Protein AF-A0A7S3XDF1-F1 (afdb_monomer)

Mean predicted aligned error: 11.56 Å

Foldseek 3Di:
DDDDDDDDDDPPPPPPDDDDDDDDDPLNVQLVQLLVLLQVLLVLLLLLLVLLLLQLQQLDQDDPVLNVLLNVLSVLLLVLLVVLLQAALVQQQAADDDPSQQTHHDCGNPDQPDDDDVPPLARHCPRSDLLHNHPSVSSSVSSLLSSLLSLLCSQQSVLDDSVLSSLLSSLLRNPQLSRLNNQDPYLSYVQHQNDDPPPDPPPQAQHFQFQLPLQSRQQLSLLLNLLSLVLSDDDDVVCPVDVGNPRNRLPSSVVSLVSVLSSLLSRQLSSLSGCPPPSVVLSVQLNLLSVLLLVLLLVLQVVVLVVCVVPPPDDRDSLLSSLLSLLSSSLQRSQSQFADNVVSSVLSSVSSVQLVVVVVVCVVVVRDGSSSSSSRRNRSSLNSSLVSQAGGDPVSCVVRGPPRRFGHPPDPPGDCSNNVSSVVSSCVSSVSSNVSSNVSSVVVVVVVVVVVVVVVVVVVVVVVPDPDDDDDDPPPPPDDDDDDDDDDDDDDDDDDDDDD

pLDDT: mean 79.28, std 21.81, range [26.2, 98.44]

Radius of gyration: 27.95 Å; Cα contacts (8 Å, |Δi|>4): 876; chains: 1; bounding box: 107×65×91 Å

Organism: NCBI:txid88271

Nearest PDB structures (foldseek):
  6ej6-assembly1_A  TM=8.721E-01  e=7.904E-17  Candida albicans SC5314
  5aex-assembly3_I  TM=8.539E-01  e=2.641E-16  Saccharomyces cerevisiae
  5aex-assembly3_H  TM=8.595E-01  e=7.752E-16  Saccharomyces cerevisiae
  5aex-assembly2_D  TM=8.662E-01  e=1.612E-15  Saccharomyces cerevisiae
  5aex-assembly3_J  TM=8.552E-01  e=8.653E-15  Saccharomyces cerevisiae

Solvent-accessible surface area (backbone atoms only — not comparable to full-atom values): 25840 Å² total; per-residue (Å²): 143,81,88,81,83,82,79,83,75,77,96,75,78,89,77,83,79,88,79,97,69,92,76,78,53,72,68,59,49,39,42,52,51,11,47,50,45,24,42,53,18,31,58,34,30,53,38,32,59,56,10,50,52,31,29,47,51,8,40,46,49,72,56,74,65,59,48,52,57,42,55,52,46,50,54,49,41,45,58,35,24,52,54,17,25,46,44,37,6,50,9,24,20,66,17,81,50,95,83,29,35,64,44,21,78,30,40,50,61,69,41,65,87,59,88,74,60,98,79,60,51,81,70,31,65,76,19,75,47,57,87,27,52,24,66,45,43,53,51,34,54,46,45,52,47,32,47,28,45,43,58,23,41,68,64,40,52,91,76,50,56,70,67,54,49,40,55,48,28,34,47,40,30,28,48,59,47,16,31,46,37,7,22,44,73,17,59,54,8,77,40,7,50,64,34,79,54,91,82,82,62,59,95,60,58,35,29,31,58,49,61,44,22,5,42,58,40,30,21,35,21,11,30,37,26,47,39,47,35,58,74,67,47,71,77,58,68,86,75,54,76,49,100,64,59,60,56,61,27,66,66,41,25,50,53,8,50,54,36,32,54,53,9,49,45,15,47,43,28,32,58,54,36,33,44,51,99,64,29,42,62,48,28,57,46,20,43,51,23,49,52,34,4,28,52,20,0,38,52,28,13,50,52,50,51,58,61,44,58,74,39,96,84,53,77,92,56,77,62,54,31,56,47,4,22,52,6,4,49,33,16,39,24,10,19,31,58,19,44,50,65,72,51,24,24,49,53,2,27,52,15,21,60,48,28,52,55,40,44,55,50,32,55,74,72,69,46,69,59,85,78,46,50,41,22,25,24,23,50,16,2,44,50,12,18,39,47,20,13,36,52,17,35,60,72,34,34,60,74,72,44,54,92,84,56,56,19,5,39,79,42,92,95,36,44,62,37,16,30,52,24,14,46,50,47,46,51,50,48,43,50,51,31,37,55,52,40,43,54,50,54,50,51,54,52,52,55,49,54,54,52,58,52,49,54,55,51,52,53,53,57,54,66,79,66,61,81,89,74,85,84,80,71,84,88,80,83,86,85,87,83,87,90,82,82,89,84,79,89,87,86,90,85,81,88,84,88,79,90,133

Structure (mmCIF, N/CA/C/O backbone):
data_AF-A0A7S3XDF1-F1
#
_entry.id   AF-A0A7S3XDF1-F1
#
loop_
_atom_site.group_PDB
_atom_site.id
_atom_site.type_symbol
_atom_site.label_atom_id
_atom_site.label_alt_id
_atom_site.label_comp_id
_atom_site.label_asym_id
_atom_site.label_entity_id
_atom_site.label_seq_id
_atom_site.pdbx_PDB_ins_code
_atom_site.Cartn_x
_atom_site.Cartn_y
_atom_site.Cartn_z
_atom_site.occupancy
_atom_site.B_iso_or_equiv
_atom_site.auth_seq_id
_atom_site.auth_comp_id
_atom_site.auth_asym_id
_atom_site.auth_atom_id
_atom_site.pdbx_PDB_model_num
ATOM 1 N N . MET A 1 1 ? 48.224 -15.108 -16.027 1.00 41.47 1 MET A N 1
ATOM 2 C CA . MET A 1 1 ? 48.812 -16.209 -16.813 1.00 41.47 1 MET A CA 1
ATOM 3 C C . MET A 1 1 ? 48.997 -17.401 -15.899 1.00 41.47 1 MET A C 1
ATOM 5 O O . MET A 1 1 ? 49.932 -17.400 -15.111 1.00 41.47 1 MET A O 1
ATOM 9 N N . ALA A 1 2 ? 48.048 -18.328 -15.964 1.00 26.20 2 ALA A N 1
ATOM 10 C CA . ALA A 1 2 ? 48.213 -19.768 -15.788 1.00 26.20 2 ALA A CA 1
ATOM 11 C C . ALA A 1 2 ? 46.814 -20.359 -15.997 1.00 26.20 2 ALA A C 1
ATOM 13 O O . ALA A 1 2 ? 45.915 -20.140 -15.186 1.00 26.20 2 ALA A O 1
ATOM 14 N N . ASP A 1 3 ? 46.652 -20.967 -17.166 1.00 29.84 3 ASP A N 1
ATOM 15 C CA . ASP A 1 3 ? 45.469 -21.647 -17.666 1.00 29.84 3 ASP A CA 1
ATOM 16 C C . ASP A 1 3 ? 45.038 -22.790 -16.739 1.00 29.84 3 ASP A C 1
ATOM 18 O O . ASP A 1 3 ? 45.877 -23.511 -16.200 1.00 29.84 3 ASP A O 1
ATOM 22 N N . VAL A 1 4 ? 43.726 -22.976 -16.588 1.00 32.97 4 VAL A N 1
ATOM 23 C CA . VAL A 1 4 ? 43.160 -24.236 -16.099 1.00 32.97 4 VAL A CA 1
ATOM 24 C C . VAL A 1 4 ? 42.397 -24.852 -17.262 1.00 32.97 4 VAL A C 1
ATOM 26 O O . VAL A 1 4 ? 41.426 -24.284 -17.761 1.00 32.97 4 VAL A O 1
ATOM 29 N N . GLU A 1 5 ? 42.939 -25.976 -17.718 1.00 30.58 5 GLU A N 1
ATOM 30 C CA . GLU A 1 5 ? 42.516 -26.783 -18.854 1.00 30.58 5 GLU A CA 1
ATOM 31 C C . GLU A 1 5 ? 41.053 -27.233 -18.756 1.00 30.58 5 GLU A C 1
ATOM 33 O O . GLU A 1 5 ? 40.522 -27.522 -17.681 1.00 30.58 5 GLU A O 1
ATOM 38 N N . GLY A 1 6 ? 40.413 -27.290 -19.925 1.00 30.91 6 GLY A N 1
ATOM 39 C CA . GLY A 1 6 ? 39.036 -27.720 -20.101 1.00 30.91 6 GLY A CA 1
ATOM 40 C C . GLY A 1 6 ? 38.815 -29.177 -19.704 1.00 30.91 6 GLY A C 1
ATOM 41 O O . GLY A 1 6 ? 39.565 -30.076 -20.080 1.00 30.91 6 GLY A O 1
ATOM 42 N N . VAL A 1 7 ? 37.723 -29.403 -18.981 1.00 31.12 7 VAL A N 1
ATOM 43 C CA . VAL A 1 7 ? 37.146 -30.732 -18.787 1.00 31.12 7 VAL A CA 1
ATOM 44 C C . VAL A 1 7 ? 36.452 -31.128 -20.098 1.00 31.12 7 VAL A C 1
ATOM 46 O O . VAL A 1 7 ? 35.589 -30.377 -20.559 1.00 31.12 7 VAL A O 1
ATOM 49 N N . PRO A 1 8 ? 36.799 -32.265 -20.727 1.00 30.64 8 PRO A N 1
ATOM 50 C CA . PRO A 1 8 ? 36.136 -32.702 -21.946 1.00 30.64 8 PRO A CA 1
ATOM 51 C C . PRO A 1 8 ? 34.713 -33.158 -21.607 1.00 30.64 8 PRO A C 1
ATOM 53 O O . PRO A 1 8 ? 34.509 -34.068 -20.802 1.00 30.64 8 PRO A O 1
ATOM 56 N N . LEU A 1 9 ? 33.725 -32.500 -22.213 1.00 33.94 9 LEU A N 1
ATOM 57 C CA . LEU A 1 9 ? 32.342 -32.972 -22.228 1.00 33.94 9 LEU A CA 1
ATOM 58 C C . LEU A 1 9 ? 32.281 -34.314 -22.991 1.00 33.94 9 LEU A C 1
ATOM 60 O O . LEU A 1 9 ? 32.994 -34.465 -23.987 1.00 33.94 9 LEU A O 1
ATOM 64 N N . PRO A 1 10 ? 31.468 -35.294 -22.554 1.00 30.94 10 PRO A N 1
ATOM 65 C CA . PRO A 1 10 ? 31.337 -36.572 -23.248 1.00 30.94 10 PRO A CA 1
ATOM 66 C C . PRO A 1 10 ? 30.829 -36.375 -24.682 1.00 30.94 10 PRO A C 1
ATOM 68 O O . PRO A 1 10 ? 29.878 -35.630 -24.918 1.00 30.94 10 PRO A O 1
ATOM 71 N N . ALA A 1 11 ? 31.462 -37.067 -25.628 1.00 35.94 11 ALA A N 1
ATOM 72 C CA . ALA A 1 11 ? 31.186 -37.029 -27.063 1.00 35.94 11 ALA A CA 1
ATOM 73 C C . ALA A 1 11 ? 29.903 -37.799 -27.456 1.00 35.94 11 ALA A C 1
ATOM 75 O O . ALA A 1 11 ? 29.952 -38.709 -28.275 1.00 35.94 11 ALA A O 1
ATOM 76 N N . GLU A 1 12 ? 28.762 -37.435 -26.866 1.00 33.59 12 GLU A N 1
ATOM 77 C CA . GLU A 1 12 ? 27.430 -37.979 -27.201 1.00 33.59 12 GLU A CA 1
ATOM 78 C C . GLU A 1 12 ? 26.373 -36.879 -27.441 1.00 33.59 12 GLU A C 1
ATOM 80 O O . GLU A 1 12 ? 25.177 -37.150 -27.455 1.00 33.59 12 GLU A O 1
ATOM 85 N N . LEU A 1 13 ? 26.790 -35.627 -27.662 1.00 35.94 13 LEU A N 1
ATOM 86 C CA . LEU A 1 13 ? 25.874 -34.496 -27.893 1.00 35.94 13 LEU A CA 1
ATOM 87 C C . LEU A 1 13 ? 25.767 -34.024 -29.354 1.00 35.94 13 LEU A C 1
ATOM 89 O O . LEU A 1 13 ? 25.007 -33.095 -29.611 1.00 35.94 13 LEU A O 1
ATOM 93 N N . ASP A 1 14 ? 26.446 -34.677 -30.302 1.00 32.34 14 ASP A N 1
ATOM 94 C CA . ASP A 1 14 ? 26.399 -34.304 -31.731 1.00 32.34 14 ASP A CA 1
ATOM 95 C C . ASP A 1 14 ? 25.482 -35.190 -32.600 1.00 32.34 14 ASP A C 1
ATOM 97 O O . ASP A 1 14 ? 25.335 -34.915 -33.786 1.00 32.34 14 ASP A O 1
ATOM 101 N N . ASP A 1 15 ? 24.805 -36.199 -32.033 1.00 33.91 15 ASP A N 1
ATOM 102 C CA . ASP A 1 15 ? 23.992 -37.167 -32.800 1.00 33.91 15 ASP A CA 1
ATOM 103 C C . ASP A 1 15 ? 22.547 -37.319 -32.277 1.00 33.91 15 ASP A C 1
ATOM 105 O O . ASP A 1 15 ? 21.995 -38.413 -32.185 1.00 33.91 15 ASP A O 1
ATOM 109 N N . LEU A 1 16 ? 21.886 -36.203 -31.944 1.00 36.56 16 LEU A N 1
ATOM 110 C CA . LEU A 1 16 ? 20.438 -36.183 -31.673 1.00 36.56 16 LEU A CA 1
ATOM 111 C C . LEU A 1 16 ? 19.684 -35.275 -32.651 1.00 36.56 16 LEU A C 1
ATOM 113 O O . LEU A 1 16 ? 18.946 -34.366 -32.271 1.00 36.56 16 LEU A O 1
ATOM 117 N N . GLY A 1 17 ? 19.845 -35.577 -33.937 1.00 39.94 17 GLY A N 1
ATOM 118 C CA . GLY A 1 17 ? 18.778 -35.398 -34.911 1.00 39.94 17 GLY A CA 1
ATOM 119 C C . GLY A 1 17 ? 17.964 -36.689 -35.010 1.00 39.94 17 GLY A C 1
ATOM 120 O O . GLY A 1 17 ? 18.523 -37.734 -35.307 1.00 39.94 17 GLY A O 1
ATOM 121 N N . GLU A 1 18 ? 16.647 -36.571 -34.813 1.00 45.44 18 GLU A N 1
ATOM 122 C CA . GLU A 1 18 ? 15.598 -37.578 -35.072 1.00 45.44 18 GLU A CA 1
ATOM 123 C C . GLU A 1 18 ? 15.252 -38.558 -33.931 1.00 45.44 18 GLU A C 1
ATOM 125 O O . GLU A 1 18 ? 15.696 -39.701 -33.881 1.00 45.44 18 GLU A O 1
ATOM 130 N N . GLY A 1 19 ? 14.333 -38.138 -33.044 1.00 35.31 19 GLY A N 1
ATOM 131 C CA . GLY A 1 19 ? 13.687 -39.070 -32.110 1.00 35.31 19 GLY A CA 1
ATOM 132 C C . GLY A 1 19 ? 12.824 -38.469 -30.995 1.00 35.31 19 GLY A C 1
ATOM 133 O O . GLY A 1 19 ? 13.086 -38.730 -29.833 1.00 35.31 19 GLY A O 1
ATOM 134 N N . ASN A 1 20 ? 11.793 -37.683 -31.324 1.00 45.56 20 ASN A N 1
ATOM 135 C CA . ASN A 1 20 ? 10.564 -37.488 -30.524 1.00 45.56 20 ASN A CA 1
ATOM 136 C C . ASN A 1 20 ? 10.690 -37.386 -28.972 1.00 45.56 20 ASN A C 1
ATOM 138 O O . ASN A 1 20 ? 10.002 -38.102 -28.242 1.00 45.56 20 ASN A O 1
ATOM 142 N N . GLY A 1 21 ? 11.524 -36.470 -28.464 1.00 40.12 21 GLY A N 1
ATOM 143 C CA . GLY A 1 21 ? 11.601 -36.083 -27.047 1.00 40.12 21 GLY A CA 1
ATOM 144 C C . GLY A 1 21 ? 11.536 -34.559 -26.907 1.00 40.12 21 GLY A C 1
ATOM 145 O O . GLY A 1 21 ? 12.390 -33.855 -27.436 1.00 40.12 21 GLY A O 1
ATOM 146 N N . GLY A 1 22 ? 10.484 -34.040 -26.270 1.00 44.50 22 GLY A N 1
ATOM 147 C CA . GLY A 1 22 ? 10.174 -32.607 -26.212 1.00 44.50 22 GLY A CA 1
ATOM 148 C C . GLY A 1 22 ? 11.167 -31.785 -25.386 1.00 44.50 22 GLY A C 1
ATOM 149 O O . GLY A 1 22 ? 10.987 -31.629 -24.182 1.00 44.50 22 GLY A O 1
ATOM 150 N N . ASN A 1 23 ? 12.181 -31.218 -26.039 1.00 50.25 23 ASN A N 1
ATOM 151 C CA . ASN A 1 23 ? 13.042 -30.198 -25.446 1.00 50.25 23 ASN A CA 1
ATOM 152 C C . ASN A 1 23 ? 12.300 -28.851 -25.425 1.00 50.25 23 ASN A C 1
ATOM 154 O O . ASN A 1 23 ? 12.075 -28.245 -26.472 1.00 50.25 23 ASN A O 1
ATOM 158 N N . VAL A 1 24 ? 11.916 -28.396 -24.230 1.00 62.22 24 VAL A N 1
ATOM 159 C CA . VAL A 1 24 ? 11.359 -27.054 -23.986 1.00 62.22 24 VAL A CA 1
ATOM 160 C C . VAL A 1 24 ? 12.410 -26.009 -24.370 1.00 62.22 24 VAL A C 1
ATOM 162 O O . VAL A 1 24 ? 13.573 -26.122 -23.978 1.00 62.22 24 VAL A O 1
ATOM 165 N N . SER A 1 25 ? 12.025 -24.995 -25.147 1.00 77.31 25 SER A N 1
ATOM 166 C CA . SER A 1 25 ? 12.946 -23.904 -25.499 1.00 77.31 25 SER A CA 1
ATOM 167 C C . SER A 1 25 ? 13.314 -23.081 -24.253 1.00 77.31 25 SER A C 1
ATOM 169 O O . SER A 1 25 ? 12.482 -22.910 -23.366 1.00 77.31 25 SER A O 1
ATOM 171 N N . LEU A 1 26 ? 14.535 -22.534 -24.167 1.00 78.00 26 LEU A N 1
ATOM 172 C CA . LEU A 1 26 ? 14.947 -21.704 -23.014 1.00 78.00 26 LEU A CA 1
ATOM 173 C C . LEU A 1 26 ? 13.987 -20.526 -22.765 1.00 78.00 26 LEU A C 1
ATOM 175 O O . LEU A 1 26 ? 13.686 -20.209 -21.622 1.00 78.00 26 LEU A O 1
ATOM 179 N N . VAL A 1 27 ? 13.440 -19.946 -23.837 1.00 75.81 27 VAL A N 1
ATOM 180 C CA . VAL A 1 27 ? 12.431 -18.876 -23.771 1.00 75.81 27 VAL A CA 1
ATOM 181 C C . VAL A 1 27 ? 11.143 -19.362 -23.105 1.00 75.81 27 VAL A C 1
ATOM 183 O O . VAL A 1 27 ? 10.565 -18.673 -22.272 1.00 75.81 27 VAL A O 1
ATOM 186 N N . GLU A 1 28 ? 10.686 -20.562 -23.453 1.00 76.88 28 GLU A N 1
ATOM 187 C CA . GLU A 1 28 ? 9.497 -21.157 -22.845 1.00 76.88 28 GLU A CA 1
ATOM 188 C C . GLU A 1 28 ? 9.735 -21.505 -21.370 1.00 76.88 28 GLU A C 1
ATOM 190 O O . GLU A 1 28 ? 8.845 -21.310 -20.545 1.00 76.88 28 GLU A O 1
ATOM 195 N N . PHE A 1 29 ? 10.949 -21.934 -21.013 1.00 85.06 29 PHE A N 1
ATOM 196 C CA . PHE A 1 29 ? 11.329 -22.144 -19.618 1.00 85.06 29 PHE A CA 1
ATOM 197 C C . PHE A 1 29 ? 11.299 -20.841 -18.803 1.00 85.06 29 PHE A C 1
ATOM 199 O O . PHE A 1 29 ? 10.713 -20.830 -17.720 1.00 85.06 29 PHE A O 1
ATOM 206 N N . ASP A 1 30 ? 11.854 -19.744 -19.327 1.00 84.88 30 ASP A N 1
ATOM 207 C CA . ASP A 1 30 ? 11.840 -18.434 -18.659 1.00 84.88 30 ASP A CA 1
ATOM 208 C C . ASP A 1 30 ? 10.406 -17.955 -18.383 1.00 84.88 30 ASP A C 1
ATOM 210 O O . ASP A 1 30 ? 10.079 -17.590 -17.252 1.00 84.88 30 ASP A O 1
ATOM 214 N N . VAL A 1 31 ? 9.514 -18.061 -19.376 1.00 82.81 31 VAL A N 1
ATOM 215 C CA . VAL A 1 31 ? 8.091 -17.710 -19.219 1.00 82.81 31 VAL A CA 1
ATOM 216 C C . VAL A 1 31 ? 7.423 -18.565 -18.138 1.00 82.81 31 VAL A C 1
ATOM 218 O O . VAL A 1 31 ? 6.686 -18.044 -17.300 1.00 82.81 31 VAL A O 1
ATOM 221 N N . VAL A 1 32 ? 7.677 -19.877 -18.119 1.00 85.69 32 VAL A N 1
ATOM 222 C CA . VAL A 1 32 ? 7.105 -20.781 -17.108 1.00 85.69 32 VAL A CA 1
ATOM 223 C C . VAL A 1 32 ? 7.582 -20.414 -15.702 1.00 85.69 32 VAL A C 1
ATOM 225 O O . VAL A 1 32 ? 6.769 -20.380 -14.775 1.00 85.69 32 VAL A O 1
ATOM 228 N N . VAL A 1 33 ? 8.873 -20.116 -15.532 1.00 90.12 33 VAL A N 1
ATOM 229 C CA . VAL A 1 33 ? 9.447 -19.720 -14.239 1.00 90.12 33 VAL A CA 1
ATOM 230 C C . VAL A 1 33 ? 8.871 -18.387 -13.763 1.00 90.12 33 VAL A C 1
ATOM 232 O O . VAL A 1 33 ? 8.493 -18.272 -12.595 1.00 90.12 33 VAL A O 1
ATOM 235 N N . ASP A 1 34 ? 8.741 -17.406 -14.653 1.00 90.50 34 ASP A N 1
ATOM 236 C CA . ASP A 1 34 ? 8.214 -16.084 -14.316 1.00 90.50 34 ASP A CA 1
ATOM 237 C C . ASP A 1 34 ? 6.731 -16.144 -13.924 1.00 90.50 34 ASP A C 1
ATOM 239 O O . ASP A 1 34 ? 6.332 -15.613 -12.883 1.00 90.50 34 ASP A O 1
ATOM 243 N N . LEU A 1 35 ? 5.911 -16.875 -14.685 1.00 88.88 35 LEU A N 1
ATOM 244 C CA . LEU A 1 35 ? 4.498 -17.076 -14.353 1.00 88.88 35 LEU A CA 1
ATOM 245 C C . LEU A 1 35 ? 4.326 -17.860 -13.045 1.00 88.88 35 LEU A C 1
ATOM 247 O O . LEU A 1 35 ? 3.466 -17.516 -12.228 1.00 88.88 35 LEU A O 1
ATOM 251 N N . ALA A 1 36 ? 5.148 -18.889 -12.812 1.00 91.25 36 ALA A N 1
ATOM 252 C CA . ALA A 1 36 ? 5.147 -19.630 -11.553 1.00 91.25 36 ALA A CA 1
ATOM 253 C C . ALA A 1 36 ? 5.491 -18.716 -10.369 1.00 91.25 36 ALA A C 1
ATOM 255 O O . ALA A 1 36 ? 4.811 -18.758 -9.341 1.00 91.25 36 ALA A O 1
ATOM 256 N N . TRP A 1 37 ? 6.492 -17.848 -10.528 1.00 93.75 37 TRP A N 1
ATOM 257 C CA . TRP A 1 37 ? 6.875 -16.865 -9.520 1.00 93.75 37 TRP A CA 1
ATOM 258 C C . TRP A 1 37 ? 5.740 -15.887 -9.194 1.00 93.75 37 TRP A C 1
ATOM 260 O O . TRP A 1 37 ? 5.410 -15.698 -8.018 1.00 93.75 37 TRP A O 1
ATOM 270 N N . ILE A 1 38 ? 5.077 -15.322 -10.210 1.00 92.75 38 ILE A N 1
ATOM 271 C CA . ILE A 1 38 ? 3.923 -14.427 -10.023 1.00 92.75 38 ILE A CA 1
ATOM 272 C C . ILE A 1 38 ? 2.800 -15.136 -9.247 1.00 92.75 38 ILE A C 1
ATOM 274 O O . ILE A 1 38 ? 2.254 -14.573 -8.297 1.00 92.75 38 ILE A O 1
ATOM 278 N N . MET A 1 39 ? 2.461 -16.379 -9.604 1.00 93.12 39 MET A N 1
ATOM 279 C CA . MET A 1 39 ? 1.389 -17.122 -8.930 1.00 93.12 39 MET A CA 1
ATOM 280 C C . MET A 1 39 ? 1.733 -17.455 -7.474 1.00 93.12 39 MET A C 1
ATOM 282 O O . MET A 1 39 ? 0.914 -17.228 -6.584 1.00 93.12 39 MET A O 1
ATOM 286 N N . ILE A 1 40 ? 2.946 -17.954 -7.211 1.00 95.44 40 ILE A N 1
ATOM 287 C CA . ILE A 1 40 ? 3.398 -18.297 -5.853 1.00 95.44 40 ILE A CA 1
ATOM 288 C C . ILE A 1 40 ? 3.384 -17.055 -4.959 1.00 95.44 40 ILE A C 1
ATOM 290 O O . ILE A 1 40 ? 2.862 -17.092 -3.842 1.00 95.44 40 ILE A O 1
ATOM 294 N N . THR A 1 41 ? 3.914 -15.938 -5.456 1.00 95.75 41 THR A N 1
ATOM 295 C CA . THR A 1 41 ? 3.941 -14.675 -4.710 1.00 95.75 41 THR A CA 1
ATOM 296 C C . THR A 1 41 ? 2.539 -14.113 -4.471 1.00 95.75 41 THR A C 1
ATOM 298 O O . THR A 1 41 ? 2.263 -13.622 -3.375 1.00 95.75 41 THR A O 1
ATOM 301 N N . ALA A 1 42 ? 1.614 -14.270 -5.424 1.00 95.44 42 ALA A N 1
ATOM 302 C CA . ALA A 1 42 ? 0.207 -13.913 -5.246 1.00 95.44 42 ALA A CA 1
ATOM 303 C C . ALA A 1 42 ? -0.505 -14.792 -4.196 1.00 95.44 42 ALA A C 1
ATOM 305 O O . ALA A 1 42 ? -1.252 -14.268 -3.368 1.00 95.44 42 ALA A O 1
ATOM 306 N N . PHE A 1 43 ? -0.240 -16.106 -4.155 1.00 95.50 43 PHE A N 1
ATOM 307 C CA . PHE A 1 43 ? -0.778 -16.989 -3.109 1.00 95.50 43 PHE A CA 1
ATOM 308 C C . PHE A 1 43 ? -0.282 -16.605 -1.713 1.00 95.50 43 PHE A C 1
ATOM 310 O O . PHE A 1 43 ? -1.064 -16.606 -0.762 1.00 95.50 43 PHE A O 1
ATOM 317 N N . LEU A 1 44 ? 0.992 -16.222 -1.585 1.00 95.62 44 LEU A N 1
ATOM 318 C CA . LEU A 1 44 ? 1.520 -15.667 -0.336 1.00 95.62 44 LEU A CA 1
ATOM 319 C C . LEU A 1 44 ? 0.832 -14.343 0.024 1.00 95.62 44 LEU A C 1
ATOM 321 O O . LEU A 1 44 ? 0.506 -14.126 1.190 1.00 95.62 44 LEU A O 1
ATOM 325 N N . GLY A 1 45 ? 0.547 -13.494 -0.966 1.00 94.50 45 GLY A N 1
ATOM 326 C CA . GLY A 1 45 ? -0.201 -12.250 -0.779 1.00 94.50 45 GLY A CA 1
ATOM 327 C C . GLY A 1 45 ? -1.607 -12.460 -0.197 1.00 94.50 45 GLY A C 1
ATOM 328 O O . GLY A 1 45 ? -2.039 -11.696 0.667 1.00 94.50 45 GLY A O 1
ATOM 329 N N . LEU A 1 46 ? -2.300 -13.544 -0.566 1.00 93.69 46 LEU A N 1
ATOM 330 C CA . LEU A 1 46 ? -3.623 -13.873 -0.013 1.00 93.69 46 LEU A CA 1
ATOM 331 C C . LEU A 1 46 ? -3.610 -14.152 1.497 1.00 93.69 46 LEU A C 1
ATOM 333 O O . LEU A 1 46 ? -4.622 -13.921 2.166 1.00 93.69 46 LEU A O 1
ATOM 337 N N . LEU A 1 47 ? -2.470 -14.566 2.066 1.00 94.31 47 LEU A N 1
ATOM 338 C CA . LEU A 1 47 ? -2.317 -14.679 3.523 1.00 94.31 47 LEU A CA 1
ATOM 339 C C . LEU A 1 47 ? -2.487 -13.323 4.225 1.00 94.31 47 LEU A C 1
ATOM 341 O O . LEU A 1 47 ? -2.817 -13.288 5.411 1.00 94.31 47 LEU A O 1
ATOM 345 N N . GLY A 1 48 ? -2.343 -12.212 3.494 1.00 94.19 48 GLY A N 1
ATOM 346 C CA . GLY A 1 48 ? -2.639 -10.867 3.976 1.00 94.19 48 GLY A CA 1
ATOM 347 C C . GLY A 1 48 ? -4.071 -10.709 4.479 1.00 94.19 48 GLY A C 1
ATOM 348 O O . GLY A 1 48 ? -4.273 -10.076 5.511 1.00 94.19 48 GLY A O 1
ATOM 349 N N . HIS A 1 49 ? -5.060 -11.341 3.837 1.00 94.81 49 HIS A N 1
ATOM 350 C CA . HIS A 1 49 ? -6.451 -11.290 4.306 1.00 94.81 49 HIS A CA 1
ATOM 351 C C . HIS A 1 49 ? -6.622 -11.974 5.661 1.00 94.81 49 HIS A C 1
ATOM 353 O O . HIS A 1 49 ? -7.287 -11.440 6.547 1.00 94.81 49 HIS A O 1
ATOM 359 N N . VAL A 1 50 ? -5.975 -13.128 5.845 1.00 94.06 50 VAL A N 1
ATOM 360 C CA . VAL A 1 50 ? -5.989 -13.855 7.120 1.00 94.06 50 VAL A CA 1
ATOM 361 C C . VAL A 1 50 ? -5.275 -13.039 8.195 1.00 94.06 50 VAL A C 1
ATOM 363 O O . VAL A 1 50 ? -5.792 -12.877 9.298 1.00 94.06 50 VAL A O 1
ATOM 366 N N . GLY A 1 51 ? -4.111 -12.473 7.869 1.00 94.62 51 GLY A N 1
ATOM 367 C CA . GLY A 1 51 ? -3.342 -11.642 8.789 1.00 94.62 51 GLY A CA 1
ATOM 368 C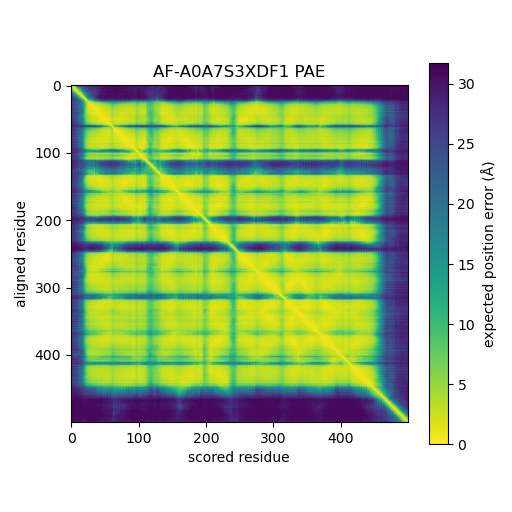 C . GLY A 1 51 ? -4.090 -10.380 9.235 1.00 94.62 51 GLY A C 1
ATOM 369 O O . GLY A 1 51 ? -4.135 -10.090 10.431 1.00 94.62 51 GLY A O 1
ATOM 370 N N . LEU A 1 52 ? -4.736 -9.671 8.299 1.00 93.88 52 LEU A N 1
ATOM 371 C CA . LEU A 1 52 ? -5.576 -8.506 8.598 1.00 93.88 52 LEU A CA 1
ATOM 372 C C . LEU A 1 52 ? -6.773 -8.889 9.468 1.00 93.88 52 LEU A C 1
ATOM 374 O O . LEU A 1 52 ? -6.994 -8.231 10.480 1.00 93.88 52 LEU A O 1
ATOM 378 N N . ALA A 1 53 ? -7.482 -9.974 9.145 1.00 92.81 53 ALA A N 1
ATOM 379 C CA . ALA A 1 53 ? -8.624 -10.438 9.929 1.00 92.81 53 ALA A CA 1
ATOM 380 C C . ALA A 1 53 ? -8.232 -10.798 11.374 1.00 92.81 53 ALA A C 1
ATOM 382 O O . ALA A 1 53 ? -8.895 -10.381 12.322 1.00 92.81 53 ALA A O 1
ATOM 383 N N . LEU A 1 54 ? -7.123 -11.524 11.570 1.00 93.00 54 LEU A N 1
ATOM 384 C CA . LEU A 1 54 ? -6.626 -11.858 12.911 1.00 93.00 54 LEU A CA 1
ATOM 385 C C . LEU A 1 54 ? -6.197 -10.614 13.695 1.00 93.00 54 LEU A C 1
ATOM 387 O O . LEU A 1 54 ? -6.445 -10.532 14.899 1.00 93.00 54 LEU A O 1
ATOM 391 N N . ARG A 1 55 ? -5.579 -9.637 13.022 1.00 91.12 55 ARG A N 1
ATOM 392 C CA . ARG A 1 55 ? -5.182 -8.371 13.645 1.00 91.12 55 ARG A CA 1
ATOM 393 C C . ARG A 1 55 ? -6.394 -7.536 14.041 1.00 91.12 55 ARG A C 1
ATOM 395 O O . ARG A 1 55 ? -6.426 -7.025 15.157 1.00 91.12 55 ARG A O 1
ATOM 402 N N . GLU A 1 56 ? -7.402 -7.467 13.178 1.00 89.19 56 GLU A N 1
ATOM 403 C CA . GLU A 1 56 ? -8.679 -6.818 13.462 1.00 89.19 56 GLU A CA 1
ATOM 404 C C . GLU A 1 56 ? -9.314 -7.424 14.720 1.00 89.19 56 GLU A C 1
ATOM 406 O O . GLU A 1 56 ? -9.533 -6.728 15.708 1.00 89.19 56 GLU A O 1
ATOM 411 N N . VAL A 1 57 ? -9.523 -8.745 14.740 1.00 88.31 57 VAL A N 1
ATOM 412 C CA . VAL A 1 57 ? -10.159 -9.449 15.868 1.00 88.31 57 VAL A CA 1
ATOM 413 C C . VAL A 1 57 ? -9.324 -9.371 17.148 1.00 88.31 57 VAL A C 1
ATOM 415 O O . VAL A 1 57 ? -9.883 -9.259 18.239 1.00 88.31 57 VAL A O 1
ATOM 418 N N . GLY A 1 58 ? -7.995 -9.419 17.032 1.00 86.25 58 GLY A N 1
ATOM 419 C CA . GLY A 1 58 ? -7.086 -9.331 18.171 1.00 86.25 58 GLY A CA 1
ATOM 420 C C . GLY A 1 58 ? -7.086 -7.954 18.831 1.00 86.25 58 GLY A C 1
ATOM 421 O O . GLY A 1 58 ? -7.019 -7.872 20.056 1.00 86.25 58 GLY A O 1
ATOM 422 N N . MET A 1 59 ? -7.193 -6.882 18.043 1.00 81.44 59 MET A N 1
ATOM 423 C CA . MET A 1 59 ? -7.153 -5.499 18.529 1.00 81.44 59 MET A CA 1
ATOM 424 C C . MET A 1 59 ? -8.537 -4.937 18.894 1.00 81.44 59 MET A C 1
ATOM 426 O O . MET A 1 59 ? -8.620 -4.037 19.725 1.00 81.44 59 MET A O 1
ATOM 430 N N . MET A 1 60 ? -9.626 -5.479 18.343 1.00 72.75 60 MET A N 1
ATOM 431 C CA . MET A 1 60 ? -10.994 -5.073 18.686 1.00 72.75 60 MET A CA 1
ATOM 432 C C . MET A 1 60 ? -11.449 -5.664 20.030 1.00 72.75 60 MET A C 1
ATOM 434 O O . MET A 1 60 ? -11.756 -6.846 20.099 1.00 72.75 60 MET A O 1
ATOM 438 N N . GLY A 1 61 ? -11.580 -4.856 21.086 1.00 58.72 61 GLY A N 1
ATOM 439 C CA . GLY A 1 61 ? -11.949 -5.319 22.438 1.00 58.72 61 GLY A CA 1
ATOM 440 C C . GLY A 1 61 ? -13.439 -5.535 22.739 1.00 58.72 61 GLY A C 1
ATOM 441 O O . GLY A 1 61 ? -13.928 -4.963 23.708 1.00 58.72 61 GLY A O 1
ATOM 442 N N . TYR A 1 62 ? -14.177 -6.326 21.946 1.00 64.44 62 TYR A N 1
ATOM 443 C CA . TYR A 1 62 ? -15.646 -6.438 22.084 1.00 64.44 62 TYR A CA 1
ATOM 444 C C . TYR A 1 62 ? -16.217 -7.865 21.887 1.00 64.44 62 TYR A C 1
ATOM 446 O O . TYR A 1 62 ? -15.481 -8.846 21.805 1.00 64.44 62 TYR A O 1
ATOM 454 N N . THR A 1 63 ? -17.554 -7.976 21.859 1.00 71.75 63 THR A N 1
ATOM 455 C CA . THR A 1 63 ? -18.371 -9.204 21.937 1.00 71.75 63 THR A CA 1
ATOM 456 C C . THR A 1 63 ? -18.141 -10.164 20.759 1.00 71.75 63 THR A C 1
ATOM 458 O O . THR A 1 63 ? -17.867 -9.739 19.641 1.00 71.75 63 THR A O 1
ATOM 461 N N . MET A 1 64 ? -18.374 -11.470 20.958 1.00 78.00 64 MET A N 1
ATOM 462 C CA . MET A 1 64 ? -18.299 -12.495 19.893 1.00 78.00 64 MET A CA 1
ATOM 463 C C . MET A 1 64 ? -19.165 -12.191 18.660 1.00 78.00 64 MET A C 1
ATOM 465 O O . MET A 1 64 ? -18.840 -12.617 17.553 1.00 78.00 64 MET A O 1
ATOM 469 N N . LYS A 1 65 ? -20.258 -11.440 18.834 1.00 79.75 65 LYS A N 1
ATOM 470 C CA . LYS A 1 65 ? -21.087 -10.976 17.720 1.00 79.75 65 LYS A CA 1
ATOM 471 C C . LYS A 1 65 ? -20.323 -10.011 16.810 1.00 79.75 65 LYS A C 1
ATOM 473 O O . LYS A 1 65 ? -20.323 -10.207 15.604 1.00 79.75 65 LYS A O 1
ATOM 478 N N . ASP A 1 66 ? -19.620 -9.040 17.384 1.00 79.88 66 ASP A N 1
ATOM 479 C CA . ASP A 1 66 ? -18.857 -8.048 16.618 1.00 79.88 66 ASP A CA 1
ATOM 480 C C . ASP A 1 66 ? -17.691 -8.701 15.872 1.00 79.88 66 ASP A C 1
ATOM 482 O O . ASP A 1 66 ? -17.374 -8.318 14.749 1.00 79.88 66 ASP A O 1
ATOM 486 N N . VAL A 1 67 ? -17.084 -9.726 16.480 1.00 84.31 67 VAL A N 1
ATOM 487 C CA . VAL A 1 67 ? -16.062 -10.559 15.832 1.00 84.31 67 VAL A CA 1
ATOM 488 C C . VAL A 1 67 ? -16.642 -11.263 14.606 1.00 84.31 67 VAL A C 1
ATOM 490 O O . VAL A 1 67 ? -16.057 -11.187 13.527 1.00 84.31 67 VAL A O 1
ATOM 493 N N . SER A 1 68 ? -17.801 -11.916 14.745 1.00 87.00 68 SER A N 1
ATOM 494 C CA . SER A 1 68 ? -18.479 -12.571 13.620 1.00 87.00 68 SER A CA 1
ATOM 495 C C . SER A 1 68 ? -18.830 -11.571 12.515 1.00 87.00 68 SER A C 1
ATOM 497 O O . SER A 1 68 ? -18.545 -11.822 11.346 1.00 87.00 68 SER A O 1
ATOM 499 N N . ASP A 1 69 ? -19.388 -10.419 12.889 1.00 86.31 69 ASP A N 1
ATOM 500 C CA . ASP A 1 69 ? -19.810 -9.374 11.957 1.00 86.31 69 ASP A CA 1
ATOM 501 C C . ASP A 1 69 ? -18.622 -8.738 11.212 1.00 86.31 69 ASP A C 1
ATOM 503 O O . ASP A 1 69 ? -18.785 -8.278 10.081 1.00 86.31 69 ASP A O 1
ATOM 507 N N . ALA A 1 70 ? -17.437 -8.671 11.825 1.00 86.31 70 ALA A N 1
ATOM 508 C CA . ALA A 1 70 ? -16.213 -8.193 11.182 1.00 86.31 70 ALA A CA 1
ATOM 509 C C . ALA A 1 70 ? -15.635 -9.226 10.203 1.00 86.31 70 ALA A C 1
ATOM 511 O O . ALA A 1 70 ? -15.285 -8.897 9.069 1.00 86.31 70 ALA A O 1
ATOM 512 N N . LEU A 1 71 ? -15.591 -10.500 10.604 1.00 89.88 71 LEU A N 1
ATOM 513 C CA . LEU A 1 71 ? -15.113 -11.582 9.742 1.00 89.88 71 LEU A CA 1
ATOM 514 C C . LEU A 1 71 ? -16.001 -11.761 8.503 1.00 89.88 71 LEU A C 1
ATOM 516 O O . LEU A 1 71 ? -15.480 -11.940 7.402 1.00 89.88 71 LEU A O 1
ATOM 520 N N . GLU A 1 72 ? -17.323 -11.645 8.655 1.00 91.38 72 GLU A N 1
ATOM 521 C CA . GLU A 1 72 ? -18.257 -11.666 7.525 1.00 91.38 72 GLU A CA 1
ATOM 522 C C . GLU A 1 72 ? -17.978 -10.518 6.542 1.00 91.38 72 GLU A C 1
ATOM 524 O O . GLU A 1 72 ? -17.926 -10.735 5.329 1.00 91.38 72 GLU A O 1
ATOM 529 N N . LYS A 1 73 ? -17.721 -9.304 7.052 1.00 90.50 73 LYS A N 1
ATOM 530 C CA . LYS A 1 73 ? -17.375 -8.143 6.217 1.00 90.50 73 LYS A CA 1
ATOM 531 C C . LYS A 1 73 ? -16.067 -8.339 5.461 1.00 90.50 73 LYS A C 1
ATOM 533 O O . LYS A 1 73 ? -16.003 -7.975 4.291 1.00 90.50 73 LYS A O 1
ATOM 538 N N . ASN A 1 74 ? -15.056 -8.953 6.073 1.00 92.06 74 ASN A N 1
ATOM 539 C CA . ASN A 1 74 ? -13.809 -9.267 5.375 1.00 92.06 74 ASN A CA 1
ATOM 540 C C . ASN A 1 74 ? -14.051 -10.195 4.176 1.00 92.06 74 ASN A C 1
ATOM 542 O O . ASN A 1 74 ? -13.570 -9.916 3.078 1.00 92.06 74 ASN A O 1
ATOM 546 N N . VAL A 1 75 ? -14.861 -11.248 4.338 1.00 93.75 75 VAL A N 1
ATOM 547 C CA . VAL A 1 75 ? -15.223 -12.146 3.225 1.00 93.75 75 VAL A CA 1
ATOM 548 C C . VAL A 1 75 ? -16.015 -11.404 2.146 1.00 93.75 75 VAL A C 1
ATOM 550 O O . VAL A 1 75 ? -15.703 -11.526 0.959 1.00 93.75 75 VAL A O 1
ATOM 553 N N . LEU A 1 76 ? -17.006 -10.598 2.545 1.00 94.88 76 LEU A N 1
ATOM 554 C CA . LEU A 1 76 ? -17.811 -9.791 1.626 1.00 94.88 76 LEU A CA 1
ATOM 555 C C . LEU A 1 76 ? -16.943 -8.852 0.783 1.00 94.88 76 LEU A C 1
ATOM 557 O O . LEU A 1 76 ? -17.157 -8.720 -0.422 1.00 94.88 76 LEU A O 1
ATOM 561 N N . VAL A 1 77 ? -15.959 -8.207 1.402 1.00 94.06 77 VAL A N 1
ATOM 562 C CA . VAL A 1 77 ? -15.083 -7.234 0.746 1.00 94.06 77 VAL A CA 1
ATOM 563 C C . VAL A 1 77 ? -14.130 -7.911 -0.222 1.00 94.06 77 VAL A C 1
ATOM 565 O O . VAL A 1 77 ? -13.969 -7.428 -1.341 1.00 94.06 77 VAL A O 1
ATOM 568 N N . VAL A 1 78 ? -13.574 -9.069 0.138 1.00 95.31 78 VAL A N 1
ATOM 569 C CA . VAL A 1 78 ? -12.773 -9.866 -0.797 1.00 95.31 78 VAL A CA 1
ATOM 570 C C . VAL A 1 78 ? -13.621 -10.275 -2.004 1.00 95.31 78 VAL A C 1
ATOM 572 O O . VAL A 1 78 ? -13.226 -9.995 -3.134 1.00 95.31 78 VAL A O 1
ATOM 575 N N . ALA A 1 79 ? -14.819 -10.828 -1.799 1.00 96.12 79 ALA A N 1
ATOM 576 C CA . ALA A 1 79 ? -15.707 -11.226 -2.896 1.00 96.12 79 ALA A CA 1
ATOM 577 C C . ALA A 1 79 ? -16.121 -10.040 -3.788 1.00 96.12 79 ALA A C 1
ATOM 579 O O . ALA A 1 79 ? -16.094 -10.130 -5.016 1.00 96.12 79 ALA A O 1
ATOM 580 N N . THR A 1 80 ? -16.445 -8.899 -3.179 1.00 96.75 80 THR A N 1
ATOM 581 C CA . THR A 1 80 ? -16.821 -7.681 -3.910 1.00 96.75 80 THR A CA 1
ATOM 582 C C . THR A 1 80 ? -15.635 -7.102 -4.684 1.00 96.75 80 THR A C 1
ATOM 584 O O . THR A 1 80 ? -15.806 -6.631 -5.808 1.00 96.75 80 THR A O 1
ATOM 587 N N . SER A 1 81 ? -14.420 -7.184 -4.130 1.00 97.19 81 SER A N 1
ATOM 588 C CA . SER A 1 81 ? -13.199 -6.736 -4.806 1.00 97.19 81 SER A CA 1
ATOM 589 C C . SER A 1 81 ? -12.906 -7.545 -6.071 1.00 97.19 81 SER A C 1
ATOM 591 O O . SER A 1 81 ? -12.487 -6.955 -7.062 1.00 97.19 81 SER A O 1
ATOM 593 N N . VAL A 1 82 ? -13.185 -8.860 -6.076 1.00 96.50 82 VAL A N 1
ATOM 594 C CA . VAL A 1 82 ? -13.059 -9.708 -7.279 1.00 96.50 82 VAL A CA 1
ATOM 595 C C . VAL A 1 82 ? -13.938 -9.151 -8.387 1.00 96.50 82 VAL A C 1
ATOM 597 O O . VAL A 1 82 ? -13.462 -8.908 -9.492 1.00 96.50 82 VAL A O 1
ATOM 600 N N . PHE A 1 83 ? -15.214 -8.911 -8.082 1.00 97.00 83 PHE A N 1
ATOM 601 C CA . PHE A 1 83 ? -16.168 -8.408 -9.062 1.00 97.00 83 PHE A CA 1
ATOM 602 C C . PHE A 1 83 ? -15.792 -7.008 -9.573 1.00 97.00 83 PHE A C 1
ATOM 604 O O . PHE A 1 83 ? -15.809 -6.770 -10.782 1.00 97.00 83 PHE A O 1
ATOM 611 N N . ALA A 1 84 ? -15.409 -6.092 -8.678 1.00 97.56 84 ALA A N 1
ATOM 612 C CA . ALA A 1 84 ? -14.994 -4.735 -9.039 1.00 97.56 84 ALA A CA 1
ATOM 613 C C . ALA A 1 84 ? -13.745 -4.727 -9.934 1.00 97.56 84 ALA A C 1
ATOM 615 O O . ALA A 1 84 ? -13.707 -4.039 -10.956 1.00 97.56 84 ALA A O 1
ATOM 616 N N . TRP A 1 85 ? -12.737 -5.521 -9.567 1.00 97.06 85 TRP A N 1
ATOM 617 C CA . TRP A 1 85 ? -11.475 -5.598 -10.293 1.00 97.06 85 TRP A CA 1
ATOM 618 C C . TRP A 1 85 ? -11.633 -6.278 -11.654 1.00 97.06 85 TRP A C 1
ATOM 620 O O . TRP A 1 85 ? -11.128 -5.773 -12.652 1.00 97.06 85 TRP A O 1
ATOM 630 N N . TRP A 1 86 ? -12.380 -7.384 -11.714 1.00 95.19 86 TRP A N 1
ATOM 631 C CA . TRP A 1 86 ? -12.664 -8.096 -12.961 1.00 95.19 86 TRP A CA 1
ATOM 632 C C . TRP A 1 86 ? -13.454 -7.244 -13.959 1.00 95.19 86 TRP A C 1
ATOM 634 O O . TRP A 1 86 ? -13.106 -7.205 -15.136 1.00 95.19 86 TRP A O 1
ATOM 644 N N . SER A 1 87 ? -14.514 -6.566 -13.506 1.00 95.31 87 SER A N 1
ATOM 645 C CA . SER A 1 87 ? -15.412 -5.826 -14.400 1.00 95.31 87 SER A CA 1
ATOM 646 C C . SER A 1 87 ? -14.754 -4.584 -15.005 1.00 95.31 87 SER A C 1
ATOM 648 O O . SER A 1 87 ? -14.725 -4.443 -16.229 1.00 95.31 87 SER A O 1
ATOM 650 N N . VAL A 1 88 ? -14.210 -3.697 -14.165 1.00 95.88 88 VAL A N 1
ATOM 651 C CA . VAL A 1 88 ? -13.673 -2.392 -14.593 1.00 95.88 88 VAL A CA 1
ATOM 652 C C . VAL A 1 88 ? -12.303 -2.057 -14.005 1.00 95.88 88 VAL A C 1
ATOM 654 O O . VAL A 1 88 ? -11.529 -1.360 -14.656 1.00 95.88 88 VAL A O 1
ATOM 657 N N . GLY A 1 89 ? -11.963 -2.557 -12.813 1.00 96.06 89 GLY A N 1
ATOM 658 C CA . GLY A 1 89 ? -10.756 -2.121 -12.107 1.00 96.06 89 GLY A CA 1
ATOM 659 C C . GLY A 1 89 ? -9.461 -2.455 -12.849 1.00 96.06 89 GLY A C 1
ATOM 660 O O . GLY A 1 89 ? -8.618 -1.583 -13.038 1.00 96.06 89 GLY A O 1
ATOM 661 N N . TYR A 1 90 ? -9.326 -3.677 -13.366 1.00 94.12 90 TYR A N 1
ATOM 662 C CA . TYR A 1 90 ? -8.162 -4.057 -14.167 1.00 94.12 90 TYR A CA 1
ATOM 663 C C . TYR A 1 90 ? -8.038 -3.215 -15.443 1.00 94.12 90 TYR A C 1
ATOM 665 O O . TYR A 1 90 ? -6.938 -2.809 -15.819 1.00 94.12 90 TYR A O 1
ATOM 673 N N . ALA A 1 91 ? -9.173 -2.904 -16.073 1.00 91.81 91 ALA A N 1
ATOM 674 C CA . ALA A 1 91 ? -9.216 -2.117 -17.296 1.00 91.81 91 ALA A CA 1
ATOM 675 C C . ALA A 1 91 ? -8.725 -0.682 -17.080 1.00 91.81 91 ALA A C 1
ATOM 677 O O . ALA A 1 91 ? -7.906 -0.170 -17.840 1.00 91.81 91 ALA A O 1
ATOM 678 N N . PHE A 1 92 ? -9.174 -0.046 -15.999 1.00 94.81 92 PHE A N 1
ATOM 679 C CA . PHE A 1 92 ? -8.726 1.296 -15.642 1.00 94.81 92 PHE A CA 1
ATOM 680 C C . PHE A 1 92 ? -7.273 1.336 -15.171 1.00 94.81 92 PHE A C 1
ATOM 682 O O . PHE A 1 92 ? -6.599 2.333 -15.415 1.00 94.81 92 PHE A O 1
ATOM 689 N N . ALA A 1 93 ? -6.781 0.266 -14.542 1.00 93.94 93 ALA A N 1
ATOM 690 C CA . ALA A 1 93 ? -5.404 0.172 -14.072 1.00 93.94 93 ALA A CA 1
ATOM 691 C C . ALA A 1 93 ? -4.398 -0.051 -15.213 1.00 93.94 93 ALA A C 1
ATOM 693 O O . ALA A 1 93 ? -3.431 0.697 -15.327 1.00 93.94 93 ALA A O 1
ATOM 694 N N . PHE A 1 94 ? -4.630 -1.047 -16.072 1.00 89.94 94 PHE A N 1
ATOM 695 C CA . PHE A 1 94 ? -3.638 -1.540 -17.044 1.00 89.94 94 PHE A CA 1
ATOM 696 C C . PHE A 1 94 ? -4.131 -1.543 -18.501 1.00 89.94 94 PHE A C 1
ATOM 698 O O . PHE A 1 94 ? -3.461 -2.075 -19.386 1.00 89.94 94 PHE A O 1
ATOM 705 N N . GLY A 1 95 ? -5.298 -0.956 -18.782 1.00 85.62 95 GLY A N 1
ATOM 706 C CA . GLY A 1 95 ? -5.786 -0.750 -20.146 1.00 85.62 95 GLY A CA 1
ATOM 707 C C . GLY A 1 95 ? -4.830 0.104 -20.982 1.00 85.62 95 GLY A C 1
ATOM 708 O O . GLY A 1 95 ? -4.369 1.146 -20.520 1.00 85.62 95 GLY A O 1
ATOM 709 N N . ARG A 1 96 ? -4.551 -0.334 -22.219 1.00 77.44 96 ARG A N 1
ATOM 710 C CA . ARG A 1 96 ? -3.607 0.311 -23.148 1.00 77.44 96 ARG A CA 1
ATOM 711 C C . ARG A 1 96 ? -4.340 0.968 -24.326 1.00 77.44 96 ARG A C 1
ATOM 713 O O . ARG A 1 96 ? -4.626 0.311 -25.319 1.00 77.44 96 ARG A O 1
ATOM 720 N N . GLY A 1 97 ? -4.644 2.259 -24.241 1.00 70.81 97 GLY A N 1
ATOM 721 C CA . GLY A 1 97 ? -5.272 3.049 -25.310 1.00 70.81 97 GLY A CA 1
ATOM 722 C C . GLY A 1 97 ? -4.447 4.263 -25.749 1.00 70.81 97 GLY A C 1
ATOM 723 O O . GLY A 1 97 ? -3.463 4.653 -25.119 1.00 70.81 97 GLY A O 1
ATOM 724 N N . SER A 1 98 ? -4.832 4.879 -26.871 1.00 66.06 98 SER A N 1
ATOM 725 C CA . SER A 1 98 ? -4.185 6.100 -27.363 1.00 66.06 98 SER A CA 1
ATOM 726 C C . SER A 1 98 ? -4.536 7.293 -26.468 1.00 66.06 98 SER A C 1
ATOM 728 O O . SER A 1 98 ? -5.672 7.761 -26.496 1.00 66.06 98 SER A O 1
ATOM 730 N N . GLY A 1 99 ? -3.556 7.824 -25.732 1.00 70.38 99 GLY A N 1
ATOM 731 C CA . GLY A 1 99 ? -3.764 8.970 -24.837 1.00 70.38 99 GLY A CA 1
ATOM 732 C C . GLY A 1 99 ? -4.190 8.602 -23.412 1.00 70.38 99 GLY A C 1
ATOM 733 O O . GLY A 1 99 ? -4.557 9.498 -22.652 1.00 70.38 99 GLY A O 1
ATOM 734 N N . ASP A 1 100 ? -4.085 7.328 -23.030 1.00 80.00 100 ASP A N 1
ATOM 735 C CA . ASP A 1 100 ? -4.380 6.812 -21.688 1.00 80.00 100 ASP A CA 1
ATOM 736 C C . ASP A 1 100 ? -3.235 7.148 -20.716 1.00 80.00 100 ASP A C 1
ATOM 738 O O . ASP A 1 100 ? -2.535 6.267 -20.234 1.00 80.00 100 ASP A O 1
ATOM 742 N N . TRP A 1 101 ? -2.974 8.437 -20.476 1.00 83.31 101 TRP A N 1
ATOM 743 C CA . TRP A 1 101 ? -1.984 8.860 -19.474 1.00 83.31 101 TRP A CA 1
ATOM 744 C C . TRP A 1 101 ? -2.574 8.944 -18.064 1.00 83.31 101 TRP A C 1
ATOM 746 O O . TRP A 1 101 ? -1.845 8.878 -17.074 1.00 83.31 101 TRP A O 1
ATOM 756 N N . PHE A 1 102 ? -3.897 9.116 -17.975 1.00 88.50 102 PHE A N 1
ATOM 757 C CA . PHE A 1 102 ? -4.632 9.308 -16.726 1.00 88.50 102 PHE A CA 1
ATOM 758 C C . PHE A 1 102 ? -5.389 8.056 -16.269 1.00 88.50 102 PHE A C 1
ATOM 760 O O . PHE A 1 102 ? -5.429 7.782 -15.073 1.00 88.50 102 PHE A O 1
ATOM 767 N N . ILE A 1 103 ? -6.007 7.314 -17.189 1.00 91.94 103 ILE A N 1
ATOM 768 C CA . ILE A 1 103 ? -6.789 6.106 -16.902 1.00 91.94 103 ILE A CA 1
ATOM 769 C C . ILE A 1 103 ? -6.768 5.185 -18.125 1.00 91.94 103 ILE A C 1
ATOM 771 O O . ILE A 1 103 ? -6.821 5.676 -19.254 1.00 91.94 103 ILE A O 1
ATOM 775 N N . GLY A 1 104 ? -6.713 3.871 -17.905 1.00 89.06 104 GLY A N 1
ATOM 776 C CA . GLY A 1 104 ? -6.772 2.876 -18.975 1.00 89.06 104 GLY A CA 1
ATOM 777 C C . GLY A 1 104 ? -8.181 2.708 -19.548 1.00 89.06 104 GLY A C 1
ATOM 778 O O . GLY A 1 104 ? -9.175 2.917 -18.856 1.00 89.06 104 GLY A O 1
ATOM 779 N N . THR A 1 105 ? -8.287 2.322 -20.821 1.00 87.88 105 THR A N 1
ATOM 780 C CA . THR A 1 105 ? -9.580 2.227 -21.536 1.00 87.88 105 THR A CA 1
ATOM 781 C C . THR A 1 105 ? -9.859 0.864 -22.183 1.00 87.88 105 THR A C 1
ATOM 783 O O . THR A 1 105 ? -10.802 0.718 -22.962 1.00 87.88 105 THR A O 1
ATOM 786 N N . GLN A 1 106 ? -9.066 -0.162 -21.867 1.00 86.12 106 GLN A N 1
ATOM 787 C CA . GLN A 1 106 ? -9.148 -1.499 -22.477 1.00 86.12 106 GLN A CA 1
ATOM 788 C C . GLN A 1 106 ? -9.157 -2.614 -21.427 1.00 86.12 106 GLN A C 1
ATOM 790 O O . GLN A 1 106 ? -8.797 -2.367 -20.289 1.00 86.12 106 GLN A O 1
ATOM 795 N N . PHE A 1 107 ? -9.518 -3.845 -21.819 1.00 84.69 107 PHE A N 1
ATOM 796 C CA . PHE A 1 107 ? -9.599 -5.045 -20.958 1.00 84.69 107 PHE A CA 1
ATOM 797 C C . PHE A 1 107 ? -10.759 -5.082 -19.944 1.00 84.69 107 PHE A C 1
ATOM 799 O O . PHE A 1 107 ? -10.667 -5.753 -18.914 1.00 84.69 107 PHE A O 1
ATOM 806 N N . PHE A 1 108 ? -11.879 -4.408 -20.231 1.00 90.06 108 PHE A N 1
ATOM 807 C CA . PHE A 1 108 ? -13.107 -4.550 -19.433 1.00 90.06 108 PHE A CA 1
ATOM 808 C C . PHE A 1 108 ? -13.565 -6.010 -19.395 1.00 90.06 108 PHE A C 1
ATOM 810 O O . PHE A 1 108 ? -13.567 -6.681 -20.425 1.00 90.06 108 PHE A O 1
ATOM 817 N N . PHE A 1 109 ? -13.954 -6.509 -18.219 1.00 90.56 109 PHE A N 1
ATOM 818 C CA . PHE A 1 109 ? -14.321 -7.916 -17.996 1.00 90.56 109 PHE A CA 1
ATOM 819 C C . PHE A 1 109 ? -13.235 -8.935 -18.388 1.00 90.56 109 PHE A C 1
ATOM 821 O O . PHE A 1 109 ? -13.555 -10.094 -18.662 1.00 90.56 109 PHE A O 1
ATOM 828 N N . LEU A 1 110 ? -11.961 -8.521 -18.443 1.00 83.88 110 LEU A N 1
ATOM 829 C CA . LEU A 1 110 ? -10.859 -9.285 -19.052 1.00 83.88 110 LEU A CA 1
ATOM 830 C C . LEU A 1 110 ? -11.117 -9.691 -20.514 1.00 83.88 110 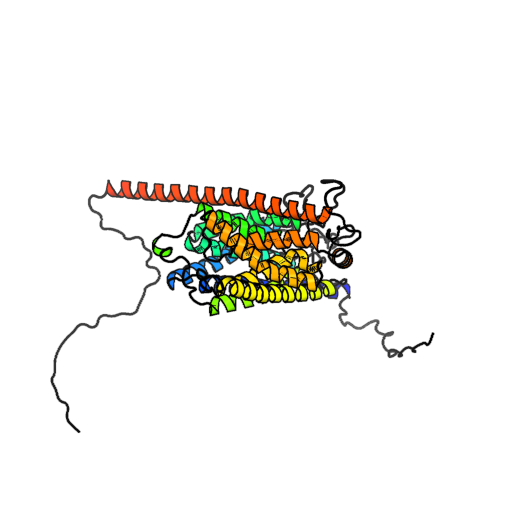LEU A C 1
ATOM 832 O O . LEU A 1 110 ? -10.500 -10.627 -21.025 1.00 83.88 110 LEU A O 1
ATOM 836 N N . ALA A 1 111 ? -12.026 -9.004 -21.205 1.00 80.06 111 ALA A N 1
ATOM 837 C CA . ALA A 1 111 ? -12.284 -9.252 -22.611 1.00 80.06 111 ALA A CA 1
ATOM 838 C C . ALA A 1 111 ? -11.124 -8.705 -23.454 1.00 80.06 111 ALA A C 1
ATOM 840 O O . ALA A 1 111 ? -10.725 -7.545 -23.314 1.00 80.06 111 ALA A O 1
ATOM 841 N N . SER A 1 112 ? -10.595 -9.540 -24.351 1.00 66.38 112 SER A N 1
ATOM 842 C CA . SER A 1 112 ? -9.613 -9.096 -25.343 1.00 66.38 112 SER A CA 1
ATOM 843 C C . SER A 1 112 ? -10.260 -8.101 -26.307 1.00 66.38 112 SER A C 1
ATOM 845 O O . SER A 1 112 ? -11.371 -8.326 -26.790 1.00 66.38 112 SER A O 1
ATOM 847 N N . THR A 1 113 ? -9.565 -7.006 -26.612 1.00 56.31 113 THR A N 1
ATOM 848 C CA . THR A 1 113 ? -10.060 -5.946 -27.502 1.00 56.31 113 THR A CA 1
ATOM 849 C C . THR A 1 113 ? -9.820 -6.250 -28.987 1.00 56.31 113 THR A C 1
ATOM 851 O O . THR A 1 113 ? -10.400 -5.575 -29.840 1.00 56.31 113 THR A O 1
ATOM 854 N N . ARG A 1 114 ? -9.021 -7.279 -29.329 1.00 53.25 114 ARG A N 1
ATOM 855 C CA . ARG A 1 114 ? -8.774 -7.733 -30.713 1.00 53.25 114 ARG A CA 1
ATOM 856 C C . ARG A 1 114 ? -8.632 -9.255 -30.833 1.00 53.25 114 ARG A C 1
ATOM 858 O O . ARG A 1 114 ? -8.329 -9.949 -29.862 1.00 53.25 114 ARG A O 1
ATOM 865 N N . SER A 1 115 ? -8.860 -9.762 -32.053 1.00 44.88 115 SER A N 1
ATOM 866 C CA . SER A 1 115 ? -8.395 -11.096 -32.461 1.00 44.88 115 SER A CA 1
ATOM 867 C C . SER A 1 115 ? -6.882 -11.113 -32.298 1.00 44.88 115 SER A C 1
ATOM 869 O O . SER A 1 115 ? -6.244 -10.167 -32.740 1.00 44.88 115 SER A O 1
ATOM 871 N N . CYS A 1 116 ? -6.342 -12.125 -31.633 1.00 50.47 116 CYS A N 1
ATOM 872 C CA . CYS A 1 116 ? -4.926 -12.236 -31.303 1.00 50.47 116 CYS A CA 1
ATOM 873 C C . CYS A 1 116 ? -4.221 -13.107 -32.350 1.00 50.47 116 CYS A C 1
ATOM 875 O O . CYS A 1 116 ? -4.278 -14.332 -32.221 1.00 50.47 116 CYS A O 1
ATOM 877 N N . PRO A 1 117 ? -3.572 -12.552 -33.394 1.00 45.88 117 PRO A N 1
ATOM 878 C CA . PRO A 1 117 ? -2.483 -13.286 -34.015 1.00 45.88 117 PRO A CA 1
ATOM 879 C C . PRO A 1 117 ? -1.372 -13.379 -32.966 1.00 45.88 117 PRO A C 1
ATOM 881 O O . PRO A 1 117 ? -1.095 -12.405 -32.273 1.00 45.88 117 PRO A O 1
ATOM 884 N N . PHE A 1 118 ? -0.727 -14.533 -32.849 1.00 49.56 118 PHE A N 1
ATOM 885 C CA . PHE A 1 118 ? 0.396 -14.793 -31.939 1.00 49.56 118 PHE A CA 1
ATOM 886 C C . PHE A 1 118 ? 1.645 -13.905 -32.181 1.00 49.56 118 PHE A C 1
ATOM 888 O O . PHE A 1 118 ? 2.715 -14.216 -31.670 1.00 49.56 118 PHE A O 1
ATOM 895 N N . GLU A 1 119 ? 1.527 -12.837 -32.975 1.00 43.75 119 GLU A N 1
ATOM 896 C CA . GLU A 1 119 ? 2.617 -11.982 -33.452 1.00 43.75 119 GLU A CA 1
ATOM 897 C C . GLU A 1 119 ? 2.657 -10.602 -32.764 1.00 43.75 119 GLU A C 1
ATOM 899 O O . GLU A 1 119 ? 3.731 -10.017 -32.696 1.00 43.75 119 GLU A O 1
ATOM 904 N N . ASP A 1 120 ? 1.547 -10.112 -32.187 1.00 46.94 120 ASP A N 1
ATOM 905 C CA . ASP A 1 120 ? 1.513 -8.868 -31.391 1.00 46.94 120 ASP A CA 1
ATOM 906 C C . ASP A 1 120 ? 1.304 -9.197 -29.897 1.00 46.94 120 ASP A C 1
ATOM 908 O O . ASP A 1 120 ? 0.183 -9.228 -29.380 1.00 46.94 120 ASP A O 1
ATOM 912 N N . GLU A 1 121 ? 2.405 -9.477 -29.192 1.00 52.47 121 GLU A N 1
ATOM 913 C CA . GLU A 1 121 ? 2.412 -10.003 -27.814 1.00 52.47 121 GLU A CA 1
ATOM 914 C C . GLU A 1 121 ? 1.930 -9.002 -26.740 1.00 52.47 121 GLU A C 1
ATOM 916 O O . GLU A 1 121 ? 1.615 -9.406 -25.621 1.00 52.47 121 GLU A O 1
ATOM 921 N N . ASP A 1 122 ? 1.808 -7.711 -27.059 1.00 52.00 122 ASP A N 1
ATOM 922 C CA . ASP A 1 122 ? 1.551 -6.635 -26.087 1.00 52.00 122 ASP A CA 1
ATOM 923 C C . ASP A 1 122 ? 0.070 -6.305 -25.821 1.00 52.00 122 ASP A C 1
ATOM 925 O O . ASP A 1 122 ? -0.239 -5.501 -24.935 1.00 52.00 122 ASP A O 1
ATOM 929 N N . LEU A 1 123 ? -0.867 -6.887 -26.576 1.00 52.12 123 LEU A N 1
ATOM 930 C CA . LEU A 1 123 ? -2.286 -6.482 -26.558 1.00 52.12 123 LEU A CA 1
ATOM 931 C C . LEU A 1 123 ? -3.267 -7.633 -26.281 1.00 52.12 123 LEU A C 1
ATOM 933 O O . LEU A 1 123 ? -4.481 -7.447 -26.371 1.00 52.12 123 LEU A O 1
ATOM 937 N N . CYS A 1 124 ? -2.761 -8.811 -25.914 1.00 55.84 124 CYS A N 1
ATOM 938 C CA . CYS A 1 124 ? -3.551 -10.031 -25.755 1.00 55.84 124 CYS A CA 1
ATOM 939 C C . CYS A 1 124 ? -3.383 -10.654 -24.369 1.00 55.84 124 CYS A C 1
ATOM 941 O O . CYS A 1 124 ? -2.272 -10.719 -23.858 1.00 55.84 124 CYS A O 1
ATOM 943 N N . VAL A 1 125 ? -4.471 -11.205 -23.807 1.00 54.34 125 VAL A N 1
ATOM 944 C CA . VAL A 1 125 ? -4.532 -11.817 -22.453 1.00 54.34 125 VAL A CA 1
ATOM 945 C C . VAL A 1 125 ? -3.627 -13.076 -22.292 1.00 54.34 125 VAL A C 1
ATOM 947 O O . VAL A 1 125 ? -3.536 -13.685 -21.228 1.00 54.34 125 VAL A O 1
ATOM 950 N N . TYR A 1 126 ? -2.914 -13.446 -23.359 1.00 53.19 126 TYR A N 1
ATOM 951 C CA . TYR A 1 126 ? -1.906 -14.508 -23.436 1.00 53.19 126 TYR A CA 1
ATOM 952 C C . TYR A 1 126 ? -0.524 -13.955 -23.813 1.00 53.19 126 TYR A C 1
ATOM 954 O O . TYR A 1 126 ? 0.214 -14.581 -24.572 1.00 53.19 126 TYR A O 1
ATOM 962 N N . SER A 1 127 ? -0.188 -12.756 -23.334 1.00 56.50 127 SER A N 1
ATOM 963 C CA . SER A 1 127 ? 1.142 -12.187 -23.550 1.00 56.50 127 SER A CA 1
ATOM 964 C C . SER A 1 127 ? 2.223 -13.136 -23.028 1.00 56.50 127 SER A C 1
ATOM 966 O O . SER A 1 127 ? 2.077 -13.714 -21.948 1.00 56.50 127 SER A O 1
ATOM 968 N N . ARG A 1 128 ? 3.315 -13.295 -23.784 1.00 54.09 128 ARG A N 1
ATOM 969 C CA . ARG A 1 128 ? 4.516 -13.986 -23.292 1.00 54.09 128 ARG A CA 1
ATOM 970 C C . ARG A 1 128 ? 5.309 -13.129 -22.309 1.00 54.09 128 ARG A C 1
ATOM 972 O O . ARG A 1 128 ? 6.124 -13.667 -21.569 1.00 54.09 128 ARG A O 1
ATOM 979 N N . SER A 1 129 ? 5.058 -11.819 -22.279 1.00 57.69 129 SER A N 1
ATOM 980 C CA . SER A 1 129 ? 5.690 -10.928 -21.317 1.00 57.69 129 SER A CA 1
ATOM 981 C C . SER A 1 129 ? 5.064 -11.109 -19.928 1.00 57.69 129 SER A C 1
ATOM 983 O O . SER A 1 129 ? 3.842 -10.982 -19.795 1.00 57.69 129 SER A O 1
ATOM 985 N N . PRO A 1 130 ? 5.865 -11.322 -18.869 1.00 55.97 130 PRO A N 1
ATOM 986 C CA . PRO A 1 130 ? 5.359 -11.392 -17.498 1.00 55.97 130 PRO A CA 1
ATOM 987 C C . PRO A 1 130 ? 4.692 -10.093 -17.013 1.00 55.97 130 PRO A C 1
ATOM 989 O O . PRO A 1 130 ? 3.825 -10.132 -16.140 1.00 55.97 130 PRO A O 1
ATOM 992 N N . SER A 1 131 ? 5.064 -8.944 -17.596 1.00 56.81 131 SER A N 1
ATOM 993 C CA . SER A 1 131 ? 4.427 -7.636 -17.368 1.00 56.81 131 SER A CA 1
ATOM 994 C C . SER A 1 131 ? 3.272 -7.338 -18.330 1.00 56.81 131 SER A C 1
ATOM 996 O O . SER A 1 131 ? 2.588 -6.326 -18.181 1.00 56.81 131 SER A O 1
ATOM 998 N N . GLY A 1 132 ? 3.043 -8.209 -19.315 1.00 63.62 132 GLY A N 1
ATOM 999 C CA . GLY A 1 132 ? 1.913 -8.119 -20.225 1.00 63.62 132 GLY A CA 1
ATOM 1000 C C . GLY A 1 132 ? 0.597 -8.533 -19.559 1.00 63.62 132 GLY A C 1
ATOM 1001 O O . GLY A 1 132 ? 0.582 -9.060 -18.440 1.00 63.62 132 GLY A O 1
ATOM 1002 N N . PRO A 1 133 ? -0.543 -8.324 -20.239 1.00 65.69 133 PRO A N 1
ATOM 1003 C CA . PRO A 1 133 ? -1.830 -8.760 -19.728 1.00 65.69 133 PRO A CA 1
ATOM 1004 C C . PRO A 1 133 ? -1.878 -10.293 -19.713 1.00 65.69 133 PRO A C 1
ATOM 1006 O O . PRO A 1 133 ? -2.206 -10.923 -20.706 1.00 65.69 133 PRO A O 1
ATOM 1009 N N . THR A 1 134 ? -1.526 -10.906 -18.585 1.00 78.50 134 THR A N 1
ATOM 1010 C CA . THR A 1 134 ? -1.632 -12.352 -18.345 1.00 78.50 134 THR A CA 1
ATOM 1011 C C . THR A 1 134 ? -2.617 -12.618 -17.212 1.00 78.50 134 THR A C 1
ATOM 1013 O O . THR A 1 134 ? -2.840 -11.769 -16.345 1.00 78.50 134 THR A O 1
ATOM 1016 N N . TYR A 1 135 ? -3.203 -13.817 -17.162 1.00 86.25 135 TYR A N 1
ATOM 1017 C CA . TYR A 1 135 ? -4.068 -14.195 -16.037 1.00 86.25 135 TYR A CA 1
ATOM 1018 C C . TYR A 1 135 ? -3.322 -14.224 -14.695 1.00 86.25 135 TYR A C 1
ATOM 1020 O O . TYR A 1 135 ? -3.906 -13.885 -13.666 1.00 86.25 135 TYR A O 1
ATOM 1028 N N . ALA A 1 136 ? -2.033 -14.583 -14.701 1.00 88.94 136 ALA A N 1
ATOM 1029 C CA . ALA A 1 136 ? -1.192 -14.544 -13.507 1.00 88.94 136 ALA A CA 1
ATOM 1030 C C . ALA A 1 136 ? -0.999 -13.101 -13.018 1.00 88.94 136 ALA A C 1
ATOM 1032 O O . ALA A 1 136 ? -1.189 -12.825 -11.833 1.00 88.94 136 ALA A O 1
ATOM 1033 N N . PHE A 1 137 ? -0.710 -12.173 -13.935 1.00 89.69 137 PHE A N 1
ATOM 1034 C CA . PHE A 1 137 ? -0.604 -10.752 -13.622 1.00 89.69 137 PHE A CA 1
ATOM 1035 C C . PHE A 1 137 ? -1.933 -10.188 -13.107 1.00 89.69 137 PHE A C 1
ATOM 1037 O O . PHE A 1 137 ? -1.959 -9.570 -12.046 1.00 89.69 137 PHE A O 1
ATOM 1044 N N . PHE A 1 138 ? -3.059 -10.478 -13.774 1.00 92.56 138 PHE A N 1
ATOM 1045 C CA . PHE A 1 138 ? -4.392 -10.097 -13.293 1.00 92.56 138 PHE A CA 1
ATOM 1046 C C . PHE A 1 138 ? -4.632 -10.556 -11.852 1.00 92.56 138 PHE A C 1
ATOM 1048 O O . PHE A 1 138 ? -5.066 -9.761 -11.016 1.00 92.56 138 PHE A O 1
ATOM 1055 N N . PHE A 1 139 ? -4.344 -11.829 -11.565 1.00 93.94 139 PHE A N 1
ATOM 1056 C CA . PHE A 1 139 ? -4.540 -12.412 -10.244 1.00 93.94 139 PHE A CA 1
ATOM 1057 C C . PHE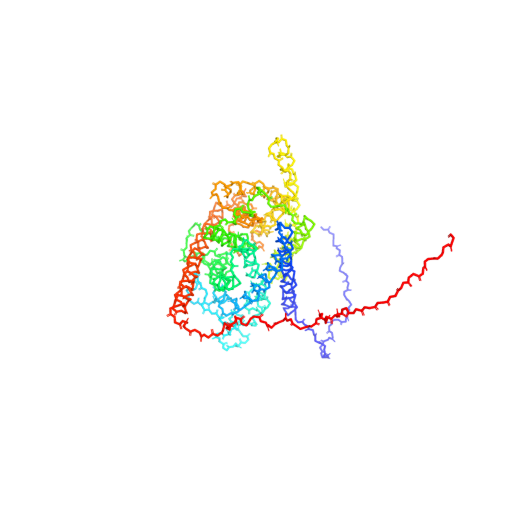 A 1 139 ? -3.664 -11.726 -9.194 1.00 93.94 139 PHE A C 1
ATOM 1059 O O . PHE A 1 139 ? -4.169 -11.338 -8.143 1.00 93.94 139 PHE A O 1
ATOM 1066 N N . GLN A 1 140 ? -2.383 -11.499 -9.487 1.00 94.31 140 GLN A N 1
ATOM 1067 C CA . GLN A 1 140 ? -1.479 -10.801 -8.575 1.00 94.31 140 GLN A CA 1
ATOM 1068 C C . GLN A 1 140 ? -1.952 -9.366 -8.296 1.00 94.31 140 GLN A C 1
ATOM 1070 O O . GLN A 1 140 ? -2.002 -8.946 -7.142 1.00 94.31 140 GLN A O 1
ATOM 1075 N N . GLN A 1 141 ? -2.359 -8.625 -9.329 1.00 95.12 141 GLN A N 1
ATOM 1076 C CA . GLN A 1 141 ? -2.850 -7.253 -9.178 1.00 95.12 141 GLN A CA 1
ATOM 1077 C C . GLN A 1 141 ? -4.181 -7.189 -8.420 1.00 95.12 141 GLN A C 1
ATOM 1079 O O . GLN A 1 141 ? -4.379 -6.299 -7.590 1.00 95.12 141 GLN A O 1
ATOM 1084 N N . TRP A 1 142 ? -5.059 -8.175 -8.622 1.00 96.38 142 TRP A N 1
ATOM 1085 C CA . TRP A 1 142 ? -6.262 -8.325 -7.809 1.00 96.38 142 TRP A CA 1
ATOM 1086 C C . TRP A 1 142 ? -5.926 -8.521 -6.326 1.00 96.38 142 TRP A C 1
ATOM 1088 O O . TRP A 1 142 ? -6.587 -7.912 -5.492 1.00 96.38 142 TRP A O 1
ATOM 1098 N N . VAL A 1 143 ? -4.893 -9.302 -5.985 1.00 97.00 143 VAL A N 1
ATOM 1099 C CA . VAL A 1 143 ? -4.476 -9.500 -4.584 1.00 97.00 143 VAL A CA 1
ATOM 1100 C C . VAL A 1 143 ? -4.045 -8.180 -3.927 1.00 97.00 143 VAL A C 1
ATOM 1102 O O . VAL A 1 143 ? -4.411 -7.923 -2.782 1.00 97.00 143 VAL A O 1
ATOM 1105 N N . TYR A 1 144 ? -3.334 -7.286 -4.626 1.00 96.56 144 TYR A N 1
ATOM 1106 C CA . TYR A 1 144 ? -3.068 -5.946 -4.072 1.00 96.56 144 TYR A CA 1
ATOM 1107 C C . TYR A 1 144 ? -4.356 -5.144 -3.895 1.00 96.56 144 TYR A C 1
ATOM 1109 O O . TYR A 1 144 ? -4.576 -4.551 -2.837 1.00 96.56 144 TYR A O 1
ATOM 1117 N N . ALA A 1 145 ? -5.224 -5.149 -4.908 1.00 97.56 145 ALA A N 1
ATOM 1118 C CA . ALA A 1 145 ? -6.488 -4.427 -4.872 1.00 97.56 145 ALA A CA 1
ATOM 1119 C C . ALA A 1 145 ? -7.380 -4.895 -3.708 1.00 97.56 145 ALA A C 1
ATOM 1121 O O . ALA A 1 145 ? -7.910 -4.087 -2.943 1.00 97.56 145 ALA A O 1
ATOM 1122 N N . SER A 1 146 ? -7.508 -6.204 -3.505 1.00 97.00 146 SER A N 1
ATOM 1123 C CA . SER A 1 146 ? -8.294 -6.776 -2.415 1.00 97.00 146 SER A CA 1
ATOM 1124 C C . SER A 1 146 ? -7.712 -6.407 -1.046 1.00 97.00 146 SER A C 1
ATOM 1126 O O . SER A 1 146 ? -8.473 -6.145 -0.108 1.00 97.00 146 SER A O 1
ATOM 1128 N N . ILE A 1 147 ? -6.383 -6.337 -0.906 1.00 96.12 147 ILE A N 1
ATOM 1129 C CA . ILE A 1 147 ? -5.717 -5.888 0.326 1.00 96.12 147 ILE A CA 1
ATOM 1130 C C . ILE A 1 147 ? -6.046 -4.426 0.625 1.00 96.12 147 ILE A C 1
ATOM 1132 O O . ILE A 1 147 ? -6.396 -4.121 1.766 1.00 96.12 147 ILE A O 1
ATOM 1136 N N . VAL A 1 148 ? -6.017 -3.540 -0.379 1.00 97.19 148 VAL A N 1
ATOM 1137 C CA . VAL A 1 148 ? -6.422 -2.131 -0.218 1.00 97.19 148 VAL A CA 1
ATOM 1138 C C . VAL A 1 148 ? -7.835 -2.039 0.355 1.00 97.19 148 VAL A C 1
ATOM 1140 O O . VAL A 1 148 ? -8.050 -1.372 1.369 1.00 97.19 148 VAL A O 1
ATOM 1143 N N . ALA A 1 149 ? -8.788 -2.776 -0.223 1.00 96.12 149 ALA A N 1
ATOM 1144 C CA . ALA A 1 149 ? -10.165 -2.794 0.268 1.00 96.12 149 ALA A CA 1
ATOM 1145 C C . ALA A 1 149 ? -10.291 -3.360 1.692 1.00 96.12 149 ALA A C 1
ATOM 1147 O O . ALA A 1 149 ? -11.071 -2.842 2.497 1.00 96.12 149 ALA A O 1
ATOM 1148 N N . THR A 1 150 ? -9.525 -4.405 2.015 1.00 95.19 150 THR A N 1
ATOM 1149 C CA . THR A 1 150 ? -9.545 -5.060 3.334 1.00 95.19 150 THR A CA 1
ATOM 1150 C C . THR A 1 150 ? -8.992 -4.133 4.419 1.00 95.19 150 THR A C 1
ATOM 1152 O O . THR A 1 150 ? -9.596 -3.991 5.480 1.00 95.19 150 THR A O 1
ATOM 1155 N N . ILE A 1 151 ? -7.887 -3.430 4.146 1.00 94.69 151 ILE A N 1
ATOM 1156 C CA . ILE A 1 151 ? -7.311 -2.435 5.064 1.00 94.69 151 ILE A CA 1
ATOM 1157 C C . ILE A 1 151 ? -8.336 -1.340 5.369 1.00 94.69 151 ILE A C 1
ATOM 1159 O O . ILE A 1 151 ? -8.597 -1.041 6.539 1.00 94.69 151 ILE A O 1
ATOM 1163 N N . THR A 1 152 ? -8.963 -0.769 4.337 1.00 92.31 152 THR A N 1
ATOM 1164 C CA . THR A 1 152 ? -9.966 0.277 4.549 1.00 92.31 152 THR A CA 1
ATOM 1165 C C . THR A 1 152 ? -11.156 -0.248 5.348 1.00 92.31 152 THR A C 1
ATOM 1167 O O . THR A 1 152 ? -11.554 0.381 6.327 1.00 92.31 152 THR A O 1
ATOM 1170 N N . THR A 1 153 ? -11.654 -1.437 5.002 1.00 87.94 153 THR A N 1
ATOM 1171 C CA . THR A 1 153 ? -12.774 -2.101 5.687 1.00 87.94 153 THR A CA 1
ATOM 1172 C C . THR A 1 153 ? -12.494 -2.329 7.159 1.00 87.94 153 THR A C 1
ATOM 1174 O O . THR A 1 153 ? -13.298 -1.914 7.983 1.00 87.94 153 THR A O 1
ATOM 1177 N N . SER A 1 154 ? -11.342 -2.903 7.506 1.00 87.94 154 SER A N 1
ATOM 1178 C CA . SER A 1 154 ? -10.992 -3.186 8.905 1.00 87.94 154 SER A CA 1
ATOM 1179 C C . SER A 1 154 ? -11.000 -1.927 9.786 1.00 87.94 154 SER A C 1
ATOM 1181 O O . SER A 1 154 ? -11.283 -1.985 10.978 1.00 87.94 154 SER A O 1
ATOM 1183 N N . THR A 1 155 ? -10.772 -0.752 9.192 1.00 86.06 155 THR A N 1
ATOM 1184 C CA . THR A 1 155 ? -10.821 0.535 9.901 1.00 86.06 155 THR A CA 1
ATOM 1185 C C . THR A 1 155 ? -12.259 1.016 10.153 1.00 86.06 155 THR A C 1
ATOM 1187 O O . THR A 1 155 ? -12.548 1.607 11.195 1.00 86.06 155 THR A O 1
ATOM 1190 N N . ILE A 1 156 ? -13.181 0.754 9.218 1.00 84.44 156 ILE A N 1
ATOM 1191 C CA . ILE A 1 156 ? -14.572 1.247 9.249 1.00 84.44 156 ILE A CA 1
ATOM 1192 C C . ILE A 1 156 ? -15.615 0.166 9.588 1.00 84.44 156 ILE A C 1
ATOM 1194 O O . ILE A 1 156 ? -16.804 0.478 9.680 1.00 84.44 156 ILE A O 1
ATOM 1198 N N . ALA A 1 157 ? -15.189 -1.079 9.826 1.00 78.12 157 ALA A N 1
ATOM 1199 C CA . ALA A 1 157 ? -16.034 -2.273 9.923 1.00 78.12 157 ALA A CA 1
ATOM 1200 C C . ALA A 1 157 ? -17.221 -2.130 10.887 1.00 78.12 157 ALA A C 1
ATOM 1202 O O . ALA A 1 157 ? -18.317 -2.627 10.621 1.00 78.12 157 ALA A O 1
ATOM 1203 N N . LYS A 1 158 ? -17.024 -1.415 11.998 1.00 74.38 158 LYS A N 1
ATOM 1204 C CA . LYS A 1 158 ? -18.043 -1.209 13.040 1.00 74.38 158 LYS A CA 1
ATOM 1205 C C . LYS A 1 158 ? -19.031 -0.080 12.761 1.00 74.38 158 LYS A C 1
ATOM 1207 O O . LYS A 1 158 ? -20.031 0.044 13.458 1.00 74.38 158 LYS A O 1
ATOM 1212 N N . ARG A 1 159 ? -18.740 0.770 11.780 1.00 75.00 159 ARG A N 1
ATOM 1213 C CA . ARG A 1 159 ? -19.465 2.026 11.532 1.00 75.00 159 ARG A CA 1
ATOM 1214 C C . ARG A 1 159 ? -20.369 1.959 10.305 1.00 75.00 159 ARG A C 1
ATOM 1216 O O . ARG A 1 159 ? -21.145 2.876 10.064 1.00 75.00 159 ARG A O 1
ATOM 1223 N N . CYS A 1 160 ? -20.272 0.878 9.538 1.00 76.12 160 CYS A N 1
ATOM 1224 C CA . CYS A 1 160 ? -20.941 0.719 8.257 1.00 76.12 160 CYS A CA 1
ATOM 1225 C C . CYS A 1 160 ? -21.713 -0.600 8.180 1.00 76.12 160 CYS A C 1
ATOM 1227 O O . CYS A 1 160 ? -21.256 -1.642 8.654 1.00 76.12 160 CYS A O 1
ATOM 1229 N N . SER A 1 161 ? -22.869 -0.569 7.513 1.00 83.81 161 SER A N 1
ATOM 1230 C CA . SER A 1 161 ? -23.610 -1.785 7.170 1.00 83.81 161 SER A CA 1
ATOM 1231 C C . SER A 1 161 ? -22.863 -2.603 6.109 1.00 83.81 161 SER A C 1
ATOM 1233 O O . SER A 1 161 ? -21.978 -2.093 5.415 1.00 83.81 161 SER A O 1
ATOM 1235 N N . ASN A 1 162 ? -23.224 -3.877 5.944 1.00 86.88 162 ASN A N 1
ATOM 1236 C CA . ASN A 1 162 ? -22.616 -4.746 4.927 1.00 86.88 162 ASN A CA 1
ATOM 1237 C C . ASN A 1 162 ? -22.804 -4.174 3.508 1.00 86.88 162 ASN A C 1
ATOM 1239 O O . ASN A 1 162 ? -21.881 -4.198 2.697 1.00 86.88 162 ASN A O 1
ATOM 1243 N N . MET A 1 163 ? -23.964 -3.574 3.224 1.00 87.25 163 MET A N 1
ATOM 1244 C CA . MET A 1 163 ? -24.244 -2.983 1.912 1.00 87.25 163 MET A CA 1
ATOM 1245 C C . MET A 1 163 ? -23.377 -1.750 1.623 1.00 87.25 163 MET A C 1
ATOM 1247 O O . MET A 1 163 ? -22.918 -1.586 0.496 1.00 87.25 163 MET A O 1
ATOM 1251 N N . MET A 1 164 ? -23.094 -0.918 2.632 1.00 85.94 164 MET A N 1
ATOM 1252 C CA . MET A 1 164 ? -22.163 0.206 2.470 1.00 85.94 164 MET A CA 1
ATOM 1253 C C . MET A 1 164 ? -20.743 -0.273 2.188 1.00 85.94 164 MET A C 1
ATOM 1255 O O . MET A 1 164 ? -20.076 0.311 1.342 1.00 85.94 164 MET A O 1
ATOM 1259 N N . HIS A 1 165 ? -20.291 -1.329 2.873 1.00 87.94 165 HIS A N 1
ATOM 1260 C CA . HIS A 1 165 ? -18.979 -1.917 2.612 1.00 87.94 165 HIS A CA 1
ATOM 1261 C C . HIS A 1 165 ? -18.880 -2.391 1.168 1.00 87.94 165 HIS A C 1
ATOM 1263 O O . HIS A 1 165 ? -17.952 -1.996 0.474 1.00 87.94 165 HIS A O 1
ATOM 1269 N N . ALA A 1 166 ? -19.871 -3.146 0.686 1.00 92.81 166 ALA A N 1
ATOM 1270 C CA . ALA A 1 166 ? -19.895 -3.593 -0.701 1.00 92.81 166 ALA A CA 1
ATOM 1271 C C . ALA A 1 166 ? -19.887 -2.408 -1.686 1.00 92.81 166 ALA A C 1
ATOM 1273 O O . ALA A 1 166 ? -19.036 -2.350 -2.570 1.00 92.81 166 ALA A O 1
ATOM 1274 N N . ALA A 1 167 ? -20.773 -1.422 -1.506 1.00 92.50 167 ALA A N 1
ATOM 1275 C CA . ALA A 1 167 ? -20.846 -0.249 -2.380 1.00 92.50 167 ALA A CA 1
ATOM 1276 C C . ALA A 1 167 ? -19.533 0.553 -2.401 1.00 92.50 167 ALA A C 1
ATOM 1278 O O . ALA A 1 167 ? -19.052 0.949 -3.463 1.00 92.50 167 ALA A O 1
ATOM 1279 N N . TYR A 1 168 ? -18.925 0.752 -1.233 1.00 92.44 168 TYR A N 1
ATOM 1280 C CA . TYR A 1 168 ? -17.650 1.442 -1.120 1.00 92.44 168 TYR A CA 1
ATOM 1281 C C . TYR A 1 168 ? -16.506 0.639 -1.750 1.00 92.44 168 TYR A C 1
ATOM 1283 O O . TYR A 1 168 ? -15.702 1.205 -2.485 1.00 92.44 168 TYR A O 1
ATOM 1291 N N . THR A 1 169 ? -16.448 -0.679 -1.536 1.00 95.81 169 THR A N 1
ATOM 1292 C CA . THR A 1 169 ? -15.459 -1.555 -2.177 1.00 95.81 169 THR A CA 1
ATOM 1293 C C . THR A 1 169 ? -15.575 -1.519 -3.698 1.00 95.81 169 THR A C 1
ATOM 1295 O O . THR A 1 169 ? -14.546 -1.450 -4.367 1.00 95.81 169 THR A O 1
ATOM 1298 N N . LEU A 1 170 ? -16.794 -1.497 -4.254 1.00 96.81 170 LEU A N 1
ATOM 1299 C CA . LEU A 1 170 ? -17.004 -1.334 -5.698 1.00 96.81 170 LEU A CA 1
ATOM 1300 C C . LEU A 1 170 ? -16.411 -0.017 -6.211 1.00 96.81 170 LEU A C 1
ATOM 1302 O O . LEU A 1 170 ? -15.743 -0.015 -7.238 1.00 96.81 170 LEU A O 1
ATOM 1306 N N . ALA A 1 171 ? -16.609 1.094 -5.499 1.00 96.75 171 ALA A N 1
ATOM 1307 C CA . ALA A 1 171 ? -16.058 2.387 -5.902 1.00 96.75 171 ALA A CA 1
ATOM 1308 C C . ALA A 1 171 ? -14.528 2.455 -5.732 1.00 96.75 171 ALA A C 1
ATOM 1310 O O . ALA A 1 171 ? -13.816 2.921 -6.626 1.00 96.75 171 ALA A O 1
ATOM 1311 N N . LEU A 1 172 ? -14.014 1.960 -4.602 1.00 97.31 172 LEU A N 1
ATOM 1312 C CA . LEU A 1 172 ? -12.590 1.976 -4.283 1.00 97.31 172 LEU A CA 1
ATOM 1313 C C . LEU A 1 172 ? -11.795 1.109 -5.263 1.00 97.31 172 LEU A C 1
ATOM 1315 O O . LEU A 1 172 ? -10.833 1.589 -5.850 1.00 97.31 172 LEU A O 1
ATOM 1319 N N . ILE A 1 173 ? -12.214 -0.138 -5.477 1.00 98.25 173 ILE A N 1
ATOM 1320 C CA . ILE A 1 173 ? -11.497 -1.106 -6.322 1.00 98.25 173 ILE A CA 1
ATOM 1321 C C . ILE A 1 173 ? -11.884 -1.006 -7.790 1.00 98.25 173 ILE A C 1
ATOM 1323 O O . ILE A 1 173 ? -11.088 -1.352 -8.655 1.00 98.25 173 ILE A O 1
ATOM 1327 N N . GLY A 1 174 ? -13.083 -0.514 -8.083 1.00 96.75 174 GLY A N 1
ATOM 1328 C CA . GLY A 1 174 ? -13.526 -0.306 -9.451 1.00 96.75 174 GLY A CA 1
ATOM 1329 C C . GLY A 1 174 ? -12.964 0.965 -10.074 1.00 96.75 174 GLY A C 1
ATOM 1330 O O . GLY A 1 174 ? -12.754 0.963 -11.275 1.00 96.75 174 GLY A O 1
ATOM 1331 N N . VAL A 1 175 ? -12.708 2.034 -9.303 1.00 96.19 175 VAL A N 1
ATOM 1332 C CA . VAL A 1 175 ? -12.317 3.343 -9.867 1.00 96.19 175 VAL A CA 1
ATOM 1333 C C . VAL A 1 175 ? 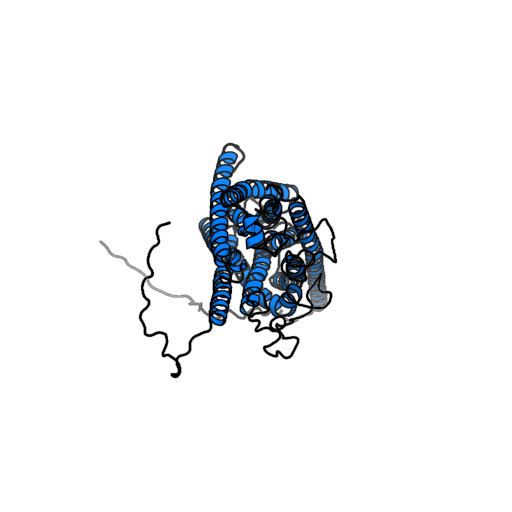-11.150 3.997 -9.128 1.00 96.19 175 VAL A C 1
ATOM 1335 O O . VAL A 1 175 ? -10.144 4.319 -9.753 1.00 96.19 175 VAL A O 1
ATOM 1338 N N . ILE A 1 176 ? -11.252 4.207 -7.812 1.00 97.75 176 ILE A N 1
ATOM 1339 C CA . ILE A 1 176 ? -10.301 5.069 -7.080 1.00 97.75 176 ILE A CA 1
ATOM 1340 C C . ILE A 1 176 ? -8.878 4.498 -7.111 1.00 97.75 176 ILE A C 1
ATOM 1342 O O . ILE A 1 176 ? -7.949 5.193 -7.522 1.00 97.75 176 ILE A O 1
ATOM 1346 N N . TYR A 1 177 ? -8.717 3.244 -6.687 1.00 98.25 177 TYR A N 1
ATOM 1347 C CA . TYR A 1 177 ? -7.436 2.545 -6.634 1.00 98.25 177 TYR A CA 1
ATOM 1348 C C . TYR A 1 177 ? -6.862 2.250 -8.031 1.00 98.25 177 TYR A C 1
ATOM 1350 O O . TYR A 1 177 ? -5.701 2.593 -8.250 1.00 98.25 177 TYR A O 1
ATOM 1358 N N . PRO A 1 178 ? -7.630 1.717 -9.006 1.00 97.56 178 PRO A N 1
ATOM 1359 C CA . PRO A 1 178 ? -7.151 1.536 -10.376 1.00 97.56 178 PRO A CA 1
ATOM 1360 C C . PRO A 1 178 ? -6.537 2.776 -11.015 1.00 97.56 178 PRO A C 1
ATOM 1362 O O . PRO A 1 178 ? -5.526 2.663 -11.693 1.00 97.56 178 PRO A O 1
ATOM 1365 N N . VAL A 1 179 ? -7.110 3.960 -10.784 1.00 96.75 179 VAL A N 1
ATOM 1366 C CA . VAL A 1 179 ? -6.562 5.213 -11.322 1.00 96.75 179 VAL A CA 1
ATOM 1367 C C . VAL A 1 179 ? -5.182 5.510 -10.727 1.00 96.75 179 VAL A C 1
ATOM 1369 O O . VAL A 1 179 ? -4.262 5.868 -11.456 1.00 96.75 179 VAL A O 1
ATOM 1372 N N . VAL A 1 180 ? -4.996 5.286 -9.422 1.00 97.31 180 VAL A N 1
ATOM 1373 C CA . VAL A 1 180 ? -3.680 5.427 -8.774 1.00 97.31 180 VAL A CA 1
ATOM 1374 C C . VAL A 1 180 ? -2.677 4.404 -9.314 1.00 97.31 180 VAL A C 1
ATOM 1376 O O . VAL A 1 180 ? -1.535 4.760 -9.607 1.00 97.31 180 VAL A O 1
ATOM 1379 N N . VAL A 1 181 ? -3.106 3.148 -9.483 1.00 96.69 181 VAL A N 1
ATOM 1380 C CA . VAL A 1 181 ? -2.293 2.095 -10.110 1.00 96.69 181 VAL A CA 1
ATOM 1381 C C . VAL A 1 181 ? -1.881 2.518 -11.514 1.00 96.69 181 VAL A C 1
ATOM 1383 O O . VAL A 1 181 ? -0.705 2.437 -11.852 1.00 96.69 181 VAL A O 1
ATOM 1386 N N . HIS A 1 182 ? -2.815 3.040 -12.306 1.00 94.06 182 HIS A N 1
ATOM 1387 C CA . HIS A 1 182 ? -2.534 3.490 -13.657 1.00 94.06 182 HIS A CA 1
ATOM 1388 C C . HIS A 1 182 ? -1.476 4.587 -13.677 1.00 94.06 182 HIS A C 1
ATOM 1390 O O . HIS A 1 182 ? -0.537 4.519 -14.457 1.00 94.06 182 HIS A O 1
ATOM 1396 N N . TRP A 1 183 ? -1.572 5.574 -12.784 1.00 93.12 183 TRP A N 1
ATOM 1397 C CA . TRP A 1 183 ? -0.619 6.680 -12.759 1.00 93.12 183 TRP A CA 1
ATOM 1398 C C . TRP A 1 183 ? 0.816 6.228 -12.523 1.00 93.12 183 TRP A C 1
ATOM 1400 O O . TRP A 1 183 ? 1.705 6.811 -13.128 1.00 93.12 183 TRP A O 1
ATOM 1410 N N . MET A 1 184 ? 1.046 5.240 -11.654 1.00 92.31 184 MET A N 1
ATOM 1411 C CA . MET A 1 184 ? 2.388 4.903 -11.162 1.00 92.31 184 MET A CA 1
ATOM 1412 C C . MET A 1 184 ? 2.935 3.560 -11.660 1.00 92.31 184 MET A C 1
ATOM 1414 O O . MET A 1 184 ? 4.150 3.403 -11.738 1.00 92.31 184 MET A O 1
ATOM 1418 N N . TRP A 1 185 ? 2.069 2.593 -11.963 1.00 92.38 185 TRP A N 1
ATOM 1419 C CA . TRP A 1 185 ? 2.443 1.220 -12.322 1.00 92.38 185 TRP A CA 1
ATOM 1420 C C . TRP A 1 185 ? 2.043 0.809 -13.741 1.00 92.38 185 TRP A C 1
ATOM 1422 O O . TRP A 1 185 ? 2.496 -0.243 -14.183 1.00 92.38 185 TRP A O 1
ATOM 1432 N N . SER A 1 186 ? 1.231 1.594 -14.457 1.00 89.38 186 SER A N 1
ATOM 1433 C CA . SER A 1 186 ? 1.015 1.378 -15.896 1.00 89.38 186 SER A CA 1
ATOM 1434 C C . SER A 1 186 ? 2.181 1.942 -16.702 1.00 89.38 186 SER A C 1
ATOM 1436 O O . SER A 1 186 ? 2.729 2.987 -16.353 1.00 89.38 186 SER A O 1
ATOM 1438 N N . ASP A 1 187 ? 2.502 1.327 -17.836 1.00 83.81 187 ASP A N 1
ATOM 1439 C CA . ASP A 1 187 ? 3.505 1.839 -18.781 1.00 83.81 187 ASP A CA 1
ATOM 1440 C C . ASP A 1 187 ? 3.114 3.204 -19.372 1.00 83.81 187 ASP A C 1
ATOM 1442 O O . ASP A 1 187 ? 3.965 4.012 -19.739 1.00 83.81 187 ASP A O 1
ATOM 1446 N N . SER A 1 188 ? 1.809 3.482 -19.446 1.00 84.12 188 SER A N 1
ATOM 1447 C CA . SER A 1 188 ? 1.264 4.731 -19.982 1.00 84.12 188 SER A CA 1
ATOM 1448 C C . SER A 1 188 ? 1.046 5.815 -18.922 1.00 84.12 188 SER A C 1
ATOM 1450 O O . SER A 1 188 ? 0.744 6.954 -19.270 1.00 84.12 188 SER A O 1
ATOM 1452 N N . GLY A 1 189 ? 1.197 5.483 -17.638 1.00 87.88 189 GLY A N 1
ATOM 1453 C CA . GLY A 1 189 ? 0.877 6.370 -16.525 1.00 87.88 189 GLY A CA 1
ATOM 1454 C C . GLY A 1 189 ? 1.757 7.613 -16.461 1.00 87.88 189 GLY A C 1
ATOM 1455 O O . GLY A 1 189 ? 2.978 7.534 -16.517 1.00 87.88 189 GLY A O 1
ATOM 1456 N N . TRP A 1 190 ? 1.158 8.781 -16.241 1.00 87.44 190 TRP A N 1
ATOM 1457 C CA . TRP A 1 190 ? 1.906 10.045 -16.191 1.00 87.44 190 TRP A CA 1
ATOM 1458 C C . TRP A 1 190 ? 2.868 10.208 -14.996 1.00 87.44 190 TRP A C 1
ATOM 1460 O O . TRP A 1 190 ? 3.720 11.095 -15.031 1.00 87.44 190 TRP A O 1
ATOM 1470 N N . LEU A 1 191 ? 2.729 9.398 -13.935 1.00 89.69 191 LEU A N 1
ATOM 1471 C CA . LEU A 1 191 ? 3.657 9.309 -12.794 1.00 89.69 191 LEU A CA 1
ATOM 1472 C C . LEU A 1 191 ? 4.539 8.050 -12.840 1.00 89.69 191 LEU A C 1
ATOM 1474 O O . LEU A 1 191 ? 5.400 7.890 -11.974 1.00 89.69 191 LEU A O 1
ATOM 1478 N N . SER A 1 192 ? 4.402 7.229 -13.876 1.00 89.50 192 SER A N 1
ATOM 1479 C CA . SER A 1 192 ? 5.078 5.951 -14.013 1.00 89.50 192 SER A CA 1
ATOM 1480 C C . SER A 1 192 ? 6.565 6.098 -14.298 1.00 89.50 192 SER A C 1
ATOM 1482 O O . SER A 1 192 ? 6.988 6.904 -15.122 1.00 89.50 192 SER A O 1
ATOM 1484 N N . ALA A 1 193 ? 7.370 5.248 -13.665 1.00 86.38 193 ALA A N 1
ATOM 1485 C CA . ALA A 1 193 ? 8.786 5.099 -14.002 1.00 86.38 193 ALA A CA 1
ATOM 1486 C C . ALA A 1 193 ? 9.028 4.511 -15.406 1.00 86.38 193 ALA A C 1
ATOM 1488 O O . ALA A 1 193 ? 10.156 4.522 -15.890 1.00 86.38 193 ALA A O 1
ATOM 1489 N N . PHE A 1 194 ? 7.975 4.019 -16.064 1.00 81.06 194 PHE A N 1
ATOM 1490 C CA . PHE A 1 194 ? 8.038 3.368 -17.372 1.00 81.06 194 PHE A CA 1
ATOM 1491 C C . PHE A 1 194 ? 7.596 4.278 -18.534 1.00 81.06 194 PHE A C 1
ATOM 1493 O O . PHE A 1 194 ? 7.765 3.916 -19.696 1.00 81.06 194 PHE A O 1
ATOM 1500 N N . PHE A 1 195 ? 7.075 5.476 -18.245 1.00 73.00 195 PHE A N 1
ATOM 1501 C CA . PHE A 1 195 ? 6.587 6.417 -19.257 1.00 73.00 195 PHE A CA 1
ATOM 1502 C C . PHE A 1 195 ? 7.708 7.332 -19.792 1.00 73.00 195 PHE A C 1
ATOM 1504 O O . PHE A 1 195 ? 8.401 7.977 -19.003 1.00 73.00 195 PHE A O 1
ATOM 1511 N N . ASP A 1 196 ? 7.870 7.452 -21.126 1.00 63.28 196 ASP A N 1
ATOM 1512 C CA . ASP A 1 196 ? 8.899 8.321 -21.741 1.00 63.28 196 ASP A CA 1
ATOM 1513 C C . ASP A 1 196 ? 8.609 9.819 -21.455 1.00 63.28 196 ASP A C 1
ATOM 1515 O O . ASP A 1 196 ? 7.645 10.389 -21.985 1.00 63.28 196 ASP A O 1
ATOM 1519 N N . PRO A 1 197 ? 9.451 10.513 -20.659 1.00 53.81 197 PRO A N 1
ATOM 1520 C CA . PRO A 1 197 ? 9.210 11.883 -20.197 1.00 53.81 197 PRO A CA 1
ATOM 1521 C C . PRO A 1 197 ? 9.241 12.961 -21.281 1.00 53.81 197 PRO A C 1
ATOM 1523 O O . PRO A 1 197 ? 8.957 14.128 -20.979 1.00 53.81 197 PRO A O 1
ATOM 1526 N N . ARG A 1 198 ? 9.630 12.627 -22.518 1.00 53.75 198 ARG A N 1
ATOM 1527 C CA . ARG A 1 198 ? 9.884 13.618 -23.575 1.00 53.75 198 ARG A CA 1
ATOM 1528 C C . ARG A 1 198 ? 8.670 14.479 -23.941 1.00 53.75 198 ARG A C 1
ATOM 1530 O O . ARG A 1 198 ? 8.875 15.558 -24.492 1.00 53.75 198 ARG A O 1
ATOM 1537 N N . ASN A 1 199 ? 7.451 14.080 -23.562 1.00 52.34 199 ASN A N 1
ATOM 1538 C CA . ASN A 1 199 ? 6.225 14.729 -24.033 1.00 52.34 199 ASN A CA 1
ATOM 1539 C C . ASN A 1 199 ? 5.317 15.363 -22.953 1.00 52.34 199 ASN A C 1
ATOM 1541 O O . ASN A 1 199 ? 4.383 16.060 -23.343 1.00 52.34 199 ASN A O 1
ATOM 1545 N N . SER A 1 200 ? 5.571 15.212 -21.639 1.00 52.84 200 SER A N 1
ATOM 1546 C CA . SER A 1 200 ? 4.550 15.606 -20.630 1.00 52.84 200 SER A CA 1
ATOM 1547 C C . SER A 1 200 ? 5.019 16.486 -19.455 1.00 52.84 200 SER A C 1
ATOM 1549 O O . SER A 1 200 ? 4.284 17.394 -19.080 1.00 52.84 200 SER A O 1
ATOM 1551 N N . TRP A 1 201 ? 6.216 16.289 -18.875 1.00 57.03 201 TRP A N 1
ATOM 1552 C CA . TRP A 1 201 ? 6.645 17.040 -17.663 1.00 57.03 201 TRP A CA 1
ATOM 1553 C C . TRP A 1 201 ? 8.100 17.557 -17.674 1.00 57.03 201 TRP A C 1
ATOM 1555 O O . TRP A 1 201 ? 8.577 18.152 -16.702 1.00 57.03 201 TRP A O 1
ATOM 1565 N N . GLY A 1 202 ? 8.811 17.419 -18.797 1.00 59.53 202 GLY A N 1
ATOM 1566 C CA . GLY A 1 202 ? 10.092 18.089 -19.031 1.00 59.53 202 GLY A CA 1
ATOM 1567 C C . GLY A 1 202 ? 11.209 17.733 -18.035 1.00 59.53 202 GLY A C 1
ATOM 1568 O O . GLY A 1 202 ? 11.385 16.589 -17.634 1.00 59.53 202 GLY A O 1
ATOM 1569 N N . ARG A 1 203 ? 12.019 18.737 -17.657 1.00 59.78 203 ARG A N 1
ATOM 1570 C CA . ARG A 1 203 ? 13.295 18.586 -16.921 1.00 59.78 203 ARG A CA 1
ATOM 1571 C C . ARG A 1 203 ? 13.173 18.198 -15.437 1.00 59.78 203 ARG A C 1
ATOM 1573 O O . ARG A 1 203 ? 14.217 17.926 -14.841 1.00 59.78 203 ARG A O 1
ATOM 1580 N N . PHE A 1 204 ? 11.978 18.187 -14.844 1.00 62.53 204 PHE A N 1
ATOM 1581 C CA . PHE A 1 204 ? 11.768 18.032 -13.391 1.00 62.53 204 PHE A CA 1
ATOM 1582 C C . PHE A 1 204 ? 11.213 16.670 -12.964 1.00 62.53 204 PHE A C 1
ATOM 1584 O O . PHE A 1 204 ? 11.012 16.445 -11.775 1.00 62.53 204 PHE A O 1
ATOM 1591 N N . TYR A 1 205 ? 10.990 15.771 -13.917 1.00 73.81 205 TYR A N 1
ATOM 1592 C CA . TYR A 1 205 ? 10.337 14.492 -13.688 1.00 73.81 205 TYR A CA 1
ATOM 1593 C C . TYR A 1 205 ? 11.294 13.327 -13.947 1.00 73.81 205 TYR A C 1
ATOM 1595 O O . TYR A 1 205 ? 12.115 13.386 -14.865 1.00 73.81 205 TYR A O 1
ATOM 1603 N N . SER A 1 206 ? 11.196 12.293 -13.112 1.00 75.31 206 SER A N 1
ATOM 1604 C CA . SER A 1 206 ? 11.983 11.066 -13.237 1.00 75.31 206 SER A CA 1
ATOM 1605 C C . SER A 1 206 ? 11.146 9.788 -13.204 1.00 75.31 206 SER A C 1
ATOM 1607 O O . SER A 1 206 ? 11.731 8.719 -13.229 1.00 75.31 206 SER A O 1
ATOM 1609 N N . GLY A 1 207 ? 9.822 9.859 -13.079 1.00 87.62 207 GLY A N 1
ATOM 1610 C CA . GLY A 1 207 ? 9.033 8.694 -12.673 1.00 87.62 207 GLY A CA 1
ATOM 1611 C C . GLY A 1 207 ? 9.115 8.425 -11.173 1.00 87.62 207 GLY A C 1
ATOM 1612 O O . GLY A 1 207 ? 10.163 8.601 -10.541 1.00 87.62 207 GLY A O 1
ATOM 1613 N N . VAL A 1 208 ? 7.986 8.061 -10.569 1.00 92.12 208 VAL A N 1
ATOM 1614 C CA . VAL A 1 208 ? 7.926 7.783 -9.132 1.00 92.12 208 VAL A CA 1
ATOM 1615 C C . VAL A 1 208 ? 8.506 6.398 -8.861 1.00 92.12 208 VAL A C 1
ATOM 1617 O O . VAL A 1 208 ? 8.070 5.410 -9.443 1.00 92.12 208 VAL A O 1
ATOM 1620 N N . VAL A 1 209 ? 9.460 6.322 -7.933 1.00 94.12 209 VAL A N 1
ATOM 1621 C CA . VAL A 1 209 ? 9.982 5.042 -7.441 1.00 94.12 209 VAL A CA 1
ATOM 1622 C C . VAL A 1 209 ? 9.064 4.546 -6.331 1.00 94.12 209 VAL A C 1
ATOM 1624 O O . VAL A 1 209 ? 9.122 5.045 -5.204 1.00 94.12 209 VAL A O 1
ATOM 1627 N N . ASP A 1 210 ? 8.217 3.578 -6.669 1.00 96.25 210 ASP A N 1
ATOM 1628 C CA . ASP A 1 210 ? 7.358 2.843 -5.741 1.00 96.25 210 ASP A CA 1
ATOM 1629 C C . ASP A 1 210 ? 7.260 1.374 -6.170 1.00 96.25 210 ASP A C 1
ATOM 1631 O O . ASP A 1 210 ? 6.348 0.978 -6.896 1.00 96.25 210 ASP A O 1
ATOM 1635 N N . PHE A 1 211 ? 8.235 0.564 -5.753 1.00 95.75 211 PHE A N 1
ATOM 1636 C CA . PHE A 1 211 ? 8.387 -0.800 -6.259 1.00 95.75 211 PHE A CA 1
ATOM 1637 C C . PHE A 1 211 ? 7.207 -1.708 -5.875 1.00 95.75 211 PHE A C 1
ATOM 1639 O O . PHE A 1 211 ? 6.560 -2.305 -6.741 1.00 95.75 211 PHE A O 1
ATOM 1646 N N . ALA A 1 212 ? 6.897 -1.770 -4.575 1.00 94.44 212 ALA A N 1
ATOM 1647 C CA . ALA A 1 212 ? 5.862 -2.649 -4.026 1.00 94.44 212 ALA A CA 1
ATOM 1648 C C . ALA A 1 212 ? 4.696 -1.953 -3.317 1.00 94.44 212 ALA A C 1
ATOM 1650 O O . ALA A 1 212 ? 3.845 -2.615 -2.723 1.00 94.44 212 ALA A O 1
ATOM 1651 N N . GLY A 1 213 ? 4.595 -0.628 -3.441 1.00 94.12 213 GLY A N 1
ATOM 1652 C CA . GLY A 1 213 ? 3.333 0.074 -3.230 1.00 94.12 213 GLY A CA 1
ATOM 1653 C C . GLY A 1 213 ? 3.201 0.773 -1.887 1.00 94.12 213 GLY A C 1
ATOM 1654 O O . GLY A 1 213 ? 2.087 0.820 -1.366 1.00 94.12 213 GLY A O 1
ATOM 1655 N N . SER A 1 214 ? 4.274 1.347 -1.321 1.00 97.31 214 SER A N 1
ATOM 1656 C CA . SER A 1 214 ? 4.128 2.226 -0.140 1.00 97.31 214 SER A CA 1
ATOM 1657 C C . SER A 1 214 ? 3.143 3.357 -0.432 1.00 97.31 214 SER A C 1
ATOM 1659 O O . SER A 1 214 ? 2.309 3.660 0.417 1.00 97.31 214 SER A O 1
ATOM 1661 N N . GLY A 1 215 ? 3.194 3.921 -1.643 1.00 96.75 215 GLY A N 1
ATOM 1662 C CA . GLY A 1 215 ? 2.235 4.898 -2.141 1.00 96.75 215 GLY A CA 1
ATOM 1663 C C . GLY A 1 215 ? 0.987 4.243 -2.717 1.00 96.75 215 GLY A C 1
ATOM 1664 O O . GLY A 1 215 ? -0.104 4.383 -2.166 1.00 96.75 215 GLY A O 1
ATOM 1665 N N . VAL A 1 216 ? 1.150 3.506 -3.817 1.00 97.12 216 VAL A N 1
ATOM 1666 C CA . VAL A 1 216 ? 0.028 2.999 -4.626 1.00 97.12 216 VAL A CA 1
ATOM 1667 C C . VAL A 1 216 ? -0.961 2.187 -3.797 1.00 97.12 216 VAL A C 1
ATOM 1669 O O . VAL A 1 216 ? -2.166 2.401 -3.904 1.00 97.12 216 VAL A O 1
ATOM 1672 N N . VAL A 1 217 ? -0.472 1.283 -2.947 1.00 97.38 217 VAL A N 1
ATOM 1673 C CA . VAL A 1 217 ? -1.303 0.358 -2.163 1.00 97.38 217 VAL A CA 1
ATOM 1674 C C . VAL A 1 217 ? -1.633 0.976 -0.811 1.00 97.38 217 VAL A C 1
ATOM 1676 O O . VAL A 1 217 ? -2.796 1.241 -0.506 1.00 97.38 217 VAL A O 1
ATOM 1679 N N . TYR A 1 218 ? -0.613 1.223 0.011 1.00 97.69 218 TYR A N 1
ATOM 1680 C CA . TYR A 1 218 ? -0.827 1.501 1.429 1.00 97.69 218 TYR A CA 1
ATOM 1681 C C . TYR A 1 218 ? -1.259 2.946 1.698 1.00 97.69 218 TYR A C 1
ATOM 1683 O O . TYR A 1 218 ? -2.197 3.143 2.475 1.00 97.69 218 TYR A O 1
ATOM 1691 N N . MET A 1 219 ? -0.688 3.953 1.017 1.00 97.62 219 MET A N 1
ATOM 1692 C CA . MET A 1 219 ? -1.203 5.323 1.148 1.00 97.62 219 MET A CA 1
ATOM 1693 C C . MET A 1 219 ? -2.633 5.439 0.627 1.00 97.62 219 MET A C 1
ATOM 1695 O O . MET A 1 219 ? -3.445 6.088 1.282 1.00 97.62 219 MET A O 1
ATOM 1699 N N . THR A 1 220 ? -2.969 4.792 -0.492 1.00 98.00 220 THR A N 1
ATOM 1700 C CA . THR A 1 220 ? -4.351 4.772 -0.995 1.00 98.00 220 THR A CA 1
ATOM 1701 C C . THR A 1 220 ? -5.292 4.150 0.037 1.00 98.00 220 THR A C 1
ATOM 1703 O O . THR A 1 220 ? -6.272 4.776 0.438 1.00 98.00 220 THR A O 1
ATOM 1706 N N . ALA A 1 221 ? -4.968 2.964 0.558 1.00 97.19 221 ALA A N 1
ATOM 1707 C CA . ALA A 1 221 ? -5.790 2.290 1.563 1.00 97.19 221 ALA A CA 1
ATOM 1708 C C . ALA A 1 221 ? -5.968 3.120 2.847 1.00 97.19 221 ALA A C 1
ATOM 1710 O O . ALA A 1 221 ? -7.075 3.217 3.387 1.00 97.19 221 ALA A O 1
ATOM 1711 N N . GLY A 1 222 ? -4.886 3.740 3.327 1.00 96.44 222 GLY A N 1
ATOM 1712 C CA . GLY A 1 222 ? -4.881 4.562 4.533 1.00 96.44 222 GLY A CA 1
ATOM 1713 C C . GLY A 1 222 ? -5.602 5.903 4.361 1.00 96.44 222 GLY A C 1
ATOM 1714 O O . GLY A 1 222 ? -6.329 6.318 5.259 1.00 96.44 222 GLY A O 1
ATOM 1715 N N . ALA A 1 223 ? -5.471 6.563 3.206 1.00 96.88 223 ALA A N 1
ATOM 1716 C CA . ALA A 1 223 ? -6.197 7.796 2.892 1.00 96.88 223 ALA A CA 1
ATOM 1717 C C . ALA A 1 223 ? -7.708 7.541 2.793 1.00 96.88 223 ALA A C 1
ATOM 1719 O O . ALA A 1 223 ? -8.509 8.269 3.380 1.00 96.88 223 ALA A O 1
ATOM 1720 N N . ALA A 1 224 ? -8.086 6.464 2.105 1.00 95.88 224 ALA A N 1
ATOM 1721 C CA . ALA A 1 224 ? -9.451 5.960 2.032 1.00 95.88 224 ALA A CA 1
ATOM 1722 C C . ALA A 1 224 ? -10.039 5.687 3.431 1.00 95.88 224 ALA A C 1
ATOM 1724 O O . ALA A 1 224 ? -11.128 6.165 3.764 1.00 95.88 224 ALA A O 1
ATOM 1725 N N . ALA A 1 225 ? -9.279 4.992 4.284 1.00 93.56 225 ALA A N 1
ATOM 1726 C CA . ALA A 1 225 ? -9.648 4.721 5.672 1.00 93.56 225 ALA A CA 1
ATOM 1727 C C . ALA A 1 225 ? -9.808 6.000 6.505 1.00 93.56 225 ALA A C 1
ATOM 1729 O O . ALA A 1 225 ? -10.769 6.126 7.262 1.00 93.56 225 ALA A O 1
ATOM 1730 N N . MET A 1 226 ? -8.913 6.975 6.326 1.00 93.88 226 MET A N 1
ATOM 1731 C CA . MET A 1 226 ? -8.952 8.253 7.035 1.00 93.88 226 MET A CA 1
ATOM 1732 C C . MET A 1 226 ? -10.248 9.021 6.751 1.00 93.88 226 MET A C 1
ATOM 1734 O O . MET A 1 226 ? -10.895 9.504 7.681 1.00 93.88 226 MET A O 1
ATOM 1738 N N . VAL A 1 227 ? -10.675 9.086 5.485 1.00 93.69 227 VAL A N 1
ATOM 1739 C CA . VAL A 1 227 ? -11.951 9.724 5.119 1.00 93.69 227 VAL A CA 1
ATOM 1740 C C . VAL A 1 227 ? -13.138 8.971 5.708 1.00 93.69 227 VAL A C 1
ATOM 1742 O O . VAL A 1 227 ? -14.053 9.599 6.242 1.00 93.69 227 VAL A O 1
ATOM 1745 N N . GLY A 1 228 ? -13.119 7.637 5.648 1.00 89.31 228 GLY A N 1
ATOM 1746 C CA . GLY A 1 228 ? -14.163 6.810 6.247 1.00 89.31 228 GLY A CA 1
ATOM 1747 C C . GLY A 1 228 ? -14.315 7.081 7.745 1.00 89.31 228 GLY A C 1
ATOM 1748 O O . GLY A 1 228 ? -15.421 7.343 8.219 1.00 89.31 228 GLY A O 1
ATOM 1749 N N . CYS A 1 229 ? -13.201 7.131 8.480 1.00 87.94 229 CYS A N 1
ATOM 1750 C CA . CYS A 1 229 ? -13.195 7.498 9.896 1.00 87.94 229 CYS A CA 1
ATOM 1751 C C . CYS A 1 229 ? -13.777 8.890 10.154 1.00 87.94 229 CYS A C 1
ATOM 1753 O O . CYS A 1 229 ? -14.528 9.067 11.113 1.00 87.94 229 CYS A O 1
ATOM 1755 N N . PHE A 1 230 ? -13.437 9.862 9.307 1.00 88.75 230 PHE A N 1
ATOM 1756 C CA . PHE A 1 230 ? -13.885 11.243 9.448 1.00 88.75 230 PHE A CA 1
ATOM 1757 C C . PHE A 1 230 ? -15.394 11.403 9.199 1.00 88.75 230 PHE A C 1
ATOM 1759 O O . PHE A 1 230 ? -16.085 12.037 9.993 1.00 88.75 230 PHE A O 1
ATOM 1766 N N . ILE A 1 231 ? -15.931 10.809 8.127 1.00 88.12 231 ILE A N 1
ATOM 1767 C CA . ILE A 1 231 ? -17.341 10.986 7.736 1.00 88.12 231 ILE A CA 1
ATOM 1768 C C . ILE A 1 231 ? -18.303 10.189 8.613 1.00 88.12 231 ILE A C 1
ATOM 1770 O O . ILE A 1 231 ? -19.391 10.682 8.926 1.00 88.12 231 ILE A O 1
ATOM 1774 N N . LEU A 1 232 ? -17.918 8.971 8.996 1.00 82.50 232 LEU A N 1
ATOM 1775 C CA . LEU A 1 232 ? -18.755 8.091 9.813 1.00 82.50 232 LEU A CA 1
ATOM 1776 C C . LEU A 1 232 ? -18.744 8.488 11.296 1.00 82.50 232 LEU A C 1
ATOM 1778 O O . LEU A 1 232 ? -19.637 8.092 12.039 1.00 82.50 232 LEU A O 1
ATOM 1782 N N . GLY A 1 233 ? -17.771 9.302 11.715 1.00 73.19 233 GLY A N 1
ATOM 1783 C CA . GLY A 1 233 ? -17.659 9.806 13.079 1.00 73.19 233 GLY A CA 1
ATOM 1784 C C . GLY A 1 233 ? -17.095 8.784 14.078 1.00 73.19 233 GLY A C 1
ATOM 1785 O O . GLY A 1 233 ? -16.730 7.664 13.700 1.00 73.19 233 GLY A O 1
ATOM 1786 N N . PRO A 1 234 ? -16.959 9.183 15.356 1.00 67.88 234 PRO A N 1
ATOM 1787 C CA . PRO A 1 234 ? -16.430 8.332 16.420 1.00 67.88 234 PRO A CA 1
ATOM 1788 C C . PRO A 1 234 ? -17.399 7.196 16.789 1.00 67.88 234 PRO A C 1
ATOM 1790 O O . PRO A 1 234 ? -18.605 7.294 16.571 1.00 67.88 234 PRO A O 1
ATOM 1793 N N . LEU A 1 235 ? -16.866 6.124 17.388 1.00 65.56 235 LEU A N 1
ATOM 1794 C CA . LEU A 1 235 ? -17.669 5.038 17.974 1.00 65.56 235 LEU A CA 1
ATOM 1795 C C . LEU A 1 235 ? -18.553 5.571 19.117 1.00 65.56 235 LEU A C 1
ATOM 1797 O O . LEU A 1 235 ? -18.312 6.671 19.625 1.00 65.56 235 LEU A O 1
ATOM 1801 N N . LYS A 1 236 ? -19.604 4.839 19.511 1.00 58.12 236 LYS A N 1
ATOM 1802 C CA . LYS A 1 236 ? -20.564 5.345 20.511 1.00 58.12 236 LYS A CA 1
ATOM 1803 C C . LYS A 1 236 ? -19.866 5.600 21.862 1.00 58.12 236 LYS A C 1
ATOM 1805 O O . LYS A 1 236 ? -18.932 4.885 22.205 1.00 58.12 236 LYS A O 1
ATOM 1810 N N . PRO A 1 237 ? -20.311 6.579 22.677 1.00 44.25 237 PRO A N 1
ATOM 1811 C CA . PRO A 1 237 ? -19.655 6.930 23.945 1.00 44.25 237 PRO A CA 1
ATOM 1812 C C . PRO A 1 237 ? -19.520 5.775 24.950 1.00 44.25 237 PRO A C 1
ATOM 1814 O O . PRO A 1 237 ? -18.532 5.721 25.673 1.00 44.25 237 PRO A O 1
ATOM 1817 N N . GLU A 1 238 ? -20.466 4.831 24.962 1.00 47.84 238 GLU A N 1
ATOM 1818 C CA . GLU A 1 238 ? -20.416 3.605 25.780 1.00 47.84 238 GLU A CA 1
ATOM 1819 C C . GLU A 1 238 ? -19.290 2.647 25.339 1.00 47.84 238 GLU A C 1
ATOM 1821 O O . GLU A 1 238 ? -18.770 1.887 26.148 1.00 47.84 238 GLU A O 1
ATOM 1826 N N . GLU A 1 239 ? -18.853 2.743 24.080 1.00 49.06 239 GLU A N 1
ATOM 1827 C CA . GLU A 1 239 ? -17.705 2.032 23.502 1.00 49.06 239 GLU A CA 1
ATOM 1828 C C . GLU A 1 239 ? -16.389 2.826 23.643 1.00 49.06 239 GLU A C 1
ATOM 1830 O O . GLU A 1 239 ? -15.321 2.254 23.441 1.00 49.06 239 GLU A O 1
ATOM 1835 N N . ASN A 1 240 ? -16.467 4.114 24.014 1.00 43.81 240 ASN A N 1
ATOM 1836 C CA . ASN A 1 240 ? -15.342 5.022 24.293 1.00 43.81 240 ASN A CA 1
ATOM 1837 C C . ASN A 1 240 ? -15.082 5.209 25.803 1.00 43.81 240 ASN A C 1
ATOM 1839 O O . ASN A 1 240 ? -14.257 6.045 26.190 1.00 43.81 240 ASN A O 1
ATOM 1843 N N . ALA A 1 241 ? -15.790 4.477 26.671 1.00 32.66 241 ALA A N 1
ATOM 1844 C CA . ALA A 1 241 ? -15.640 4.530 28.125 1.00 32.66 241 ALA A CA 1
ATOM 1845 C C . ALA A 1 241 ? -14.351 3.813 28.577 1.00 32.66 241 ALA A C 1
ATOM 1847 O O . ALA A 1 241 ? -14.378 2.789 29.251 1.00 32.66 241 ALA A O 1
ATOM 1848 N N . GLY A 1 242 ? -13.203 4.345 28.161 1.00 37.44 242 GLY A N 1
ATOM 1849 C CA . GLY A 1 242 ? -11.880 3.785 28.413 1.00 37.44 242 GLY A CA 1
ATOM 1850 C C . GLY A 1 242 ? -10.992 3.994 27.196 1.00 37.44 242 GLY A C 1
ATOM 1851 O O . GLY A 1 242 ? -11.192 3.383 26.157 1.00 37.44 242 GLY A O 1
ATOM 1852 N N . ARG A 1 243 ? -10.016 4.889 27.330 1.00 44.06 243 ARG A N 1
ATOM 1853 C CA . ARG A 1 243 ? -9.172 5.496 26.285 1.00 44.06 243 ARG A CA 1
ATOM 1854 C C . ARG A 1 243 ? -8.335 4.548 25.411 1.00 44.06 243 ARG A C 1
ATOM 1856 O O . ARG A 1 243 ? -7.603 5.035 24.561 1.00 44.06 243 ARG A O 1
ATOM 1863 N N . ILE A 1 244 ? -8.432 3.241 25.602 1.00 48.06 244 ILE A N 1
ATOM 1864 C CA . ILE A 1 244 ? -7.845 2.176 24.790 1.00 48.06 244 ILE A CA 1
ATOM 1865 C C . ILE A 1 244 ? -8.789 0.992 25.011 1.00 48.06 244 ILE A C 1
ATOM 1867 O O . ILE A 1 244 ? -8.880 0.492 26.131 1.00 48.06 244 ILE A O 1
ATOM 1871 N N . SER A 1 245 ? -9.535 0.559 23.992 1.00 47.78 245 SER A N 1
ATOM 1872 C CA . SER A 1 245 ? -10.305 -0.685 24.111 1.00 47.78 245 SER A CA 1
ATOM 1873 C C . SER A 1 245 ? -9.317 -1.808 24.466 1.00 47.78 245 SER A C 1
ATOM 1875 O O . SER A 1 245 ? -8.318 -1.948 23.753 1.00 47.78 245 SER A O 1
ATOM 1877 N N . PRO A 1 246 ? -9.533 -2.599 25.536 1.00 52.97 246 PRO A N 1
ATOM 1878 C CA . PRO A 1 246 ? -8.612 -3.671 25.894 1.00 52.97 246 PRO A CA 1
ATOM 1879 C C . PRO A 1 246 ? -8.447 -4.599 24.690 1.00 52.97 246 PRO A C 1
ATOM 1881 O O . PRO A 1 246 ? -9.430 -5.071 24.126 1.00 52.97 246 PRO A O 1
ATOM 1884 N N . THR A 1 247 ? -7.204 -4.802 24.251 1.00 61.62 247 THR A N 1
ATOM 1885 C CA . THR A 1 247 ? -6.877 -5.711 23.145 1.00 61.62 247 THR A CA 1
ATOM 1886 C C . THR A 1 247 ? -7.461 -7.084 23.471 1.00 61.62 247 THR A C 1
ATOM 1888 O O . THR A 1 247 ? -7.049 -7.702 24.451 1.00 61.62 247 THR A O 1
ATOM 1891 N N . ASN A 1 248 ? -8.424 -7.550 22.675 1.00 68.94 248 ASN A N 1
ATOM 1892 C CA . ASN A 1 248 ? -9.138 -8.810 22.903 1.00 68.94 248 ASN A CA 1
ATOM 1893 C C . ASN A 1 248 ? -8.173 -9.995 23.004 1.00 68.94 248 ASN A C 1
ATOM 1895 O O . ASN A 1 248 ? -8.288 -10.844 23.883 1.00 68.94 248 ASN A O 1
ATOM 1899 N N . SER A 1 249 ? -7.160 -10.016 22.137 1.00 85.31 249 SER A N 1
ATOM 1900 C CA . SER A 1 249 ? -6.066 -10.971 22.237 1.00 85.31 249 SER A CA 1
ATOM 1901 C C . SER A 1 249 ? -4.822 -10.445 21.540 1.00 85.31 249 SER A C 1
ATOM 1903 O O . SER A 1 249 ? -4.736 -10.408 20.309 1.00 85.31 249 SER A O 1
ATOM 1905 N N . LEU A 1 250 ? -3.811 -10.100 22.339 1.00 86.50 250 LEU A N 1
ATOM 1906 C CA . LEU A 1 250 ? -2.493 -9.752 21.813 1.00 86.50 250 LEU A CA 1
ATOM 1907 C C . LEU A 1 250 ? -1.866 -10.934 21.059 1.00 86.50 250 LEU A C 1
ATOM 1909 O O . LEU A 1 250 ? -1.103 -10.714 20.122 1.00 86.50 250 LEU A O 1
ATOM 1913 N N . ALA A 1 251 ? -2.220 -12.173 21.417 1.00 90.12 251 ALA A N 1
ATOM 1914 C CA . ALA A 1 251 ? -1.781 -13.362 20.696 1.00 90.12 251 ALA A CA 1
ATOM 1915 C C . ALA A 1 251 ? -2.346 -13.379 19.268 1.00 90.12 251 ALA A C 1
ATOM 1917 O O . ALA A 1 251 ? -1.570 -13.501 18.328 1.00 90.12 251 ALA A O 1
ATOM 1918 N N . LEU A 1 252 ? -3.657 -13.154 19.090 1.00 91.25 252 LEU A N 1
ATOM 1919 C CA . LEU A 1 252 ? -4.270 -13.072 17.754 1.00 91.25 252 LEU A CA 1
ATOM 1920 C C . LEU A 1 252 ? -3.683 -11.917 16.938 1.00 91.25 252 LEU A C 1
ATOM 1922 O O . LEU A 1 252 ? -3.320 -12.112 15.779 1.00 91.25 252 LEU A O 1
ATOM 1926 N N . ALA A 1 253 ? -3.515 -10.743 17.558 1.00 91.19 253 ALA A N 1
ATOM 1927 C CA . ALA A 1 253 ? -2.896 -9.597 16.901 1.00 91.19 253 ALA A CA 1
ATOM 1928 C C . ALA A 1 253 ? -1.450 -9.895 16.466 1.00 91.19 253 ALA A C 1
ATOM 1930 O O . ALA A 1 253 ? -1.062 -9.566 15.347 1.00 91.19 253 ALA A O 1
ATOM 1931 N N . SER A 1 254 ? -0.669 -10.571 17.313 1.00 93.12 254 SER A N 1
ATOM 1932 C CA . SER A 1 254 ? 0.711 -10.960 16.999 1.00 93.12 254 SER A CA 1
ATOM 1933 C C . SER A 1 254 ? 0.771 -12.003 15.886 1.00 93.12 254 SER A C 1
ATOM 1935 O O . SER A 1 254 ? 1.544 -11.842 14.944 1.00 93.12 254 SER A O 1
ATOM 1937 N N . THR A 1 255 ? -0.066 -13.044 15.943 1.00 94.88 255 THR A N 1
ATOM 1938 C CA . THR A 1 255 ? -0.172 -14.053 14.878 1.00 94.88 255 THR A CA 1
ATOM 1939 C C . THR A 1 255 ? -0.564 -13.407 13.550 1.00 94.88 255 THR A C 1
ATOM 1941 O O . THR A 1 255 ? 0.037 -13.719 12.523 1.00 94.88 255 THR A O 1
ATOM 1944 N N . GLY A 1 256 ? -1.505 -12.458 13.571 1.00 95.19 256 GLY A N 1
ATOM 1945 C CA . GLY A 1 256 ? -1.879 -11.667 12.402 1.00 95.19 256 GLY A CA 1
ATOM 1946 C C . GLY A 1 256 ? -0.702 -10.885 11.816 1.00 95.19 256 GLY A C 1
ATOM 1947 O O . GLY A 1 256 ? -0.460 -10.954 10.613 1.00 95.19 256 GLY A O 1
ATOM 1948 N N . THR A 1 257 ? 0.092 -10.215 12.658 1.00 95.38 257 THR A N 1
ATOM 1949 C CA . THR A 1 257 ? 1.304 -9.494 12.232 1.00 95.38 257 THR A CA 1
ATOM 1950 C C . THR A 1 257 ? 2.355 -10.421 11.615 1.00 95.38 257 THR A C 1
ATOM 1952 O O . THR A 1 257 ? 2.947 -10.065 10.599 1.00 95.38 257 THR A O 1
ATOM 1955 N N . PHE A 1 258 ? 2.569 -11.624 12.158 1.00 95.31 258 PHE A N 1
ATOM 1956 C CA . PHE A 1 258 ? 3.493 -12.594 11.556 1.00 95.31 258 PHE A CA 1
ATOM 1957 C C . PHE A 1 258 ? 2.998 -13.126 10.205 1.00 95.31 258 PHE A C 1
ATOM 1959 O O . PHE A 1 258 ? 3.795 -13.261 9.280 1.00 95.31 258 PHE A O 1
ATOM 1966 N N . LEU A 1 259 ? 1.693 -13.377 10.049 1.00 96.50 259 LEU A N 1
ATOM 1967 C CA . LEU A 1 259 ? 1.128 -13.741 8.744 1.00 96.50 259 LEU A CA 1
ATOM 1968 C C . LEU A 1 259 ? 1.235 -12.595 7.737 1.00 96.50 259 LEU A C 1
ATOM 1970 O O . LEU A 1 259 ? 1.544 -12.837 6.571 1.00 96.50 259 LEU A O 1
ATOM 1974 N N . LEU A 1 260 ? 1.040 -11.349 8.182 1.00 96.00 260 LEU A N 1
ATOM 1975 C CA . LEU A 1 260 ? 1.277 -10.178 7.343 1.00 96.00 260 LEU A CA 1
ATOM 1976 C C . LEU A 1 260 ? 2.737 -10.108 6.912 1.00 96.00 260 LEU A C 1
ATOM 1978 O O . LEU A 1 260 ? 2.994 -9.915 5.734 1.00 96.00 260 LEU A O 1
ATOM 1982 N N . TRP A 1 261 ? 3.689 -10.348 7.812 1.00 95.94 261 TRP A N 1
ATOM 1983 C CA . TRP A 1 261 ? 5.108 -10.402 7.458 1.00 95.94 261 TRP A CA 1
ATOM 1984 C C . TRP A 1 261 ? 5.376 -11.413 6.332 1.00 95.94 261 TRP A C 1
ATOM 1986 O O . TRP A 1 261 ? 6.004 -11.063 5.334 1.00 95.94 261 TRP A O 1
ATOM 1996 N N . VAL A 1 262 ? 4.829 -12.631 6.426 1.00 96.06 262 VAL A N 1
ATOM 1997 C CA . VAL A 1 262 ? 4.942 -13.632 5.347 1.00 96.06 262 VAL A CA 1
ATOM 1998 C C . VAL A 1 262 ? 4.311 -13.132 4.044 1.00 96.06 262 VAL A C 1
ATOM 2000 O O . VAL A 1 262 ? 4.912 -13.260 2.978 1.00 96.06 262 VAL A O 1
ATOM 2003 N N . CYS A 1 263 ? 3.134 -12.516 4.127 1.00 96.12 263 CYS A N 1
ATOM 2004 C CA . CYS A 1 263 ? 2.461 -11.902 2.985 1.00 96.12 263 CYS A CA 1
ATOM 2005 C C . CYS A 1 263 ? 3.332 -10.830 2.307 1.00 96.12 263 CYS A C 1
ATOM 2007 O O . CYS A 1 263 ? 3.474 -10.842 1.084 1.00 96.12 263 CYS A O 1
ATOM 2009 N N . PHE A 1 264 ? 4.000 -9.967 3.078 1.00 96.38 264 PHE A N 1
ATOM 2010 C CA . PHE A 1 264 ? 4.899 -8.942 2.547 1.00 96.38 264 PHE A CA 1
ATOM 2011 C C . PHE A 1 264 ? 6.100 -9.522 1.788 1.00 96.38 264 PHE A C 1
ATOM 2013 O O . PHE A 1 264 ? 6.586 -8.858 0.877 1.00 96.38 264 PHE A O 1
ATOM 2020 N N . TYR A 1 265 ? 6.559 -10.749 2.073 1.00 95.19 265 TYR A N 1
ATOM 2021 C CA . TYR A 1 265 ? 7.555 -11.397 1.209 1.00 95.19 265 TYR A CA 1
ATOM 2022 C C . TYR A 1 265 ? 6.995 -11.669 -0.185 1.00 95.19 265 TYR A C 1
ATOM 2024 O O . TYR A 1 265 ? 7.653 -11.344 -1.172 1.00 95.19 265 TYR A O 1
ATOM 2032 N N . GLY A 1 266 ? 5.775 -12.208 -0.271 1.00 94.56 266 GLY A N 1
ATOM 2033 C CA . GLY A 1 266 ? 5.085 -12.431 -1.541 1.00 94.56 266 GLY A CA 1
ATOM 2034 C C . GLY A 1 266 ? 4.826 -11.124 -2.284 1.00 94.56 266 GLY A C 1
ATOM 2035 O O . GLY A 1 266 ? 5.272 -10.956 -3.413 1.00 94.56 266 GLY A O 1
ATOM 2036 N N . LEU A 1 267 ? 4.186 -10.157 -1.626 1.00 93.38 267 LEU A N 1
ATOM 2037 C CA . LEU A 1 267 ? 3.844 -8.872 -2.238 1.00 93.38 267 LEU A CA 1
ATOM 2038 C C . LEU A 1 267 ? 5.067 -8.037 -2.622 1.00 93.38 267 LEU A C 1
ATOM 2040 O O . LEU A 1 267 ? 5.016 -7.318 -3.609 1.00 93.38 267 LEU A O 1
ATOM 2044 N N . ALA A 1 268 ? 6.162 -8.071 -1.870 1.00 95.50 268 ALA A N 1
ATOM 2045 C CA . ALA A 1 268 ? 7.330 -7.282 -2.243 1.00 95.50 268 ALA A CA 1
ATOM 2046 C C . ALA A 1 268 ? 8.071 -7.947 -3.405 1.00 95.50 268 ALA A C 1
ATOM 2048 O O . ALA A 1 268 ? 8.286 -7.341 -4.451 1.00 95.50 268 ALA A O 1
ATOM 2049 N N . SER A 1 269 ? 8.437 -9.218 -3.236 1.00 94.88 269 SER A N 1
ATOM 2050 C CA . SER A 1 269 ? 9.284 -9.923 -4.199 1.00 94.88 269 SER A CA 1
ATOM 2051 C C . SER A 1 269 ? 8.544 -10.286 -5.493 1.00 94.88 269 SER A C 1
ATOM 2053 O O . SER A 1 269 ? 9.157 -10.323 -6.553 1.00 94.88 269 SER A O 1
ATOM 2055 N N . GLY A 1 270 ? 7.216 -10.436 -5.450 1.00 92.44 270 GLY A N 1
ATOM 2056 C CA . GLY A 1 270 ? 6.382 -10.646 -6.634 1.00 92.44 270 GLY A CA 1
ATOM 2057 C C . GLY A 1 270 ? 6.357 -9.466 -7.607 1.00 92.44 270 GLY A C 1
ATOM 2058 O O . GLY A 1 270 ? 6.020 -9.653 -8.775 1.00 92.44 270 GLY A O 1
ATOM 2059 N N . ARG A 1 271 ? 6.761 -8.262 -7.175 1.00 92.75 271 ARG A N 1
ATOM 2060 C CA . ARG A 1 271 ? 6.840 -7.068 -8.037 1.00 92.75 271 ARG A CA 1
ATOM 2061 C C . ARG A 1 271 ? 8.015 -7.066 -8.994 1.00 92.75 271 ARG A C 1
ATOM 2063 O O . ARG A 1 271 ? 8.042 -6.224 -9.883 1.00 92.75 271 ARG A O 1
ATOM 2070 N N . THR A 1 272 ? 8.934 -8.022 -8.871 1.00 92.25 272 THR A N 1
ATOM 2071 C CA . THR A 1 272 ? 9.886 -8.282 -9.954 1.00 92.25 272 THR A CA 1
ATOM 2072 C C . THR A 1 272 ? 9.190 -8.790 -11.212 1.00 92.25 272 THR A C 1
ATOM 2074 O O . THR A 1 272 ? 9.789 -8.727 -12.277 1.00 92.25 272 THR A O 1
ATOM 2077 N N . LEU A 1 273 ? 7.952 -9.300 -11.097 1.00 89.00 273 LEU A N 1
ATOM 2078 C CA . LEU A 1 273 ? 7.154 -9.905 -12.172 1.00 89.00 273 LEU A CA 1
ATOM 2079 C C . LEU A 1 273 ? 7.817 -11.115 -12.850 1.00 89.00 273 LEU A C 1
ATOM 2081 O O . LEU A 1 273 ? 7.220 -11.740 -13.709 1.00 89.00 273 LEU A O 1
ATOM 2085 N N . GLY A 1 274 ? 9.012 -11.503 -12.421 1.00 89.19 274 GLY A N 1
ATOM 2086 C CA . GLY A 1 274 ? 9.757 -12.630 -12.947 1.00 89.19 274 GLY A CA 1
ATOM 2087 C C . GLY A 1 274 ? 11.052 -12.850 -12.173 1.00 89.19 274 GLY A C 1
ATOM 2088 O O . GLY A 1 274 ? 11.415 -12.073 -11.282 1.00 89.19 274 GLY A O 1
ATOM 2089 N N . LEU A 1 275 ? 11.730 -13.938 -12.507 1.00 90.81 275 LEU A N 1
ATOM 2090 C CA . LEU A 1 275 ? 13.057 -14.318 -12.030 1.00 90.81 275 LEU A CA 1
ATOM 2091 C C . LEU A 1 275 ? 14.067 -14.422 -13.180 1.00 90.81 275 LEU A C 1
ATOM 2093 O O . LEU A 1 275 ? 15.274 -14.354 -12.924 1.00 90.81 275 LEU A O 1
ATOM 2097 N N . SER A 1 276 ? 13.591 -14.565 -14.420 1.00 87.69 276 SER A N 1
ATOM 2098 C CA . SER A 1 276 ? 14.414 -14.566 -15.628 1.00 87.69 276 SER A CA 1
ATOM 2099 C C . SER A 1 276 ? 15.163 -13.235 -15.811 1.00 87.69 276 SER A C 1
ATOM 2101 O O . SER A 1 276 ? 14.960 -12.265 -15.075 1.00 87.69 276 SER A O 1
ATOM 2103 N N . ASN A 1 277 ? 16.085 -13.178 -16.778 1.00 83.38 277 ASN A N 1
ATOM 2104 C CA . ASN A 1 277 ? 16.759 -11.937 -17.195 1.00 83.38 277 ASN A CA 1
ATOM 2105 C C . ASN A 1 277 ? 17.459 -11.142 -16.066 1.00 83.38 277 ASN A C 1
ATOM 2107 O O . ASN A 1 277 ? 17.618 -9.927 -16.144 1.00 83.38 277 ASN A O 1
ATOM 2111 N N . GLY A 1 278 ? 17.902 -11.824 -15.004 1.00 82.81 278 GLY A N 1
ATOM 2112 C CA . GLY A 1 278 ? 18.598 -11.209 -13.867 1.00 82.81 278 GLY A CA 1
ATOM 2113 C C . GLY A 1 278 ? 17.687 -10.698 -12.744 1.00 82.81 278 GLY A C 1
ATOM 2114 O O . GLY A 1 278 ? 18.196 -10.357 -11.672 1.00 82.81 278 GLY A O 1
ATOM 2115 N N . PHE A 1 279 ? 16.359 -10.732 -12.912 1.00 89.19 279 PHE A N 1
ATOM 2116 C CA . PHE A 1 279 ? 15.406 -10.286 -11.888 1.00 89.19 279 PHE A CA 1
ATOM 2117 C C . PHE A 1 279 ? 15.409 -11.152 -10.622 1.00 89.19 279 PHE A C 1
ATOM 2119 O O . PHE A 1 279 ? 15.045 -10.661 -9.552 1.00 89.19 279 PHE A O 1
ATOM 2126 N N . ALA A 1 280 ? 15.935 -12.381 -10.679 1.00 92.62 280 ALA A N 1
ATOM 2127 C CA . ALA A 1 280 ? 16.195 -13.197 -9.490 1.00 92.62 280 ALA A CA 1
ATOM 2128 C C . ALA A 1 280 ? 17.058 -12.473 -8.436 1.00 92.62 280 ALA A C 1
ATOM 2130 O O . ALA A 1 280 ? 16.797 -12.588 -7.237 1.00 92.62 280 ALA A O 1
ATOM 2131 N N . ARG A 1 281 ? 18.046 -11.669 -8.867 1.00 92.50 281 ARG A N 1
ATOM 2132 C CA . ARG A 1 281 ? 18.901 -10.877 -7.961 1.00 92.50 281 ARG A CA 1
ATOM 2133 C C . ARG A 1 281 ? 18.142 -9.736 -7.288 1.00 92.50 281 ARG A C 1
ATOM 2135 O O . ARG A 1 281 ? 18.410 -9.396 -6.137 1.00 92.50 281 ARG A O 1
ATOM 2142 N N . VAL A 1 282 ? 17.167 -9.161 -7.986 1.00 93.94 282 VAL A N 1
ATOM 2143 C CA . VAL A 1 282 ? 16.282 -8.139 -7.415 1.00 93.94 282 VAL A CA 1
ATOM 2144 C C . VAL A 1 282 ? 15.323 -8.789 -6.413 1.00 93.94 282 VAL A C 1
ATOM 2146 O O . VAL A 1 282 ? 15.159 -8.274 -5.308 1.00 93.94 282 VAL A O 1
ATOM 2149 N N . ALA A 1 283 ? 14.761 -9.956 -6.742 1.00 95.06 283 ALA A N 1
ATOM 2150 C CA . ALA A 1 283 ? 13.843 -10.686 -5.869 1.00 95.06 283 ALA A CA 1
ATOM 2151 C C . ALA A 1 283 ? 14.501 -11.082 -4.536 1.00 95.06 283 ALA A C 1
ATOM 2153 O O . ALA A 1 283 ? 13.947 -10.794 -3.471 1.00 95.06 283 ALA A O 1
ATOM 2154 N N . GLU A 1 284 ? 15.703 -11.675 -4.567 1.00 94.62 284 GLU A N 1
ATOM 2155 C CA . GLU A 1 284 ? 16.421 -12.061 -3.340 1.00 94.62 284 GLU A CA 1
ATOM 2156 C C . GLU A 1 284 ? 16.767 -10.839 -2.474 1.00 94.62 284 GLU A C 1
ATOM 2158 O O . GLU A 1 284 ? 16.591 -10.868 -1.252 1.00 94.62 284 GLU A O 1
ATOM 2163 N N . LYS A 1 285 ? 17.173 -9.723 -3.099 1.00 95.25 285 LYS A N 1
ATOM 2164 C CA . LYS A 1 285 ? 17.460 -8.461 -2.406 1.00 95.25 285 LYS A CA 1
ATOM 2165 C C . LYS A 1 285 ? 16.221 -7.937 -1.687 1.00 95.25 285 LYS A C 1
ATOM 2167 O O . LYS A 1 285 ? 16.304 -7.578 -0.513 1.00 95.25 285 LYS A O 1
ATOM 2172 N N . VAL A 1 286 ? 15.079 -7.904 -2.371 1.00 97.06 286 VAL A N 1
ATOM 2173 C CA . VAL A 1 286 ? 13.816 -7.390 -1.827 1.00 97.06 286 VAL A CA 1
ATOM 2174 C C . VAL A 1 286 ? 13.398 -8.170 -0.579 1.00 97.06 286 VAL A C 1
ATOM 2176 O O . VAL A 1 286 ? 13.044 -7.561 0.431 1.00 97.06 286 VAL A O 1
ATOM 2179 N N . VAL A 1 287 ? 13.520 -9.501 -0.589 1.00 96.88 287 VAL A N 1
ATOM 2180 C CA . VAL A 1 287 ? 13.224 -10.346 0.585 1.00 96.88 287 VAL A CA 1
ATOM 2181 C C . VAL A 1 287 ? 14.118 -9.983 1.779 1.00 96.88 287 VAL A C 1
ATOM 2183 O O . VAL A 1 287 ? 13.637 -9.866 2.913 1.00 96.88 287 VAL A O 1
ATOM 2186 N N . VAL A 1 288 ? 15.408 -9.728 1.542 1.00 97.94 288 VAL A N 1
ATOM 2187 C CA . VAL A 1 288 ? 16.335 -9.267 2.589 1.00 97.94 288 VAL A CA 1
ATOM 2188 C C . VAL A 1 288 ? 15.949 -7.877 3.106 1.00 97.94 288 VAL A C 1
ATOM 2190 O O . VAL A 1 288 ? 15.931 -7.674 4.322 1.00 97.94 288 VAL A O 1
ATOM 2193 N N . MET A 1 289 ? 15.576 -6.935 2.229 1.00 98.06 289 MET A N 1
ATOM 2194 C CA . MET A 1 289 ? 15.135 -5.595 2.647 1.00 98.06 289 MET A CA 1
ATOM 2195 C C . MET A 1 289 ? 13.895 -5.654 3.541 1.00 98.06 289 MET A C 1
ATOM 2197 O O . MET A 1 289 ? 13.858 -4.993 4.579 1.00 98.06 289 MET A O 1
ATOM 2201 N N . VAL A 1 290 ? 12.906 -6.478 3.181 1.00 97.88 290 VAL A N 1
ATOM 2202 C CA . VAL A 1 290 ? 11.694 -6.693 3.989 1.00 97.88 290 VAL A CA 1
ATOM 2203 C C . VAL A 1 290 ? 12.050 -7.247 5.370 1.00 97.88 290 VAL A C 1
ATOM 2205 O O . VAL A 1 290 ? 11.550 -6.753 6.381 1.00 97.88 290 VAL A O 1
ATOM 2208 N N . THR A 1 291 ? 12.962 -8.221 5.430 1.00 98.00 291 THR A N 1
ATOM 2209 C CA . THR A 1 291 ? 13.412 -8.839 6.689 1.00 98.00 291 THR A CA 1
ATOM 2210 C C . THR A 1 291 ? 14.095 -7.823 7.606 1.00 98.00 291 THR A C 1
ATOM 2212 O O . THR A 1 291 ? 13.772 -7.729 8.793 1.00 98.00 291 THR A O 1
ATOM 2215 N N . LEU A 1 292 ? 15.028 -7.039 7.059 1.00 98.44 292 LEU A N 1
ATOM 2216 C CA . LEU A 1 292 ? 15.778 -6.036 7.813 1.00 98.44 292 LEU A CA 1
ATOM 2217 C C . LEU A 1 292 ? 14.891 -4.885 8.280 1.00 98.44 292 LEU A C 1
ATOM 2219 O O . LEU A 1 292 ? 15.028 -4.450 9.421 1.00 98.44 292 LEU A O 1
ATOM 2223 N N . ALA A 1 293 ? 13.960 -4.422 7.444 1.00 98.31 293 ALA A N 1
ATOM 2224 C CA . ALA A 1 293 ? 13.009 -3.391 7.835 1.00 98.31 293 ALA A CA 1
ATOM 2225 C C . ALA A 1 293 ? 12.089 -3.870 8.961 1.00 98.31 293 ALA A C 1
ATOM 2227 O O . ALA A 1 293 ? 11.950 -3.181 9.966 1.00 98.31 293 ALA A O 1
ATOM 2228 N N . ALA A 1 294 ? 11.516 -5.067 8.853 1.00 97.81 294 ALA A N 1
ATOM 2229 C CA . ALA A 1 294 ? 10.666 -5.614 9.906 1.00 97.81 294 ALA A CA 1
ATOM 2230 C C . ALA A 1 294 ? 11.427 -5.828 11.227 1.00 97.81 294 ALA A C 1
ATOM 2232 O O . ALA A 1 294 ? 10.926 -5.461 12.292 1.00 97.81 294 ALA A O 1
ATOM 2233 N N . GLY A 1 295 ? 12.667 -6.331 11.164 1.00 97.56 295 GLY A N 1
ATOM 2234 C CA . GLY A 1 295 ? 13.557 -6.419 12.326 1.00 97.56 295 GLY A CA 1
ATOM 2235 C C . GLY A 1 295 ? 13.864 -5.047 12.938 1.00 97.56 295 GLY A C 1
ATOM 2236 O O . GLY A 1 295 ? 13.759 -4.873 14.153 1.00 97.56 295 GLY A O 1
ATOM 2237 N N . GLY A 1 296 ? 14.161 -4.054 12.096 1.00 97.69 296 GLY A N 1
ATOM 2238 C CA . GLY A 1 296 ? 14.355 -2.662 12.499 1.00 97.69 296 GLY A CA 1
ATOM 2239 C C . GLY A 1 296 ? 13.117 -2.070 13.172 1.00 97.69 296 GLY A C 1
ATOM 2240 O O . GLY A 1 296 ? 13.239 -1.464 14.231 1.00 97.69 296 GLY A O 1
ATOM 2241 N N . GLY A 1 297 ? 11.922 -2.304 12.625 1.00 97.00 297 GLY A N 1
ATOM 2242 C CA . GLY A 1 297 ? 10.650 -1.844 13.189 1.00 97.00 297 GLY A CA 1
ATOM 2243 C C . GLY A 1 297 ? 10.304 -2.496 14.522 1.00 97.00 297 GLY A C 1
ATOM 2244 O O . GLY A 1 297 ? 9.828 -1.815 15.428 1.00 97.00 297 GLY A O 1
ATOM 2245 N N . GLY A 1 298 ? 10.602 -3.787 14.686 1.00 95.75 298 GLY A N 1
ATOM 2246 C CA . GLY A 1 298 ? 10.444 -4.484 15.963 1.00 95.75 298 GLY A CA 1
ATOM 2247 C C . GLY A 1 298 ? 11.370 -3.924 17.043 1.00 95.75 298 GLY A C 1
ATOM 2248 O O . GLY A 1 298 ? 10.909 -3.554 18.122 1.00 95.75 298 GLY A O 1
ATOM 2249 N N . ILE A 1 299 ? 12.665 -3.791 16.736 1.00 96.75 299 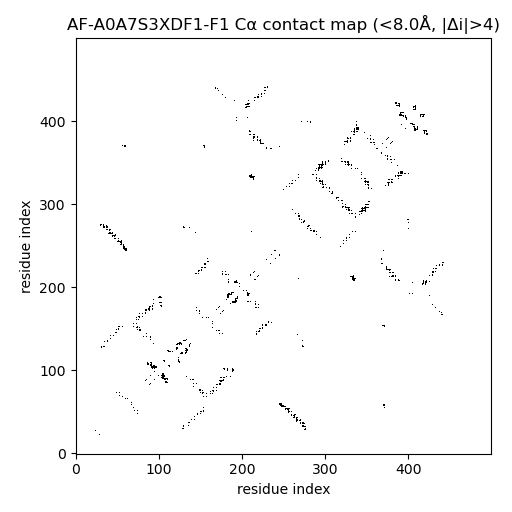ILE A N 1
ATOM 2250 C CA . ILE A 1 299 ? 13.660 -3.237 17.668 1.00 96.75 299 ILE A CA 1
ATOM 2251 C C . ILE A 1 299 ? 13.361 -1.764 17.972 1.00 96.75 299 ILE A C 1
ATOM 2253 O O . ILE A 1 299 ? 13.359 -1.369 19.135 1.00 96.75 299 ILE A O 1
ATOM 2257 N N . GLY A 1 300 ? 13.067 -0.959 16.949 1.00 95.69 300 GLY A N 1
ATOM 2258 C CA . GLY A 1 300 ? 12.709 0.453 17.087 1.00 95.69 300 GLY A CA 1
ATOM 2259 C C . GLY A 1 300 ? 11.433 0.653 17.903 1.00 95.69 300 GLY A C 1
ATOM 2260 O O . GLY A 1 300 ? 11.394 1.520 18.774 1.00 95.69 300 GLY A O 1
ATOM 2261 N N . GLY A 1 301 ? 10.423 -0.195 17.694 1.00 94.38 301 GLY A N 1
ATOM 2262 C CA . GLY A 1 301 ? 9.185 -0.203 18.473 1.00 94.38 301 GLY A CA 1
ATOM 2263 C C . GLY A 1 301 ? 9.418 -0.526 19.948 1.00 94.38 301 GLY A C 1
ATOM 2264 O O . GLY A 1 301 ? 8.927 0.197 20.813 1.00 94.38 301 GLY A O 1
ATOM 2265 N N . ILE A 1 302 ? 10.209 -1.563 20.249 1.00 93.94 302 ILE A N 1
ATOM 2266 C CA . ILE A 1 302 ? 10.568 -1.935 21.630 1.00 93.94 302 ILE A CA 1
ATOM 2267 C C . ILE A 1 302 ? 11.394 -0.826 22.293 1.00 93.94 302 ILE A C 1
ATOM 2269 O O . ILE A 1 302 ? 11.115 -0.441 23.427 1.00 93.94 302 ILE A O 1
ATOM 2273 N N . ALA A 1 303 ? 12.386 -0.274 21.590 1.00 94.12 303 ALA A N 1
ATOM 2274 C CA . ALA A 1 303 ? 13.217 0.810 22.105 1.00 94.12 303 ALA A CA 1
ATOM 2275 C C . ALA A 1 303 ? 12.384 2.063 22.416 1.00 94.12 303 ALA A C 1
ATOM 2277 O O . ALA A 1 303 ? 12.544 2.663 23.481 1.00 94.12 303 ALA A O 1
ATOM 2278 N N . LEU A 1 304 ? 11.454 2.429 21.528 1.00 92.44 304 LEU A N 1
ATOM 2279 C CA . LEU A 1 304 ? 10.540 3.549 21.741 1.00 92.44 304 LEU A CA 1
ATOM 2280 C C . LEU A 1 304 ? 9.580 3.280 22.906 1.00 92.44 304 LEU A C 1
ATOM 2282 O O . LEU A 1 304 ? 9.394 4.151 23.749 1.00 92.44 304 LEU A O 1
ATOM 2286 N N . GLN A 1 305 ? 9.021 2.072 23.009 1.00 90.06 305 GLN A N 1
ATOM 2287 C CA . GLN A 1 305 ? 8.180 1.675 24.140 1.00 90.06 305 GLN A CA 1
ATOM 2288 C C . GLN A 1 305 ? 8.932 1.788 25.473 1.00 90.06 305 GLN A C 1
ATOM 2290 O O . GLN A 1 305 ? 8.388 2.319 26.444 1.00 90.06 305 GLN A O 1
ATOM 2295 N N . GLN A 1 306 ? 10.187 1.337 25.514 1.00 89.69 306 GLN A N 1
ATOM 2296 C CA . GLN A 1 306 ? 11.036 1.429 26.699 1.00 89.69 306 GLN A CA 1
ATOM 2297 C C . GLN A 1 306 ? 11.329 2.889 27.057 1.00 89.69 306 GLN A C 1
ATOM 2299 O O . GLN A 1 306 ? 11.252 3.267 28.224 1.00 89.69 306 GLN A O 1
ATOM 2304 N N . LEU A 1 307 ? 11.598 3.732 26.055 1.00 90.12 307 LEU A N 1
ATOM 2305 C CA . LEU A 1 307 ? 11.819 5.162 26.253 1.00 90.12 307 LEU A CA 1
ATOM 2306 C C . LEU A 1 307 ? 10.572 5.862 26.820 1.00 90.12 307 LEU A C 1
ATOM 2308 O O . LEU A 1 307 ? 10.679 6.682 27.729 1.00 90.12 307 LEU A O 1
ATOM 2312 N N . LEU A 1 308 ? 9.384 5.521 26.318 1.00 87.62 308 LEU A N 1
ATOM 2313 C CA . LEU A 1 308 ? 8.120 6.080 26.802 1.00 87.62 308 LEU A CA 1
ATOM 2314 C C . LEU A 1 308 ? 7.765 5.604 28.212 1.00 87.62 308 LEU A C 1
ATOM 2316 O O . LEU A 1 308 ? 7.138 6.353 28.955 1.00 87.62 308 LEU A O 1
ATOM 2320 N N . SER A 1 309 ? 8.210 4.410 28.607 1.00 84.31 309 SER A N 1
ATOM 2321 C CA . SER A 1 309 ? 7.974 3.847 29.946 1.00 84.31 309 SER A CA 1
ATOM 2322 C C . SER A 1 309 ? 8.642 4.647 31.070 1.00 84.31 309 SER A C 1
ATOM 2324 O O . SER A 1 309 ? 8.232 4.539 32.222 1.00 84.31 309 SER A O 1
ATOM 2326 N N . PHE A 1 310 ? 9.623 5.501 30.757 1.00 84.69 310 PHE A N 1
ATOM 2327 C CA . PHE A 1 310 ? 10.159 6.468 31.722 1.00 84.69 310 PHE A CA 1
ATOM 2328 C C . PHE A 1 310 ? 9.178 7.607 32.044 1.00 84.69 310 PHE A C 1
ATOM 2330 O O . PHE A 1 310 ? 9.357 8.312 33.036 1.00 84.69 310 PHE A O 1
ATOM 2337 N N . SER A 1 311 ? 8.141 7.805 31.225 1.00 79.88 311 SER A N 1
ATOM 2338 C CA . SER A 1 311 ? 7.079 8.765 31.498 1.00 79.88 311 SER A CA 1
ATOM 2339 C C . SER A 1 311 ? 6.033 8.142 32.427 1.00 79.88 311 SER A C 1
ATOM 2341 O O . SER A 1 311 ? 5.406 7.151 32.054 1.00 79.88 311 SER A O 1
ATOM 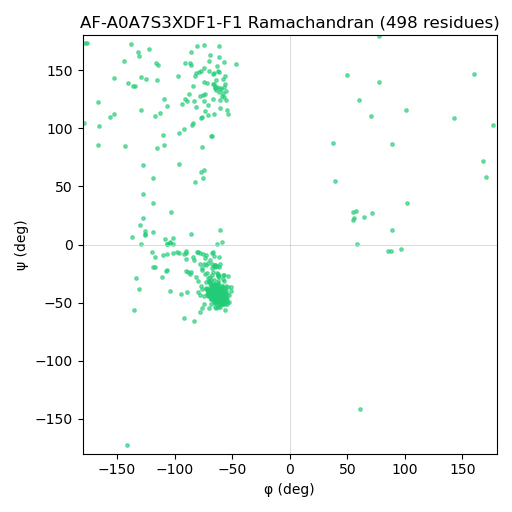2343 N N . PRO A 1 312 ? 5.729 8.751 33.588 1.00 68.19 312 PRO A N 1
ATOM 2344 C CA . PRO A 1 312 ? 4.739 8.221 34.532 1.00 68.19 312 PRO A CA 1
ATOM 2345 C C . PRO A 1 312 ? 3.297 8.236 33.993 1.00 68.19 312 PRO A C 1
ATOM 2347 O O . PRO A 1 312 ? 2.391 7.742 34.654 1.00 68.19 312 PRO A O 1
ATOM 2350 N N . LYS A 1 313 ? 3.068 8.831 32.814 1.00 66.75 313 LYS A N 1
ATOM 2351 C CA . LYS A 1 313 ? 1.763 8.895 32.140 1.00 66.75 313 LYS A CA 1
ATOM 2352 C C . LYS A 1 313 ? 1.583 7.824 31.059 1.00 66.75 313 LYS A C 1
ATOM 2354 O O . LYS A 1 313 ? 0.516 7.776 30.456 1.00 66.75 313 LYS A O 1
ATOM 2359 N N . TYR A 1 314 ? 2.621 7.046 30.748 1.00 69.94 314 TYR A N 1
ATOM 2360 C CA . TYR A 1 314 ? 2.565 6.060 29.674 1.00 69.94 314 TYR A CA 1
ATOM 2361 C C . TYR A 1 314 ? 2.076 4.711 30.197 1.00 69.94 314 TYR A C 1
ATOM 2363 O O . TYR A 1 314 ? 2.684 4.124 31.089 1.00 69.94 314 TYR A O 1
ATOM 2371 N N . GLU A 1 315 ? 1.002 4.203 29.599 1.00 62.00 315 GLU A N 1
ATOM 2372 C CA . GLU A 1 315 ? 0.548 2.832 29.803 1.00 62.00 315 GLU A CA 1
ATOM 2373 C C . GLU A 1 315 ? 1.147 1.942 28.702 1.00 62.00 315 GLU A C 1
ATOM 2375 O O . GLU A 1 315 ? 0.925 2.202 27.514 1.00 62.00 315 GLU A O 1
ATOM 2380 N N . PRO A 1 316 ? 1.934 0.907 29.050 1.00 60.47 316 PRO A N 1
ATOM 2381 C CA . PRO A 1 316 ? 2.526 0.020 28.059 1.00 60.47 316 PRO A CA 1
ATOM 2382 C C . PRO A 1 316 ? 1.454 -0.685 27.221 1.00 60.47 316 PRO A C 1
ATOM 2384 O O . PRO A 1 316 ? 0.691 -1.498 27.736 1.00 60.47 316 PRO A O 1
ATOM 2387 N N . SER A 1 317 ? 1.447 -0.434 25.908 1.00 68.69 317 SER A N 1
ATOM 2388 C CA . SER A 1 317 ? 0.600 -1.168 24.964 1.00 68.69 317 SER A CA 1
ATOM 2389 C C . SER A 1 317 ? 1.423 -2.092 24.068 1.00 68.69 317 SER A C 1
ATOM 2391 O O . SER A 1 317 ? 2.319 -1.645 23.350 1.00 68.69 317 SER A O 1
ATOM 2393 N N . GLY A 1 318 ? 1.076 -3.383 24.047 1.00 72.25 318 GLY A N 1
ATOM 2394 C CA . GLY A 1 318 ? 1.661 -4.358 23.118 1.00 72.25 318 GLY A CA 1
ATOM 2395 C C . GLY A 1 318 ? 1.366 -4.050 21.643 1.00 72.25 318 GLY A C 1
ATOM 2396 O O . GLY A 1 318 ? 2.086 -4.512 20.760 1.00 72.25 318 GLY A O 1
ATOM 2397 N N . THR A 1 319 ? 0.356 -3.222 21.356 1.00 83.50 319 THR A N 1
ATOM 2398 C CA . THR A 1 319 ? -0.005 -2.847 19.981 1.00 83.50 319 THR A CA 1
ATOM 2399 C C . THR A 1 319 ? 1.002 -1.899 19.336 1.00 83.50 319 THR A C 1
ATOM 2401 O O . THR A 1 319 ? 1.129 -1.914 18.114 1.00 83.50 319 THR A O 1
ATOM 2404 N N . LEU A 1 320 ? 1.771 -1.130 20.123 1.00 88.88 320 LEU A N 1
ATOM 2405 C CA . LEU A 1 320 ? 2.788 -0.215 19.592 1.00 88.88 320 LEU A CA 1
ATOM 2406 C C . LEU A 1 320 ? 3.869 -0.975 18.816 1.00 88.88 320 LEU A C 1
ATOM 2408 O O . LEU A 1 320 ? 4.210 -0.589 17.700 1.00 88.88 320 LEU A O 1
ATOM 2412 N N . VAL A 1 321 ? 4.388 -2.069 19.381 1.00 92.12 321 VAL A N 1
ATOM 2413 C CA . VAL A 1 321 ? 5.441 -2.873 18.739 1.00 92.12 321 VAL A CA 1
ATOM 2414 C C . VAL A 1 321 ? 4.906 -3.545 17.476 1.00 92.12 321 VAL A C 1
ATOM 2416 O O . VAL A 1 321 ? 5.547 -3.479 16.430 1.00 92.12 321 VAL A O 1
ATOM 2419 N N . LEU A 1 322 ? 3.701 -4.124 17.537 1.00 93.62 322 LEU A N 1
ATOM 2420 C CA . LEU A 1 322 ? 3.064 -4.751 16.375 1.00 93.62 322 LEU A CA 1
ATOM 2421 C C . LEU A 1 322 ? 2.822 -3.743 15.241 1.00 93.62 322 LEU A C 1
ATOM 2423 O O . LEU A 1 322 ? 3.124 -4.034 14.085 1.00 93.62 322 LEU A O 1
ATOM 2427 N N . ASN A 1 323 ? 2.346 -2.541 15.572 1.00 94.56 323 ASN A N 1
ATOM 2428 C CA . ASN A 1 323 ? 2.131 -1.473 14.598 1.00 94.56 323 ASN A CA 1
ATOM 2429 C C . ASN A 1 323 ? 3.445 -0.889 14.071 1.00 94.56 323 ASN A C 1
ATOM 2431 O O . ASN A 1 323 ? 3.499 -0.481 12.916 1.00 94.56 323 ASN A O 1
ATOM 2435 N N . SER A 1 324 ? 4.520 -0.915 14.863 1.00 95.94 324 SER A N 1
ATOM 2436 C CA . SER A 1 324 ? 5.861 -0.520 14.415 1.00 95.94 324 SER A CA 1
ATOM 2437 C C . SER A 1 324 ? 6.435 -1.505 13.395 1.00 95.94 324 SER A C 1
ATOM 2439 O O . SER A 1 324 ? 6.955 -1.079 12.366 1.00 95.94 324 SER A O 1
ATOM 2441 N N . VAL A 1 325 ? 6.295 -2.816 13.634 1.00 97.25 325 VAL A N 1
ATOM 2442 C CA . VAL A 1 325 ? 6.685 -3.857 12.664 1.00 97.25 325 VAL A CA 1
ATOM 2443 C C . VAL A 1 325 ? 5.882 -3.707 11.374 1.00 97.25 325 VAL A C 1
ATOM 2445 O O . VAL A 1 325 ? 6.457 -3.695 10.289 1.00 97.25 325 VAL A O 1
ATOM 2448 N N . LEU A 1 326 ? 4.561 -3.538 11.476 1.00 97.12 326 LEU A N 1
ATOM 2449 C CA . LEU A 1 326 ? 3.708 -3.388 10.299 1.00 97.12 326 LEU A CA 1
ATOM 2450 C C . LEU A 1 326 ? 3.987 -2.080 9.539 1.00 97.12 326 LEU A C 1
ATOM 2452 O O . LEU A 1 326 ? 4.076 -2.093 8.315 1.00 97.12 326 LEU A O 1
ATOM 2456 N N . GLY A 1 327 ? 4.197 -0.968 10.246 1.00 97.81 327 GLY A N 1
ATOM 2457 C CA . GLY A 1 327 ? 4.593 0.309 9.650 1.00 97.81 327 GLY A CA 1
ATOM 2458 C C . GLY A 1 327 ? 5.941 0.225 8.932 1.00 97.81 327 GLY A C 1
ATOM 2459 O O . GLY A 1 327 ? 6.097 0.796 7.856 1.00 97.81 327 GLY A O 1
ATOM 2460 N N . ALA A 1 328 ? 6.897 -0.533 9.475 1.00 98.25 328 ALA A N 1
ATOM 2461 C CA . ALA A 1 328 ? 8.183 -0.790 8.830 1.00 98.25 328 ALA A CA 1
ATOM 2462 C C . ALA A 1 328 ? 8.037 -1.633 7.558 1.00 98.25 328 ALA A C 1
ATOM 2464 O O . ALA A 1 328 ? 8.623 -1.300 6.525 1.00 98.25 328 ALA A O 1
ATOM 2465 N N . LEU A 1 329 ? 7.216 -2.687 7.623 1.00 98.00 329 LEU A N 1
ATOM 2466 C CA . LEU A 1 329 ? 6.870 -3.512 6.469 1.00 98.00 329 LEU A CA 1
ATOM 2467 C C . LEU A 1 329 ? 6.223 -2.675 5.364 1.00 98.00 329 LEU A C 1
ATOM 2469 O O . LEU A 1 329 ? 6.572 -2.871 4.211 1.00 98.00 329 LEU A O 1
ATOM 2473 N N . VAL A 1 330 ? 5.356 -1.715 5.697 1.00 98.12 330 VAL A N 1
ATOM 2474 C CA . VAL A 1 330 ? 4.745 -0.781 4.736 1.00 98.12 330 VAL A CA 1
ATOM 2475 C C . VAL A 1 330 ? 5.761 0.221 4.175 1.00 98.12 330 VAL A C 1
ATOM 2477 O O . VAL A 1 330 ? 5.784 0.466 2.967 1.00 98.12 330 VAL A O 1
ATOM 2480 N N . ALA A 1 331 ? 6.610 0.802 5.023 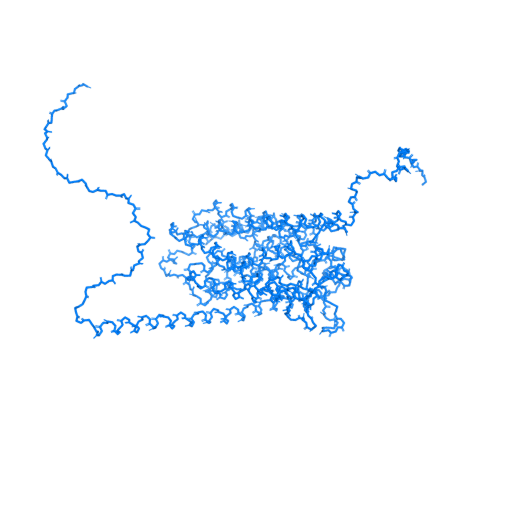1.00 98.25 331 ALA A N 1
ATOM 2481 C CA . ALA A 1 331 ? 7.539 1.862 4.634 1.00 98.25 331 ALA A CA 1
ATOM 2482 C C . ALA A 1 331 ? 8.637 1.382 3.671 1.00 98.25 331 ALA A C 1
ATOM 2484 O O . ALA A 1 331 ? 9.054 2.119 2.783 1.00 98.25 331 ALA A O 1
ATOM 2485 N N . VAL A 1 332 ? 9.111 0.142 3.807 1.00 98.12 332 VAL A N 1
ATOM 2486 C CA . VAL A 1 332 ? 10.197 -0.360 2.950 1.00 98.12 332 VAL A CA 1
ATOM 2487 C C . VAL A 1 332 ? 9.748 -0.648 1.510 1.00 98.12 332 VAL A C 1
ATOM 2489 O O . VAL A 1 332 ? 10.589 -0.721 0.618 1.00 98.12 332 VAL A O 1
ATOM 2492 N N . GLN A 1 333 ? 8.444 -0.787 1.247 1.00 97.38 333 GLN A N 1
ATOM 2493 C CA . GLN A 1 333 ? 7.932 -1.320 -0.025 1.00 97.38 333 GLN A CA 1
ATOM 2494 C C . GLN A 1 333 ? 8.329 -0.488 -1.244 1.00 97.38 333 GLN A C 1
ATOM 2496 O O . GLN A 1 333 ? 8.798 -1.058 -2.229 1.00 97.38 333 GLN A O 1
ATOM 2501 N N . ALA A 1 334 ? 8.224 0.841 -1.168 1.00 96.56 334 ALA A N 1
ATOM 2502 C CA . ALA A 1 334 ? 8.595 1.729 -2.266 1.00 96.56 334 ALA A CA 1
ATOM 2503 C C . ALA A 1 334 ? 10.074 1.602 -2.647 1.00 96.56 334 ALA A C 1
ATOM 2505 O O . ALA A 1 334 ? 10.409 1.607 -3.830 1.00 96.56 334 ALA A O 1
ATOM 2506 N N . GLY A 1 335 ? 10.946 1.472 -1.642 1.00 95.19 335 GLY A N 1
ATOM 2507 C CA . GLY A 1 335 ? 12.398 1.468 -1.808 1.00 95.19 335 GLY A CA 1
ATOM 2508 C C . GLY A 1 335 ? 13.043 0.085 -1.882 1.00 95.19 335 GLY A C 1
ATOM 2509 O O . GLY A 1 335 ? 14.240 0.009 -2.134 1.00 95.19 335 GLY A O 1
ATOM 2510 N N . SER A 1 336 ? 12.298 -0.998 -1.654 1.00 96.31 336 SER A N 1
ATOM 2511 C CA . SER A 1 336 ? 12.845 -2.344 -1.404 1.00 96.31 336 SER A CA 1
ATOM 2512 C C . SER A 1 336 ? 13.759 -2.898 -2.507 1.00 96.31 336 SER A C 1
ATOM 2514 O O . SER A 1 336 ? 14.649 -3.693 -2.213 1.00 96.31 336 SER A O 1
ATOM 2516 N N . SER A 1 337 ? 13.601 -2.454 -3.753 1.00 95.12 337 SER A N 1
ATOM 2517 C CA . SER A 1 337 ? 14.485 -2.828 -4.860 1.00 95.12 337 SER A CA 1
ATOM 2518 C C . SER A 1 337 ? 15.700 -1.905 -5.022 1.00 95.12 337 SER A C 1
ATOM 2520 O O . SER A 1 337 ? 16.728 -2.344 -5.527 1.00 95.12 337 SER A O 1
ATOM 2522 N N . VAL A 1 338 ? 15.635 -0.655 -4.542 1.00 95.00 338 VAL A N 1
ATOM 2523 C CA . VAL A 1 338 ? 16.635 0.397 -4.822 1.00 95.00 338 VAL A CA 1
ATOM 2524 C C . VAL A 1 338 ? 17.550 0.750 -3.645 1.00 95.00 338 VAL A C 1
ATOM 2526 O O . VAL A 1 338 ? 18.648 1.271 -3.851 1.00 95.00 338 VAL A O 1
ATOM 2529 N N . ILE A 1 339 ? 17.132 0.491 -2.407 1.00 96.00 339 ILE A N 1
ATOM 2530 C CA . ILE A 1 339 ? 17.891 0.867 -1.204 1.00 96.00 339 ILE A CA 1
ATOM 2531 C C . ILE A 1 339 ? 18.937 -0.185 -0.811 1.00 96.00 339 ILE A C 1
ATOM 2533 O O . ILE A 1 339 ? 18.914 -1.332 -1.261 1.00 96.00 339 ILE A O 1
ATOM 2537 N N . GLU A 1 340 ? 19.857 0.207 0.069 1.00 96.00 340 GLU A N 1
ATOM 2538 C CA . GLU A 1 340 ? 20.829 -0.706 0.677 1.00 96.00 340 GLU A CA 1
ATOM 2539 C C . GLU A 1 340 ? 20.299 -1.398 1.947 1.00 96.00 340 GLU A C 1
ATOM 2541 O O . GLU A 1 340 ? 19.451 -0.833 2.648 1.00 96.00 340 GLU A O 1
ATOM 2546 N N . PRO A 1 341 ? 20.844 -2.577 2.319 1.00 96.88 341 PRO A N 1
ATOM 2547 C CA . PRO A 1 341 ? 20.426 -3.326 3.509 1.00 96.88 341 PRO A CA 1
ATOM 2548 C C . PRO A 1 341 ? 20.427 -2.505 4.809 1.00 96.88 341 PRO A C 1
ATOM 2550 O O . PRO A 1 341 ? 19.476 -2.559 5.590 1.00 96.88 341 PRO A O 1
ATOM 2553 N N . TYR A 1 342 ? 21.470 -1.700 5.040 1.00 96.12 342 TYR A N 1
ATOM 2554 C CA . TYR A 1 342 ? 21.563 -0.863 6.243 1.00 96.12 342 TYR A CA 1
ATOM 2555 C C . TYR A 1 342 ? 20.475 0.220 6.276 1.00 96.12 342 TYR A C 1
ATOM 2557 O O . TYR A 1 342 ? 19.960 0.555 7.343 1.00 96.12 342 TYR A O 1
ATOM 2565 N N . ALA A 1 343 ? 20.102 0.749 5.106 1.00 96.56 343 ALA A N 1
ATOM 2566 C CA . ALA A 1 343 ? 19.050 1.743 4.979 1.00 96.56 343 ALA A CA 1
ATOM 2567 C C . ALA A 1 343 ? 17.684 1.114 5.267 1.00 96.56 343 ALA A C 1
ATOM 2569 O O . ALA A 1 343 ? 16.894 1.722 5.979 1.00 96.56 343 ALA A O 1
ATOM 2570 N N . ALA A 1 344 ? 17.428 -0.116 4.807 1.00 97.88 344 ALA A N 1
ATOM 2571 C CA . ALA A 1 344 ? 16.193 -0.837 5.119 1.00 97.88 344 ALA A CA 1
ATOM 2572 C C . ALA A 1 344 ? 15.995 -1.024 6.633 1.00 97.88 344 ALA A C 1
ATOM 2574 O O . ALA A 1 344 ? 14.913 -0.742 7.150 1.00 97.88 344 ALA A O 1
ATOM 2575 N N . PHE A 1 345 ? 17.048 -1.411 7.362 1.00 98.19 345 PHE A N 1
ATOM 2576 C CA . PHE A 1 345 ? 16.994 -1.525 8.824 1.00 98.19 345 PHE A CA 1
ATOM 2577 C C . PHE A 1 345 ? 16.688 -0.179 9.501 1.00 98.19 345 PHE A C 1
ATOM 2579 O O . PHE A 1 345 ? 15.837 -0.108 10.389 1.00 98.19 345 PHE A O 1
ATOM 2586 N N . ALA A 1 346 ? 17.338 0.902 9.055 1.00 97.56 346 ALA A N 1
ATOM 2587 C CA . ALA A 1 346 ? 17.094 2.244 9.578 1.00 97.56 346 ALA A CA 1
ATOM 2588 C C . ALA A 1 346 ? 15.662 2.726 9.290 1.00 97.56 346 ALA A C 1
ATOM 2590 O O . ALA A 1 346 ? 14.989 3.200 10.204 1.00 97.56 346 ALA A O 1
ATOM 2591 N N . ILE A 1 347 ? 15.171 2.549 8.057 1.00 97.50 347 ILE A N 1
ATOM 2592 C CA . ILE A 1 347 ? 13.789 2.868 7.664 1.00 97.50 347 ILE A CA 1
ATOM 2593 C C . ILE A 1 347 ? 12.799 2.145 8.572 1.00 97.50 347 ILE A C 1
ATOM 2595 O O . ILE A 1 347 ? 11.860 2.754 9.082 1.00 97.50 347 ILE A O 1
ATOM 2599 N N . GLY A 1 348 ? 13.051 0.861 8.829 1.00 97.06 348 GLY A N 1
ATOM 2600 C CA . GLY A 1 348 ? 12.260 0.083 9.767 1.00 97.06 348 GLY A CA 1
ATOM 2601 C C . GLY A 1 348 ? 12.258 0.680 11.172 1.00 97.06 348 GLY A C 1
ATOM 2602 O O . GLY A 1 348 ? 11.194 0.921 11.736 1.00 97.06 348 GLY A O 1
ATOM 2603 N N . GLY A 1 349 ? 13.434 0.995 11.719 1.00 97.06 349 GLY A N 1
ATOM 2604 C CA . GLY A 1 349 ? 13.566 1.595 13.051 1.00 97.06 349 GLY A CA 1
ATOM 2605 C C . GLY A 1 349 ? 12.813 2.919 13.214 1.00 97.06 349 GLY A C 1
ATOM 2606 O O . GLY A 1 349 ? 12.199 3.158 14.254 1.00 97.06 349 GLY A O 1
ATOM 2607 N N . PHE A 1 350 ? 12.794 3.753 12.172 1.00 97.12 350 PHE A N 1
ATOM 2608 C CA . PHE A 1 350 ? 12.071 5.028 12.165 1.00 97.12 350 PHE A CA 1
ATOM 2609 C C . PHE A 1 350 ? 10.566 4.899 11.879 1.00 97.12 350 PHE A C 1
ATOM 2611 O O . PHE A 1 350 ? 9.835 5.878 12.038 1.00 97.12 350 PHE A O 1
ATOM 2618 N N . ALA A 1 351 ? 10.052 3.714 11.544 1.00 95.75 351 ALA A N 1
ATOM 2619 C CA . ALA A 1 351 ? 8.612 3.517 11.395 1.00 95.75 351 ALA A CA 1
ATOM 2620 C C . ALA A 1 351 ? 7.857 3.676 12.727 1.00 95.75 351 ALA A C 1
ATOM 2622 O O . ALA A 1 351 ? 6.755 4.221 12.738 1.00 95.75 351 ALA A O 1
ATOM 2623 N N . ALA A 1 352 ? 8.463 3.276 13.852 1.00 94.69 352 ALA A N 1
ATOM 2624 C CA . ALA A 1 352 ? 7.880 3.408 15.190 1.00 94.69 352 ALA A CA 1
ATOM 2625 C C . ALA A 1 352 ? 7.591 4.872 15.594 1.00 94.69 352 ALA A C 1
ATOM 2627 O O . ALA A 1 352 ? 6.442 5.178 15.933 1.00 94.69 352 ALA A O 1
ATOM 2628 N N . PRO A 1 353 ? 8.563 5.811 15.539 1.00 96.06 353 PRO A N 1
ATOM 2629 C CA . PRO A 1 353 ? 8.283 7.215 15.830 1.00 96.06 353 PRO A CA 1
ATOM 2630 C C . PRO A 1 353 ? 7.334 7.849 14.807 1.00 96.06 353 PRO A C 1
ATOM 2632 O O . PRO A 1 353 ? 6.493 8.651 15.206 1.00 96.06 353 PRO A O 1
ATOM 2635 N N . THR A 1 354 ? 7.394 7.466 13.524 1.00 96.81 354 THR A N 1
ATOM 2636 C CA . THR A 1 354 ? 6.428 7.934 12.513 1.00 96.81 354 THR A CA 1
ATOM 2637 C C . THR A 1 354 ? 5.001 7.501 12.860 1.00 96.81 354 THR A C 1
ATOM 2639 O O . THR A 1 354 ? 4.084 8.325 12.827 1.00 96.81 354 THR A O 1
ATOM 2642 N N . TYR A 1 355 ? 4.801 6.238 13.247 1.00 95.25 355 TYR A N 1
ATOM 2643 C CA . TYR A 1 355 ? 3.508 5.723 13.703 1.00 95.25 355 TYR A CA 1
ATOM 2644 C C . TYR A 1 355 ? 3.009 6.468 14.950 1.00 95.25 355 TYR A C 1
ATOM 2646 O O . TYR A 1 355 ? 1.862 6.905 14.992 1.00 95.25 355 TYR A O 1
ATOM 2654 N N . LEU A 1 356 ? 3.866 6.657 15.957 1.00 92.44 356 LEU A N 1
ATOM 2655 C CA . LEU A 1 356 ? 3.477 7.328 17.198 1.00 92.44 356 LEU A CA 1
ATOM 2656 C C . LEU A 1 356 ? 3.103 8.798 16.959 1.00 92.44 356 LEU A C 1
ATOM 2658 O O . LEU A 1 356 ? 2.076 9.260 17.451 1.00 92.44 356 LEU A O 1
ATOM 2662 N N . ALA A 1 357 ? 3.921 9.524 16.192 1.00 94.19 357 ALA A N 1
ATOM 2663 C CA . ALA A 1 357 ? 3.684 10.930 15.881 1.00 94.19 357 ALA A CA 1
ATOM 2664 C C . ALA A 1 357 ? 2.395 11.123 15.073 1.00 94.19 357 ALA A C 1
ATOM 2666 O O . ALA A 1 357 ? 1.617 12.032 15.359 1.00 94.19 357 ALA A O 1
ATOM 2667 N N . SER A 1 358 ? 2.141 10.247 14.097 1.00 94.38 358 SER A N 1
ATOM 2668 C CA . SER A 1 358 ? 0.901 10.281 13.319 1.00 94.38 358 SER A CA 1
ATOM 2669 C C . SER A 1 358 ? -0.320 9.881 14.145 1.00 94.38 358 SER A C 1
ATOM 2671 O O . SER A 1 358 ? -1.340 10.554 14.050 1.00 94.38 358 SER A O 1
ATOM 2673 N N . SER A 1 359 ? -0.219 8.877 15.022 1.00 90.00 359 SER A N 1
ATOM 2674 C CA . SER A 1 359 ? -1.302 8.528 15.951 1.00 90.00 359 SER A CA 1
ATOM 2675 C C . SER A 1 359 ? -1.661 9.705 16.858 1.00 90.00 359 SER A C 1
ATOM 2677 O O . SER A 1 359 ? -2.829 10.058 16.966 1.00 90.00 359 SER A O 1
ATOM 2679 N N . ALA A 1 360 ? -0.660 10.377 17.437 1.00 88.50 360 ALA A N 1
ATOM 2680 C CA . ALA A 1 360 ? -0.883 11.555 18.272 1.00 88.50 360 ALA A CA 1
ATOM 2681 C C . ALA A 1 360 ? -1.498 12.728 17.486 1.00 88.50 360 ALA A C 1
ATOM 2683 O O . ALA A 1 360 ? -2.312 13.479 18.024 1.00 88.50 360 ALA A O 1
ATOM 2684 N N . LEU A 1 361 ? -1.131 12.886 16.209 1.00 91.81 361 LEU A N 1
ATOM 2685 C CA . LEU A 1 361 ? -1.742 13.874 15.320 1.00 91.81 361 LEU A CA 1
ATOM 2686 C C . LEU A 1 361 ? -3.217 13.552 15.044 1.00 91.81 361 LEU A C 1
ATOM 2688 O O . LEU A 1 361 ? -4.046 14.459 15.088 1.00 91.81 361 LEU A O 1
ATOM 2692 N N . LEU A 1 362 ? -3.549 12.284 14.783 1.00 89.31 362 LEU A N 1
ATOM 2693 C CA . LEU A 1 362 ? -4.928 11.832 14.571 1.00 89.31 362 LEU A CA 1
ATOM 2694 C C . LEU A 1 362 ? -5.784 12.032 15.826 1.00 89.31 362 LEU A C 1
ATOM 2696 O O . LEU A 1 362 ? -6.896 12.555 15.730 1.00 89.31 362 LEU A O 1
ATOM 2700 N N . ASP A 1 363 ? -5.230 11.730 17.001 1.00 84.38 363 ASP A N 1
ATOM 2701 C CA . ASP A 1 363 ? -5.879 11.990 18.286 1.00 84.38 363 ASP A CA 1
ATOM 2702 C C . ASP A 1 363 ? -6.132 13.489 18.495 1.00 84.38 363 ASP A C 1
ATOM 2704 O O . ASP A 1 363 ? -7.213 13.888 18.929 1.00 84.38 363 ASP A O 1
ATOM 2708 N N . PHE A 1 364 ? -5.165 14.342 18.136 1.00 86.31 364 PHE A N 1
ATOM 2709 C CA . PHE A 1 364 ? -5.303 15.797 18.231 1.00 86.31 364 PHE A CA 1
ATOM 2710 C C . PHE A 1 364 ? -6.434 16.341 17.345 1.00 86.31 364 PHE A C 1
ATOM 2712 O O . PHE A 1 364 ? -7.170 17.241 17.757 1.00 86.31 364 PHE A O 1
ATOM 2719 N N . VAL A 1 365 ? -6.625 15.774 16.150 1.00 87.19 365 VAL A N 1
ATOM 2720 C CA . VAL A 1 365 ? -7.742 16.134 15.256 1.00 87.19 365 VAL A CA 1
ATOM 2721 C C . VAL A 1 365 ? -9.030 15.354 15.548 1.00 87.19 365 VAL A C 1
ATOM 2723 O O . VAL A 1 365 ? -9.994 15.472 14.795 1.00 87.19 365 VAL A O 1
ATOM 2726 N N . HIS A 1 366 ? -9.080 14.603 16.655 1.00 83.88 366 HIS A N 1
ATOM 2727 C CA . HIS A 1 366 ? -10.222 13.790 17.087 1.00 83.88 366 HIS A CA 1
ATOM 2728 C C . HIS A 1 366 ? -10.664 12.733 16.057 1.00 83.88 366 HIS A C 1
ATOM 2730 O O . HIS A 1 366 ? -11.833 12.340 16.012 1.00 83.88 366 HIS A O 1
ATOM 2736 N N . LEU A 1 367 ? -9.733 12.248 15.231 1.00 84.19 367 LEU A N 1
ATOM 2737 C CA . LEU A 1 367 ? -9.972 11.160 14.291 1.00 84.19 367 LEU A CA 1
ATOM 2738 C C . LEU A 1 367 ? -9.610 9.837 14.964 1.00 84.19 367 LEU A C 1
ATOM 2740 O O . LEU A 1 367 ? -8.450 9.447 15.030 1.00 84.19 367 LEU A O 1
ATOM 2744 N N . ILE A 1 368 ? -10.632 9.142 15.462 1.00 80.69 368 ILE A N 1
ATOM 2745 C CA . ILE A 1 368 ? -10.450 7.867 16.157 1.00 80.69 368 ILE A CA 1
ATOM 2746 C C . ILE A 1 368 ? -10.307 6.742 15.131 1.00 80.69 368 ILE A C 1
ATOM 2748 O O . ILE A 1 368 ? -11.251 6.449 14.391 1.00 80.69 368 ILE A O 1
ATOM 2752 N N . ASP A 1 369 ? -9.158 6.077 15.140 1.00 84.31 369 ASP A N 1
ATOM 2753 C CA . ASP A 1 369 ? -8.878 4.844 14.407 1.00 84.31 369 ASP A CA 1
ATOM 2754 C C . ASP A 1 369 ? -8.585 3.711 15.409 1.00 84.31 369 ASP A C 1
ATOM 2756 O O . ASP A 1 369 ? -7.544 3.733 16.067 1.00 84.31 369 ASP A O 1
ATOM 2760 N N . PRO A 1 370 ? -9.475 2.709 15.539 1.00 74.75 370 PRO A N 1
ATOM 2761 C CA . PRO A 1 370 ? -9.350 1.672 16.562 1.00 74.75 370 PRO A CA 1
ATOM 2762 C C . PRO A 1 370 ? -8.149 0.736 16.355 1.00 74.75 370 PRO A C 1
ATOM 2764 O O . PRO A 1 370 ? -7.728 0.074 17.302 1.00 74.75 370 PRO A O 1
ATOM 2767 N N . LEU A 1 371 ? -7.604 0.652 15.137 1.00 82.94 371 LEU A N 1
ATOM 2768 C CA . LEU A 1 371 ? -6.528 -0.280 14.785 1.00 82.94 371 LEU A CA 1
ATOM 2769 C C . LEU A 1 371 ? -5.192 0.425 14.519 1.00 82.94 371 LEU A C 1
ATOM 2771 O O . LEU A 1 371 ? -4.164 -0.239 14.358 1.00 82.94 371 LEU A O 1
ATOM 2775 N N . GLY A 1 372 ? -5.189 1.758 14.450 1.00 87.94 372 GLY A N 1
ATOM 2776 C CA . GLY A 1 372 ? -4.030 2.545 14.024 1.00 87.94 372 GLY A CA 1
ATOM 2777 C C . GLY A 1 372 ? -3.634 2.286 12.564 1.00 87.94 372 GLY A C 1
ATOM 2778 O O . GLY A 1 372 ? -2.476 2.479 12.192 1.00 87.94 372 GLY A O 1
ATOM 2779 N N . ASN A 1 373 ? -4.570 1.814 11.740 1.00 91.50 373 ASN A N 1
ATOM 2780 C CA . ASN A 1 373 ? -4.380 1.548 10.319 1.00 91.50 373 ASN A CA 1
ATOM 2781 C C . ASN A 1 373 ? -4.037 2.806 9.518 1.00 91.50 373 ASN A C 1
ATOM 2783 O O . ASN A 1 373 ? -3.195 2.740 8.632 1.00 91.50 373 ASN A O 1
ATOM 2787 N N . VAL A 1 374 ? -4.638 3.957 9.811 1.00 94.69 374 VAL A N 1
ATOM 2788 C CA . VAL A 1 374 ? -4.324 5.223 9.142 1.00 94.69 374 VAL A CA 1
ATOM 2789 C C . VAL A 1 374 ? -2.864 5.594 9.411 1.00 94.69 374 VAL A C 1
ATOM 2791 O O . VAL A 1 374 ? -2.114 5.841 8.470 1.00 94.69 374 VAL A O 1
ATOM 2794 N N . SER A 1 375 ? -2.411 5.541 10.665 1.00 95.62 375 SER A N 1
ATOM 2795 C CA . SER A 1 375 ? -1.005 5.785 11.026 1.00 95.62 375 SER A CA 1
ATOM 2796 C C . SER A 1 375 ? -0.046 4.823 10.317 1.00 95.62 375 SER A C 1
ATOM 2798 O O . SER A 1 375 ? 0.943 5.252 9.723 1.00 95.62 375 SER A O 1
ATOM 2800 N N . VAL A 1 376 ? -0.363 3.525 10.322 1.00 96.50 376 VAL A N 1
ATOM 2801 C CA . VAL A 1 376 ? 0.466 2.484 9.698 1.00 96.50 376 VAL A CA 1
ATOM 2802 C C . VAL A 1 376 ? 0.487 2.592 8.171 1.00 96.50 376 VAL A C 1
ATOM 2804 O O . VAL A 1 376 ? 1.552 2.586 7.568 1.00 96.50 376 VAL A O 1
ATOM 2807 N N . PHE A 1 377 ? -0.666 2.668 7.517 1.00 97.31 377 PHE A N 1
ATOM 2808 C CA . PHE A 1 377 ? -0.748 2.544 6.063 1.00 97.31 377 PHE A CA 1
ATOM 2809 C C . PHE A 1 377 ? -0.593 3.891 5.350 1.00 97.31 377 PHE A C 1
ATOM 2811 O O . PHE A 1 377 ? 0.138 3.967 4.365 1.00 97.31 377 PHE A O 1
ATOM 2818 N N . PHE A 1 378 ? -1.192 4.973 5.864 1.00 97.62 378 PHE A N 1
ATOM 2819 C CA . PHE A 1 378 ? -1.063 6.300 5.252 1.00 97.62 378 PHE A CA 1
ATOM 2820 C C . PHE A 1 378 ? 0.277 6.956 5.590 1.00 97.62 378 PHE A C 1
ATOM 2822 O O . PHE A 1 378 ? 1.053 7.273 4.691 1.00 97.62 378 PHE A O 1
ATOM 2829 N N . PHE A 1 379 ? 0.579 7.145 6.877 1.00 97.88 379 PHE A N 1
ATOM 2830 C CA . PHE A 1 379 ? 1.750 7.930 7.280 1.00 97.88 379 PHE A CA 1
ATOM 2831 C C . PHE A 1 379 ? 3.066 7.159 7.143 1.00 97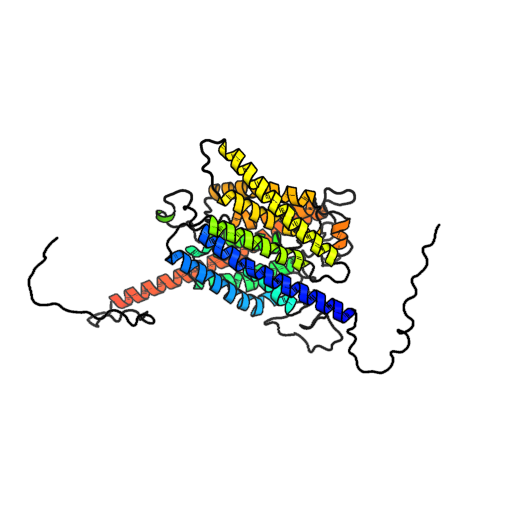.88 379 PHE A C 1
ATOM 2833 O O . PHE A 1 379 ? 4.025 7.720 6.609 1.00 97.88 379 PHE A O 1
ATOM 2840 N N . CYS A 1 380 ? 3.138 5.879 7.541 1.00 97.94 380 CYS A N 1
ATOM 2841 C CA . CYS A 1 380 ? 4.348 5.090 7.261 1.00 97.94 380 CYS A CA 1
ATOM 2842 C C . CYS A 1 380 ? 4.510 4.801 5.756 1.00 97.94 380 CYS A C 1
ATOM 2844 O O . CYS A 1 380 ? 5.643 4.752 5.279 1.00 97.94 380 CYS A O 1
ATOM 2846 N N . GLY A 1 381 ? 3.414 4.690 4.993 1.00 97.44 381 GLY A N 1
ATOM 2847 C CA . GLY A 1 381 ? 3.451 4.604 3.527 1.00 97.44 381 GLY A CA 1
ATOM 2848 C C . GLY A 1 381 ? 4.041 5.861 2.882 1.00 97.44 381 GLY A C 1
ATOM 2849 O O . GLY A 1 381 ? 4.975 5.768 2.086 1.00 97.44 381 GLY A O 1
ATOM 2850 N N . ALA A 1 382 ? 3.582 7.044 3.301 1.00 98.00 382 ALA A N 1
ATOM 2851 C CA . ALA A 1 382 ? 4.121 8.327 2.847 1.00 98.00 382 ALA A CA 1
ATOM 2852 C C . ALA A 1 382 ? 5.599 8.494 3.216 1.00 98.00 382 ALA A C 1
ATOM 2854 O O . ALA A 1 382 ? 6.409 8.897 2.381 1.00 98.00 382 ALA A O 1
ATOM 2855 N N . TYR A 1 383 ? 5.966 8.128 4.445 1.00 97.88 383 TYR A N 1
ATOM 2856 C CA . TYR A 1 383 ? 7.356 8.090 4.890 1.00 97.88 383 TYR A CA 1
ATOM 2857 C C . TYR A 1 383 ? 8.217 7.189 3.990 1.00 97.88 383 TYR A C 1
ATOM 2859 O O . TYR A 1 383 ? 9.259 7.626 3.503 1.00 97.88 383 TYR A O 1
ATOM 2867 N N . GLY A 1 384 ? 7.753 5.970 3.709 1.00 97.12 384 GLY A N 1
ATOM 2868 C CA . GLY A 1 384 ? 8.435 5.024 2.831 1.00 97.12 384 GLY A CA 1
ATOM 2869 C C . GLY A 1 384 ? 8.652 5.551 1.417 1.00 97.12 384 GLY A C 1
ATOM 2870 O O . GLY A 1 384 ? 9.767 5.508 0.893 1.00 97.12 384 GLY A O 1
ATOM 2871 N N . LEU A 1 385 ? 7.601 6.121 0.824 1.00 96.75 385 LEU A N 1
ATOM 2872 C CA . LEU A 1 385 ? 7.651 6.682 -0.522 1.00 96.75 385 LEU A CA 1
ATOM 2873 C C . LEU A 1 385 ? 8.644 7.847 -0.618 1.00 96.75 385 LEU A C 1
ATOM 2875 O O . LEU A 1 385 ? 9.435 7.914 -1.559 1.00 96.75 385 LEU A O 1
ATOM 2879 N N . VAL A 1 386 ? 8.656 8.745 0.369 1.00 96.12 386 VAL A N 1
ATOM 2880 C CA . VAL A 1 386 ? 9.589 9.880 0.405 1.00 96.12 386 VAL A CA 1
ATOM 2881 C C . VAL A 1 386 ? 11.033 9.404 0.575 1.00 96.12 386 VAL A C 1
ATOM 2883 O O . VAL A 1 386 ? 11.925 9.872 -0.136 1.00 96.12 386 VAL A O 1
ATOM 2886 N N . VAL A 1 387 ? 11.279 8.449 1.476 1.00 95.62 387 VAL A N 1
ATOM 2887 C CA . VAL A 1 387 ? 12.636 7.953 1.740 1.00 95.62 387 VAL A CA 1
ATOM 2888 C C . VAL A 1 387 ? 13.192 7.130 0.578 1.00 95.62 387 VAL A C 1
ATOM 2890 O O . VAL A 1 387 ? 14.393 7.212 0.311 1.00 95.62 387 VAL A O 1
ATOM 2893 N N . ALA A 1 388 ? 12.355 6.418 -0.181 1.00 94.25 388 ALA A N 1
ATOM 2894 C CA . ALA A 1 388 ? 12.785 5.746 -1.409 1.00 94.25 388 ALA A CA 1
ATOM 2895 C C . ALA A 1 388 ? 13.428 6.729 -2.409 1.00 94.25 388 ALA A C 1
ATOM 2897 O O . ALA A 1 388 ? 14.477 6.433 -2.983 1.00 94.25 388 ALA A O 1
ATOM 2898 N N . GLY A 1 389 ? 12.875 7.943 -2.534 1.00 91.81 389 GLY A N 1
ATOM 2899 C CA . GLY A 1 389 ? 13.431 9.006 -3.379 1.00 91.81 389 GLY A CA 1
ATOM 2900 C C . GLY A 1 389 ? 14.705 9.670 -2.832 1.00 91.81 389 GLY A C 1
ATOM 2901 O O . GLY A 1 389 ? 15.382 10.398 -3.559 1.00 91.81 389 GLY A O 1
ATOM 2902 N N . LEU A 1 390 ? 15.057 9.421 -1.567 1.00 93.88 390 LEU A N 1
ATOM 2903 C CA . LEU A 1 390 ? 16.303 9.885 -0.947 1.00 93.88 390 LEU A CA 1
ATOM 2904 C C . LEU A 1 390 ? 17.411 8.831 -1.016 1.00 93.88 390 LEU A C 1
ATOM 2906 O O . LEU A 1 390 ? 18.558 9.176 -1.298 1.00 93.88 390 LEU A O 1
ATOM 2910 N N . LEU A 1 391 ? 17.068 7.567 -0.746 1.00 95.00 391 LEU A N 1
ATOM 2911 C CA . LEU A 1 391 ? 18.022 6.495 -0.444 1.00 95.00 391 LEU A CA 1
ATOM 2912 C C . LEU A 1 391 ? 18.191 5.440 -1.552 1.00 95.00 391 LEU A C 1
ATOM 2914 O O . LEU A 1 391 ? 18.926 4.473 -1.340 1.00 95.00 391 LEU A O 1
ATOM 2918 N N . GLY A 1 392 ? 17.559 5.602 -2.718 1.00 92.94 392 GLY A N 1
ATOM 2919 C CA . GLY A 1 392 ? 17.794 4.721 -3.867 1.00 92.94 392 GLY A CA 1
ATOM 2920 C C . GLY A 1 392 ? 19.210 4.870 -4.435 1.00 92.94 392 GLY A C 1
ATOM 2921 O O . GLY A 1 392 ? 19.620 5.975 -4.784 1.00 92.94 392 GLY A O 1
ATOM 2922 N N . THR A 1 393 ? 19.970 3.780 -4.548 1.00 93.00 393 THR A N 1
ATOM 2923 C CA . THR A 1 393 ? 21.337 3.827 -5.100 1.00 93.00 393 THR A CA 1
ATOM 2924 C C . THR A 1 393 ? 21.329 3.721 -6.618 1.00 93.00 393 THR A C 1
ATOM 2926 O O . THR A 1 393 ? 20.417 3.132 -7.198 1.00 93.00 393 THR A O 1
ATOM 2929 N N . THR A 1 394 ? 22.358 4.255 -7.279 1.00 90.00 394 THR A N 1
ATOM 2930 C CA . THR A 1 394 ? 22.484 4.205 -8.744 1.00 90.00 394 THR A CA 1
ATOM 2931 C C . THR A 1 394 ? 22.446 2.773 -9.269 1.00 90.00 394 THR A C 1
ATOM 2933 O O . THR A 1 394 ? 21.622 2.463 -10.120 1.00 90.00 394 THR A O 1
ATOM 2936 N N . MET A 1 395 ? 23.270 1.883 -8.704 1.00 90.00 395 MET A N 1
ATOM 2937 C CA . MET A 1 395 ? 23.364 0.486 -9.141 1.00 90.00 395 MET A CA 1
ATOM 2938 C C . MET A 1 395 ? 22.018 -0.240 -9.030 1.00 90.00 395 MET A C 1
ATOM 2940 O O . MET A 1 395 ? 21.579 -0.882 -9.980 1.00 90.00 395 MET A O 1
ATOM 2944 N N . ASN A 1 396 ? 21.347 -0.119 -7.883 1.00 92.25 396 ASN A N 1
ATOM 2945 C CA . ASN A 1 396 ? 20.093 -0.830 -7.651 1.00 92.25 396 ASN A CA 1
ATOM 2946 C C . ASN A 1 396 ? 18.930 -0.237 -8.464 1.00 92.25 396 ASN A C 1
ATOM 2948 O O . ASN A 1 396 ? 18.030 -0.966 -8.878 1.00 92.25 396 ASN A O 1
ATOM 2952 N N . THR A 1 397 ? 18.952 1.079 -8.705 1.00 90.81 397 THR A N 1
ATOM 2953 C CA . THR A 1 397 ? 17.950 1.759 -9.538 1.00 90.81 397 THR A CA 1
ATOM 2954 C C . THR A 1 397 ? 18.054 1.291 -10.986 1.00 90.81 397 THR A C 1
ATOM 2956 O O . THR A 1 397 ? 17.046 0.875 -11.545 1.00 90.81 397 THR A O 1
ATOM 2959 N N . THR A 1 398 ? 19.263 1.247 -11.559 1.00 88.56 398 THR A N 1
ATOM 2960 C CA . THR A 1 398 ? 19.492 0.727 -12.920 1.00 88.56 398 THR A CA 1
ATOM 2961 C C . THR A 1 398 ? 19.117 -0.751 -13.058 1.00 88.56 398 THR A C 1
ATOM 2963 O O . THR A 1 398 ? 18.691 -1.173 -14.123 1.00 88.56 398 THR A O 1
ATOM 2966 N N . ALA A 1 399 ? 19.252 -1.545 -11.991 1.00 87.69 399 ALA A N 1
ATOM 2967 C CA . ALA A 1 399 ? 18.870 -2.957 -12.008 1.00 87.69 399 ALA A CA 1
ATOM 2968 C C . ALA A 1 399 ? 17.350 -3.199 -11.932 1.00 87.69 399 ALA A C 1
ATOM 2970 O O . ALA A 1 399 ? 16.900 -4.293 -12.258 1.00 87.69 399 ALA A O 1
ATOM 2971 N N . SER A 1 400 ? 16.567 -2.220 -11.465 1.00 88.00 400 SER A N 1
ATOM 2972 C CA . SER A 1 400 ? 15.141 -2.414 -11.143 1.00 88.00 400 SER A CA 1
ATOM 2973 C C . SER A 1 400 ? 14.185 -1.582 -11.999 1.00 88.00 400 SER A C 1
ATOM 2975 O O . SER A 1 400 ? 12.998 -1.892 -12.046 1.00 88.00 400 SER A O 1
ATOM 2977 N N . TYR A 1 401 ? 14.676 -0.517 -12.631 1.00 88.31 401 TYR A N 1
ATOM 2978 C CA . TYR A 1 401 ? 13.887 0.438 -13.405 1.00 88.31 401 TYR A CA 1
ATOM 2979 C C . TYR A 1 401 ? 14.526 0.689 -14.779 1.00 88.31 401 TYR A C 1
ATOM 2981 O O . TYR A 1 401 ? 15.713 0.404 -14.953 1.00 88.31 401 TYR A O 1
ATOM 2989 N N . PRO A 1 402 ? 13.768 1.233 -15.753 1.00 84.25 402 PRO A N 1
ATOM 2990 C CA . PRO A 1 402 ? 14.280 1.511 -17.092 1.00 84.25 402 PRO A CA 1
ATOM 2991 C C . PRO A 1 402 ? 15.503 2.431 -17.104 1.00 84.25 402 PRO A C 1
ATOM 2993 O O . PRO A 1 402 ? 15.725 3.243 -16.196 1.00 84.25 402 PRO A O 1
ATOM 2996 N N . GLU A 1 403 ? 16.284 2.338 -18.181 1.00 78.69 403 GLU A N 1
ATOM 2997 C CA . GLU A 1 403 ? 17.434 3.214 -18.384 1.00 78.69 403 GLU A CA 1
ATOM 2998 C C . GLU A 1 403 ? 17.029 4.695 -18.321 1.00 78.69 403 GLU A C 1
ATOM 3000 O O . GLU A 1 403 ? 16.072 5.135 -18.956 1.00 78.69 403 GLU A O 1
ATOM 3005 N N . GLY A 1 404 ? 17.785 5.484 -17.553 1.00 76.38 404 GLY A N 1
ATOM 3006 C CA . GLY A 1 404 ? 17.532 6.916 -17.366 1.00 76.38 404 GLY A CA 1
ATOM 3007 C C . GLY A 1 404 ? 16.742 7.282 -16.105 1.00 76.38 404 GLY A C 1
ATOM 3008 O O . GLY A 1 404 ? 16.629 8.475 -15.807 1.00 76.38 404 GLY A O 1
ATOM 3009 N N . GLN A 1 405 ? 16.270 6.303 -15.324 1.00 85.56 405 GLN A N 1
ATOM 3010 C CA . GLN A 1 405 ? 15.705 6.547 -13.994 1.00 85.56 405 GLN A CA 1
ATOM 3011 C C . GLN A 1 405 ? 16.735 7.237 -13.079 1.00 85.56 405 GLN A C 1
ATOM 3013 O O . GLN A 1 405 ? 17.865 6.766 -12.924 1.00 85.56 405 GLN A O 1
ATOM 3018 N N . ASN A 1 406 ? 16.363 8.355 -12.443 1.00 86.81 406 ASN A N 1
ATOM 3019 C CA . ASN A 1 406 ? 17.247 9.033 -11.496 1.00 86.81 406 ASN A CA 1
ATOM 3020 C C . ASN A 1 406 ? 17.326 8.253 -10.176 1.00 86.81 406 ASN A C 1
ATOM 3022 O O . ASN A 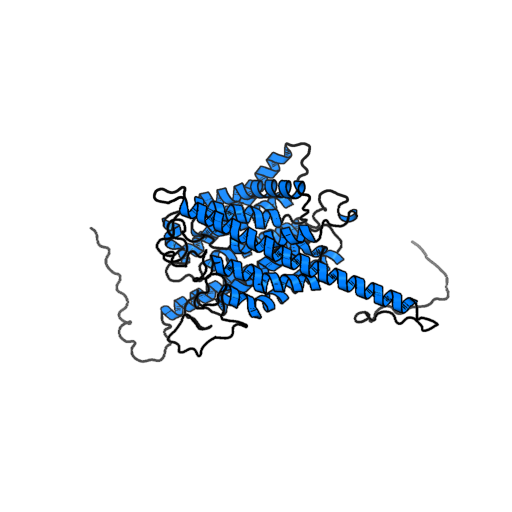1 406 ? 16.333 7.769 -9.640 1.00 86.81 406 ASN A O 1
ATOM 3026 N N . CYS A 1 407 ? 18.527 8.193 -9.616 1.00 88.94 407 CYS A N 1
ATOM 3027 C CA . CYS A 1 407 ? 18.769 7.659 -8.283 1.00 88.94 407 CYS A CA 1
ATOM 3028 C C . CYS A 1 407 ? 18.450 8.681 -7.179 1.00 88.94 407 CYS A C 1
ATOM 3030 O O . CYS A 1 407 ? 18.183 9.859 -7.437 1.00 88.94 407 CYS A O 1
ATOM 3032 N N . GLY A 1 408 ? 18.460 8.212 -5.932 1.00 89.31 408 GLY A N 1
ATOM 3033 C CA . GLY A 1 408 ? 18.112 8.986 -4.749 1.00 89.31 408 GLY A CA 1
ATOM 3034 C C . GLY A 1 408 ? 19.090 10.123 -4.458 1.00 89.31 408 GLY A C 1
ATOM 3035 O O . GLY A 1 408 ? 20.290 10.024 -4.710 1.00 89.31 408 GLY A O 1
ATOM 3036 N N . TRP A 1 409 ? 18.569 11.217 -3.899 1.00 89.12 409 TRP A N 1
ATOM 3037 C CA . TRP A 1 409 ? 19.305 12.480 -3.753 1.00 89.12 409 TRP A CA 1
ATOM 3038 C C . TRP A 1 409 ? 20.616 12.366 -2.945 1.00 89.12 409 TRP A C 1
ATOM 3040 O O . TRP A 1 409 ? 21.557 13.111 -3.203 1.00 89.12 409 TRP A O 1
ATOM 3050 N N . PHE A 1 410 ? 20.723 11.443 -1.987 1.00 89.75 410 PHE A N 1
ATOM 3051 C CA . PHE A 1 410 ? 21.904 11.367 -1.115 1.00 89.75 410 PHE A CA 1
ATOM 3052 C C . PHE A 1 410 ? 23.139 10.707 -1.743 1.00 89.75 410 PHE A C 1
ATOM 3054 O O . PHE A 1 410 ? 24.209 10.751 -1.135 1.00 89.75 410 PHE A O 1
ATOM 3061 N N . TYR A 1 411 ? 23.039 10.131 -2.944 1.00 86.19 411 TYR A N 1
ATOM 3062 C CA . TYR A 1 411 ? 24.179 9.496 -3.611 1.00 86.19 411 TYR A CA 1
ATOM 3063 C C . TYR A 1 411 ? 24.853 10.427 -4.624 1.00 86.19 411 TYR A C 1
ATOM 3065 O O . TYR A 1 411 ? 24.217 11.246 -5.292 1.00 86.19 411 TYR A O 1
ATOM 3073 N N . SER A 1 412 ? 26.177 10.309 -4.741 1.00 74.75 412 SER A N 1
ATOM 3074 C CA . SER A 1 412 ? 26.970 11.123 -5.661 1.00 74.75 412 SER A CA 1
ATOM 3075 C C . SER A 1 412 ? 26.589 10.840 -7.118 1.00 74.75 412 SER A C 1
ATOM 3077 O O . SER A 1 412 ? 26.470 9.694 -7.540 1.00 74.75 412 SER A O 1
ATOM 3079 N N . GLY A 1 413 ? 26.386 11.905 -7.898 1.00 74.88 413 GLY A N 1
ATOM 3080 C CA . GLY A 1 413 ? 25.929 11.808 -9.291 1.00 74.88 413 GLY A CA 1
ATOM 3081 C C . GLY A 1 413 ? 24.407 11.719 -9.461 1.00 74.88 413 GLY A C 1
ATOM 3082 O O . GLY A 1 413 ? 23.928 11.804 -10.590 1.00 74.88 413 GLY A O 1
ATOM 3083 N N . CYS A 1 414 ? 23.645 11.621 -8.369 1.00 82.56 414 CYS A N 1
ATOM 3084 C CA . CYS A 1 414 ? 22.184 11.646 -8.380 1.00 82.56 414 CYS A CA 1
ATOM 3085 C C . CYS A 1 414 ? 21.641 13.072 -8.210 1.00 82.56 414 CYS A C 1
ATOM 3087 O O . CYS A 1 414 ? 22.309 13.963 -7.683 1.00 82.56 414 CYS A O 1
ATOM 3089 N N . ASN A 1 415 ? 20.412 13.308 -8.675 1.00 82.06 415 ASN A N 1
ATOM 3090 C CA . ASN A 1 415 ? 19.780 14.628 -8.667 1.00 82.06 415 ASN A CA 1
ATOM 3091 C C . ASN A 1 415 ? 18.563 14.650 -7.726 1.00 82.06 415 ASN A C 1
ATOM 3093 O O . ASN A 1 415 ? 17.893 13.637 -7.540 1.00 82.06 415 ASN A O 1
ATOM 3097 N N . TRP A 1 416 ? 18.205 15.825 -7.198 1.00 87.25 416 TRP A N 1
ATOM 3098 C CA . TRP A 1 416 ? 17.030 16.034 -6.333 1.00 87.25 416 TRP A CA 1
ATOM 3099 C C . TRP A 1 416 ? 15.691 15.712 -7.021 1.00 87.25 416 TRP A C 1
ATOM 3101 O O . TRP A 1 416 ? 14.649 15.638 -6.368 1.00 87.25 416 TRP A O 1
ATOM 3111 N N . LYS A 1 417 ? 15.711 15.498 -8.342 1.00 88.38 417 LYS A N 1
ATOM 3112 C CA . LYS A 1 417 ? 14.544 15.159 -9.161 1.00 88.38 417 LYS A CA 1
ATOM 3113 C C . LYS A 1 417 ? 13.796 13.932 -8.652 1.00 88.38 417 LYS A C 1
ATOM 3115 O O . LYS A 1 417 ? 12.569 13.971 -8.619 1.00 88.38 417 LYS A O 1
ATOM 3120 N N . GLN A 1 418 ? 14.501 12.872 -8.241 1.00 90.19 418 GLN A N 1
ATOM 3121 C CA . GLN A 1 418 ? 13.833 11.658 -7.763 1.00 90.19 418 GLN A CA 1
ATOM 3122 C C . GLN A 1 418 ? 13.062 11.924 -6.468 1.00 90.19 418 GLN A C 1
ATOM 3124 O O . GLN A 1 418 ? 11.899 11.548 -6.338 1.00 90.19 418 GLN A O 1
ATOM 3129 N N . PHE A 1 419 ? 13.685 12.649 -5.540 1.00 92.31 419 PHE A N 1
ATOM 3130 C CA . PHE A 1 419 ? 13.062 13.050 -4.284 1.00 92.31 419 PHE A CA 1
ATOM 3131 C C . PHE A 1 419 ? 11.793 13.880 -4.510 1.00 92.31 419 PHE A C 1
ATOM 3133 O O . PHE A 1 419 ? 10.741 13.570 -3.951 1.00 92.31 419 PHE A O 1
ATOM 3140 N N . VAL A 1 420 ? 11.859 14.896 -5.376 1.00 92.12 420 VAL A N 1
ATOM 3141 C CA . VAL A 1 420 ? 10.686 15.730 -5.676 1.00 92.12 420 VAL A CA 1
ATOM 3142 C C . VAL A 1 420 ? 9.611 14.953 -6.425 1.00 92.12 420 VAL A C 1
ATOM 3144 O O . VAL A 1 420 ? 8.436 15.114 -6.108 1.00 92.12 420 VAL A O 1
ATOM 3147 N N . THR A 1 421 ? 9.984 14.062 -7.344 1.00 91.31 421 THR A N 1
ATOM 3148 C CA . THR A 1 421 ? 9.014 13.213 -8.050 1.00 91.31 421 THR A CA 1
ATOM 3149 C C . THR A 1 421 ? 8.250 12.321 -7.067 1.00 91.31 421 THR A C 1
ATOM 3151 O O . THR A 1 421 ? 7.025 12.260 -7.132 1.00 91.31 421 THR A O 1
ATOM 3154 N N . ASN A 1 422 ? 8.930 11.715 -6.087 1.00 94.19 422 ASN A N 1
ATOM 3155 C CA . ASN A 1 422 ? 8.278 10.905 -5.055 1.00 94.19 422 ASN A CA 1
ATOM 3156 C C . ASN A 1 422 ? 7.368 11.730 -4.125 1.00 94.19 422 ASN A C 1
ATOM 3158 O O . ASN A 1 422 ? 6.299 11.248 -3.753 1.00 94.19 422 ASN A O 1
ATOM 3162 N N . ILE A 1 423 ? 7.729 12.977 -3.791 1.00 95.06 423 ILE A N 1
ATOM 3163 C CA . ILE A 1 423 ? 6.838 13.886 -3.043 1.00 95.06 423 ILE A CA 1
ATOM 3164 C C . ILE A 1 423 ? 5.593 14.229 -3.861 1.00 95.06 423 ILE A C 1
ATOM 3166 O O . ILE A 1 423 ? 4.484 14.188 -3.331 1.00 95.06 423 ILE A O 1
ATOM 3170 N N . VAL A 1 424 ? 5.756 14.558 -5.145 1.00 93.38 424 VAL A N 1
ATOM 3171 C CA . VAL A 1 424 ? 4.623 14.832 -6.039 1.00 93.38 424 VAL A CA 1
ATOM 3172 C C . VAL A 1 424 ? 3.715 13.607 -6.115 1.00 93.38 424 VAL A C 1
ATOM 3174 O O . VAL A 1 424 ? 2.508 13.750 -5.943 1.00 93.38 424 VAL A O 1
ATOM 3177 N N . GLY A 1 425 ? 4.283 12.406 -6.267 1.00 93.94 425 GLY A N 1
ATOM 3178 C CA . GLY A 1 425 ? 3.537 11.149 -6.204 1.00 93.94 425 GLY A CA 1
ATOM 3179 C C . GLY A 1 425 ? 2.737 11.014 -4.906 1.00 93.94 425 GLY A C 1
ATOM 3180 O O . GLY A 1 425 ? 1.525 10.825 -4.953 1.00 93.94 425 GLY A O 1
ATOM 3181 N N . ALA A 1 426 ? 3.378 11.216 -3.751 1.00 96.75 426 ALA A N 1
ATOM 3182 C CA . ALA A 1 426 ? 2.726 11.156 -2.442 1.00 96.75 426 ALA A CA 1
ATOM 3183 C C . ALA A 1 426 ? 1.527 12.119 -2.335 1.00 96.75 426 ALA A C 1
ATOM 3185 O O . ALA A 1 426 ? 0.442 11.727 -1.902 1.00 96.75 426 ALA A O 1
ATOM 3186 N N . VAL A 1 427 ? 1.713 13.376 -2.753 1.00 96.62 427 VAL A N 1
ATOM 3187 C CA . VAL A 1 427 ? 0.676 14.418 -2.705 1.00 96.62 427 VAL A CA 1
ATOM 3188 C C . VAL A 1 427 ? -0.477 14.100 -3.652 1.00 96.62 427 VAL A C 1
ATOM 3190 O O . VAL A 1 427 ? -1.632 14.284 -3.278 1.00 96.62 427 VAL A O 1
ATOM 3193 N N . MET A 1 428 ? -0.188 13.605 -4.855 1.00 95.12 428 MET A N 1
ATOM 3194 C CA . MET A 1 428 ? -1.207 13.286 -5.857 1.00 95.12 428 MET A CA 1
ATOM 3195 C C . MET A 1 428 ? -2.038 12.071 -5.450 1.00 95.12 428 MET A C 1
ATOM 3197 O O . MET A 1 428 ? -3.264 12.128 -5.524 1.00 95.12 428 MET A O 1
ATOM 3201 N N . VAL A 1 429 ? -1.398 11.013 -4.940 1.00 96.56 429 VAL A N 1
ATOM 3202 C CA . VAL A 1 429 ? -2.092 9.832 -4.404 1.00 96.56 429 VAL A CA 1
ATOM 3203 C C . VAL A 1 429 ? -2.979 10.215 -3.224 1.00 96.56 429 VAL A C 1
ATOM 3205 O O . VAL A 1 429 ? -4.158 9.854 -3.197 1.00 96.56 429 VAL A O 1
ATOM 3208 N N . ALA A 1 430 ? -2.448 10.989 -2.271 1.00 97.25 430 ALA A N 1
ATOM 3209 C CA . ALA A 1 430 ? -3.226 11.468 -1.135 1.00 97.25 430 ALA A CA 1
ATOM 3210 C C . ALA A 1 430 ? -4.395 12.351 -1.596 1.00 97.25 430 ALA A C 1
ATOM 3212 O O . ALA A 1 430 ? -5.539 12.082 -1.246 1.00 97.25 430 ALA A O 1
ATOM 3213 N N . GLY A 1 431 ? -4.139 13.366 -2.423 1.00 97.31 431 GLY A N 1
ATOM 3214 C CA . GLY A 1 431 ? -5.156 14.297 -2.909 1.00 97.31 431 GLY A CA 1
ATOM 3215 C C . GLY A 1 431 ? -6.284 13.595 -3.663 1.00 97.31 431 GLY A C 1
ATOM 3216 O O . GLY A 1 431 ? -7.452 13.779 -3.324 1.00 97.31 431 GLY A O 1
ATOM 3217 N N . TRP A 1 432 ? -5.948 12.738 -4.630 1.00 97.31 432 TRP A N 1
ATOM 3218 C CA . TRP A 1 432 ? -6.930 11.959 -5.386 1.00 97.31 432 TRP A CA 1
ATOM 3219 C C . TRP A 1 432 ? -7.779 11.080 -4.480 1.00 97.31 432 TRP A C 1
ATOM 3221 O O . TRP A 1 432 ? -9.008 11.137 -4.529 1.00 97.31 432 TRP A O 1
ATOM 3231 N N . THR A 1 433 ? -7.130 10.296 -3.621 1.00 97.38 433 THR A N 1
ATOM 3232 C CA . THR A 1 433 ? -7.827 9.318 -2.788 1.00 97.38 433 THR A CA 1
ATOM 3233 C C . THR A 1 433 ? -8.704 9.997 -1.745 1.00 97.38 433 THR A C 1
ATOM 3235 O O . THR A 1 433 ? -9.833 9.560 -1.531 1.00 97.38 433 THR A O 1
ATOM 3238 N N . LEU A 1 434 ? -8.231 11.086 -1.129 1.00 96.56 434 LEU A N 1
ATOM 3239 C CA . LEU A 1 434 ? -9.009 11.854 -0.157 1.00 96.56 434 LEU A CA 1
ATOM 3240 C C . LEU A 1 434 ? -10.235 12.497 -0.807 1.00 96.56 434 LEU A C 1
ATOM 3242 O O . LEU A 1 434 ? -11.338 12.361 -0.284 1.00 96.56 434 LEU A O 1
ATOM 3246 N N . LEU A 1 435 ? -10.066 13.155 -1.958 1.00 97.00 435 LEU A N 1
ATOM 3247 C CA . LEU A 1 435 ? -11.160 13.844 -2.648 1.00 97.00 435 LEU A CA 1
ATOM 3248 C C . LEU A 1 435 ? -12.215 12.868 -3.176 1.00 97.00 435 LEU A C 1
ATOM 3250 O O . LEU A 1 435 ? -13.412 13.072 -2.971 1.00 97.00 435 LEU A O 1
ATOM 3254 N N . THR A 1 436 ? -11.785 11.791 -3.830 1.00 96.69 436 THR A N 1
ATOM 3255 C CA . THR A 1 436 ? -12.709 10.799 -4.394 1.00 96.69 436 THR A CA 1
ATOM 3256 C C . THR A 1 436 ? -13.393 9.980 -3.305 1.00 96.69 436 THR A C 1
ATOM 3258 O O . THR A 1 436 ? -14.613 9.820 -3.351 1.00 96.69 436 THR A O 1
ATOM 3261 N N . SER A 1 437 ? -12.661 9.543 -2.272 1.00 95.44 437 SER A N 1
ATOM 3262 C CA . SER A 1 437 ? -13.269 8.851 -1.129 1.00 95.44 437 SER A CA 1
ATOM 3263 C C . SER A 1 437 ? -14.259 9.753 -0.401 1.00 95.44 437 SER A C 1
ATOM 3265 O O . SER A 1 437 ? -15.311 9.273 0.011 1.00 95.44 437 SER A O 1
ATOM 3267 N N . LEU A 1 438 ? -13.976 11.057 -0.281 1.00 95.62 438 LEU A N 1
ATOM 3268 C CA . LEU A 1 438 ? -14.904 12.014 0.324 1.00 95.62 438 LEU A CA 1
ATOM 3269 C C . LEU A 1 438 ? -16.215 12.068 -0.461 1.00 95.62 438 LEU A C 1
ATOM 3271 O O . LEU A 1 438 ? -17.282 11.949 0.136 1.00 95.62 438 LEU A O 1
ATOM 3275 N N . GLY A 1 439 ? -16.138 12.171 -1.790 1.00 94.25 439 GLY A N 1
ATOM 3276 C CA . GLY A 1 439 ? -17.314 12.121 -2.658 1.00 94.25 439 GLY A CA 1
ATOM 3277 C C . GLY A 1 439 ? -18.129 10.837 -2.477 1.00 94.25 439 GLY A C 1
ATOM 3278 O O . GLY A 1 439 ? -19.345 10.902 -2.305 1.00 94.25 439 GLY A O 1
ATOM 3279 N N . VAL A 1 440 ? -17.466 9.676 -2.439 1.00 93.69 440 VAL A N 1
ATOM 3280 C CA . VAL A 1 440 ? -18.139 8.378 -2.265 1.00 93.69 440 VAL A CA 1
ATOM 3281 C C . VAL A 1 440 ? -18.795 8.262 -0.888 1.00 93.69 440 VAL A C 1
ATOM 3283 O O . VAL A 1 440 ? -19.972 7.919 -0.806 1.00 93.69 440 VAL A O 1
ATOM 3286 N N . PHE A 1 441 ? -18.088 8.572 0.202 1.00 91.12 441 PHE A N 1
ATOM 3287 C CA . PHE A 1 441 ? -18.658 8.475 1.549 1.00 91.12 441 PHE A CA 1
ATOM 3288 C C . PHE A 1 441 ? -19.813 9.460 1.768 1.00 91.12 441 PHE A C 1
ATOM 3290 O O . PHE A 1 441 ? -20.793 9.108 2.426 1.00 91.12 441 PHE A O 1
ATOM 3297 N N . LEU A 1 442 ? -19.747 10.663 1.187 1.00 91.75 442 LEU A N 1
ATOM 3298 C CA . LEU A 1 442 ? -20.864 11.611 1.207 1.00 91.75 442 LEU A CA 1
ATOM 3299 C C . LEU A 1 442 ? -22.068 11.090 0.416 1.00 91.75 442 LEU A C 1
ATOM 3301 O O . LEU A 1 442 ? -23.192 11.179 0.908 1.00 91.75 442 LEU A O 1
ATOM 3305 N N . ALA A 1 443 ? -21.847 10.502 -0.763 1.00 89.88 443 ALA A N 1
ATOM 3306 C CA . ALA A 1 443 ? -22.914 9.904 -1.564 1.00 89.88 443 ALA A CA 1
ATOM 3307 C C . ALA A 1 443 ? -23.591 8.736 -0.832 1.00 89.88 443 ALA A C 1
ATOM 3309 O O . ALA A 1 443 ? -24.818 8.662 -0.788 1.00 89.88 443 ALA A O 1
ATOM 3310 N N . ILE A 1 444 ? -22.808 7.860 -0.195 1.00 86.56 444 ILE A N 1
ATOM 3311 C CA . ILE A 1 444 ? -23.347 6.754 0.604 1.00 86.56 444 ILE A CA 1
ATOM 3312 C C . ILE A 1 444 ? -24.170 7.299 1.778 1.00 86.56 444 ILE A C 1
ATOM 3314 O O . ILE A 1 444 ? -25.291 6.846 1.999 1.00 86.56 444 ILE A O 1
ATOM 3318 N N . ARG A 1 445 ? -23.654 8.292 2.512 1.00 83.88 445 ARG A N 1
ATOM 3319 C CA . ARG A 1 445 ? -24.369 8.899 3.645 1.00 83.88 445 ARG A CA 1
ATOM 3320 C C . ARG A 1 445 ? -25.684 9.550 3.213 1.00 83.88 445 ARG A C 1
ATOM 3322 O O . ARG A 1 445 ? -26.683 9.443 3.920 1.00 83.88 445 ARG A O 1
ATOM 3329 N N . TRP A 1 446 ? -25.688 10.203 2.054 1.00 83.25 446 TRP A N 1
ATOM 3330 C CA . TRP A 1 446 ? -26.896 10.785 1.478 1.00 83.25 446 TRP A CA 1
ATOM 3331 C C . TRP A 1 446 ? -27.946 9.707 1.163 1.00 83.25 446 TRP A C 1
ATOM 3333 O O . TRP A 1 446 ? -29.073 9.805 1.647 1.00 83.25 446 TRP A O 1
ATOM 3343 N N . LEU A 1 447 ? -27.555 8.623 0.481 1.00 79.81 447 LEU A N 1
ATOM 3344 C CA . LEU A 1 447 ? -28.450 7.500 0.163 1.00 79.81 447 LEU A CA 1
ATOM 3345 C C . LEU A 1 447 ? -29.056 6.842 1.412 1.00 79.81 447 LEU A C 1
ATOM 3347 O O . LEU A 1 447 ? -30.215 6.430 1.398 1.00 79.81 447 LEU A O 1
ATOM 3351 N N . GLN A 1 448 ? -28.296 6.755 2.506 1.00 74.69 448 GLN A N 1
ATOM 3352 C CA . GLN A 1 448 ? -28.816 6.226 3.768 1.00 74.69 448 GLN A CA 1
ATOM 3353 C C . GLN A 1 448 ? -29.892 7.119 4.379 1.00 74.69 448 GLN A C 1
ATOM 3355 O O . GLN A 1 448 ? -30.922 6.614 4.824 1.00 74.69 448 GLN A O 1
ATOM 3360 N N . SER A 1 449 ? -29.669 8.436 4.376 1.00 71.69 449 SER A N 1
ATOM 3361 C CA . SER A 1 449 ? -30.620 9.382 4.962 1.00 71.69 449 SER A CA 1
ATOM 3362 C C . SER A 1 449 ? -31.984 9.352 4.265 1.00 71.69 449 SER A C 1
ATOM 3364 O O . SER A 1 449 ? -33.013 9.463 4.930 1.00 71.69 449 SER A O 1
ATOM 3366 N N . ASP A 1 450 ? -32.011 9.120 2.950 1.00 64.31 450 ASP A N 1
ATOM 3367 C CA . ASP A 1 450 ? -33.256 8.988 2.190 1.00 64.31 450 ASP A CA 1
ATOM 3368 C C . ASP A 1 450 ? -33.978 7.663 2.479 1.00 64.31 450 ASP A C 1
ATOM 3370 O O . ASP A 1 450 ? -35.203 7.654 2.618 1.00 64.31 450 ASP A O 1
ATOM 3374 N N . SER A 1 451 ? -33.239 6.557 2.649 1.00 63.41 451 SER A N 1
ATOM 3375 C CA . SER A 1 451 ? -33.820 5.265 3.046 1.00 63.41 451 SER A CA 1
ATOM 3376 C C . SER A 1 451 ? -34.503 5.363 4.411 1.00 63.41 451 SER A C 1
ATOM 3378 O O . SER A 1 451 ? -35.677 5.018 4.537 1.00 63.41 451 SER A O 1
ATOM 3380 N N . GLU A 1 452 ? -33.813 5.910 5.416 1.00 64.81 452 GLU A N 1
ATOM 3381 C CA . GLU A 1 452 ? -34.359 6.076 6.770 1.00 64.81 452 GLU A CA 1
ATOM 3382 C C . GLU A 1 452 ? -35.582 7.008 6.790 1.00 64.81 452 GLU A C 1
ATOM 3384 O O . GLU A 1 452 ? -36.552 6.772 7.521 1.00 64.81 452 GLU A O 1
ATOM 3389 N N . ARG A 1 453 ? -35.578 8.050 5.947 1.00 56.19 453 ARG A N 1
ATOM 3390 C CA . ARG A 1 453 ? -36.710 8.971 5.776 1.00 56.19 453 ARG A CA 1
ATOM 3391 C C . ARG A 1 453 ? -37.910 8.305 5.097 1.00 56.19 453 ARG A C 1
ATOM 3393 O O . ARG A 1 453 ? -39.055 8.586 5.451 1.00 56.19 453 ARG A O 1
ATOM 3400 N N . SER A 1 454 ? -37.664 7.408 4.145 1.00 56.69 454 SER A N 1
ATOM 3401 C CA . SER A 1 454 ? -38.721 6.638 3.488 1.00 56.69 454 SER A CA 1
ATOM 3402 C C . SER A 1 454 ? -39.372 5.632 4.449 1.00 56.69 454 SER A C 1
ATOM 3404 O O . SER A 1 454 ? -40.599 5.606 4.547 1.00 56.69 454 SER A O 1
ATOM 3406 N N . ASP A 1 455 ? -38.590 4.928 5.273 1.00 57.91 455 ASP A N 1
ATOM 3407 C CA . ASP A 1 455 ? -39.099 3.969 6.265 1.00 57.91 455 ASP A CA 1
ATOM 3408 C C . ASP A 1 455 ? -39.906 4.651 7.384 1.00 57.91 455 ASP A C 1
ATOM 3410 O O . ASP A 1 455 ? -40.940 4.144 7.837 1.00 57.91 455 ASP A O 1
ATOM 3414 N N . THR A 1 456 ? -39.496 5.852 7.799 1.00 54.12 456 THR A N 1
ATOM 3415 C CA . THR A 1 456 ? -40.275 6.675 8.742 1.00 54.12 456 THR A CA 1
ATOM 3416 C C . THR A 1 456 ? -41.575 7.210 8.120 1.00 54.12 456 THR A C 1
ATOM 3418 O O . THR A 1 456 ? -42.602 7.287 8.799 1.00 54.12 456 THR A O 1
ATOM 3421 N N . SER A 1 457 ? -41.598 7.506 6.816 1.00 48.88 457 SER A N 1
ATOM 3422 C CA . SER A 1 457 ? -42.827 7.921 6.113 1.00 48.88 457 SER A CA 1
ATOM 3423 C C . SER A 1 457 ? -43.821 6.768 5.886 1.00 48.88 457 SER A C 1
ATOM 3425 O O . SER A 1 457 ? -45.027 6.937 6.050 1.00 48.88 457 SER A O 1
ATOM 3427 N N . VAL A 1 458 ? -43.326 5.560 5.595 1.00 56.47 458 VAL A N 1
ATOM 3428 C CA . VAL A 1 458 ? -44.160 4.358 5.432 1.00 56.47 458 VAL A CA 1
ATOM 3429 C C . VAL A 1 458 ? -44.717 3.892 6.779 1.00 56.47 458 VAL A C 1
ATOM 3431 O O . VAL A 1 458 ? -45.895 3.543 6.870 1.00 56.47 458 VAL A O 1
ATOM 3434 N N . SER A 1 459 ? -43.917 3.936 7.850 1.00 48.78 459 SER A N 1
ATOM 3435 C CA . SER A 1 459 ? -44.398 3.585 9.194 1.00 48.78 459 SER A CA 1
ATOM 3436 C C . SER A 1 459 ? -45.441 4.576 9.727 1.00 48.78 459 SER A C 1
ATOM 3438 O O . SER A 1 459 ? -46.434 4.137 10.306 1.00 48.78 459 SER A O 1
ATOM 3440 N N . SER A 1 460 ? -45.299 5.877 9.461 1.00 46.25 460 SER A N 1
ATOM 3441 C CA . SER A 1 460 ? -46.314 6.882 9.827 1.00 46.25 460 SER A CA 1
ATOM 3442 C C . SER A 1 460 ? -47.618 6.740 9.027 1.00 46.25 460 SER A C 1
ATOM 3444 O O . SER A 1 460 ? -48.690 6.762 9.622 1.00 46.25 460 SER A O 1
ATOM 3446 N N . HIS A 1 461 ? -47.567 6.453 7.721 1.00 46.44 461 HIS A N 1
ATOM 3447 C CA . HIS A 1 461 ? -48.777 6.133 6.941 1.00 46.44 461 HIS A CA 1
ATOM 3448 C C . HIS A 1 461 ? -49.434 4.800 7.332 1.00 46.44 461 HIS A C 1
ATOM 3450 O O . HIS A 1 461 ? -50.646 4.644 7.185 1.00 46.44 461 HIS A O 1
ATOM 3456 N N . SER A 1 462 ? -48.669 3.841 7.864 1.00 43.19 462 SER A N 1
ATOM 3457 C CA . SER A 1 462 ? -49.225 2.595 8.407 1.00 43.19 462 SER A CA 1
ATOM 3458 C C . SER A 1 462 ? -49.878 2.765 9.785 1.00 43.19 462 SER A C 1
ATOM 3460 O O . SER A 1 462 ? -50.729 1.959 10.149 1.00 43.19 462 SER A O 1
ATOM 3462 N N . GLN A 1 463 ? -49.529 3.810 10.545 1.00 44.09 463 GLN A N 1
ATOM 3463 C CA . GLN A 1 463 ? -50.173 4.116 11.828 1.00 44.09 463 GLN A CA 1
ATOM 3464 C C . GLN A 1 463 ? -51.496 4.873 11.659 1.00 44.09 463 GLN A C 1
ATOM 3466 O O . GLN A 1 463 ? -52.406 4.664 12.458 1.00 44.09 463 GLN A O 1
ATOM 3471 N N . ASP A 1 464 ? -51.654 5.645 10.581 1.00 43.41 464 ASP A N 1
ATOM 3472 C CA . ASP A 1 464 ? -52.901 6.365 10.286 1.00 43.41 464 ASP A CA 1
ATOM 3473 C C . ASP A 1 464 ? -53.994 5.483 9.646 1.00 43.41 464 ASP A C 1
ATOM 3475 O O . ASP A 1 464 ? -55.132 5.924 9.500 1.00 43.41 464 ASP A O 1
ATOM 3479 N N . ASN A 1 465 ? -53.688 4.225 9.294 1.00 40.50 465 ASN A N 1
ATOM 3480 C CA . ASN A 1 465 ? -54.601 3.348 8.546 1.00 40.50 465 ASN A CA 1
ATOM 3481 C C . ASN A 1 465 ? -54.870 1.968 9.176 1.00 40.50 465 ASN A C 1
ATOM 3483 O O . ASN A 1 465 ? -55.288 1.043 8.480 1.00 40.50 465 ASN A O 1
ATOM 3487 N N . VAL A 1 466 ? -54.689 1.803 10.491 1.00 38.16 466 VAL A N 1
ATOM 3488 C CA . VAL A 1 466 ? -55.031 0.541 11.179 1.00 38.16 466 VAL A CA 1
ATOM 3489 C C . VAL A 1 466 ? -56.163 0.745 12.187 1.00 38.16 466 VAL A C 1
ATOM 3491 O O . VAL A 1 466 ? -55.963 0.823 13.397 1.00 38.16 466 VAL A O 1
ATOM 3494 N N . GLN A 1 467 ? -57.396 0.713 11.670 1.00 36.03 467 GLN A N 1
ATOM 3495 C CA . GLN A 1 467 ? -58.432 -0.099 12.306 1.00 36.03 467 GLN A CA 1
ATOM 3496 C C . GLN A 1 467 ? -58.124 -1.573 11.997 1.00 36.03 467 GLN A C 1
ATOM 3498 O O . GLN A 1 467 ? -58.129 -1.994 10.847 1.00 36.03 467 GLN A O 1
ATOM 3503 N N . ALA A 1 468 ? -57.817 -2.323 13.057 1.00 42.56 468 ALA A N 1
ATOM 3504 C CA . ALA A 1 468 ? -57.861 -3.781 13.181 1.00 42.56 468 ALA A CA 1
ATOM 3505 C C . ALA A 1 468 ? -57.438 -4.635 11.963 1.00 42.56 468 ALA A C 1
ATOM 3507 O O . ALA A 1 468 ? -58.281 -5.182 11.262 1.00 42.56 468 ALA A O 1
ATOM 3508 N N . HIS A 1 469 ? -56.138 -4.926 11.850 1.00 29.59 469 HIS A N 1
ATOM 3509 C CA . HIS A 1 469 ? -55.671 -6.229 11.361 1.00 29.59 469 HIS A CA 1
ATOM 3510 C C . HIS A 1 469 ? -54.446 -6.697 12.171 1.00 29.59 469 HIS A C 1
ATOM 3512 O O . HIS A 1 469 ? -53.600 -5.876 12.531 1.00 29.59 469 HIS A O 1
ATOM 3518 N N . PRO A 1 470 ? -54.361 -7.994 12.528 1.00 33.19 470 PRO A N 1
ATOM 3519 C CA . PRO A 1 470 ? -53.322 -8.510 13.408 1.00 33.19 470 PRO A CA 1
ATOM 3520 C C . PRO A 1 470 ? -51.943 -8.433 12.747 1.00 33.19 470 PRO A C 1
ATOM 3522 O O . PRO A 1 470 ? -51.769 -8.736 11.569 1.00 33.19 470 PRO A O 1
ATOM 3525 N N . GLN A 1 471 ? -50.972 -8.022 13.557 1.00 30.95 471 GLN A N 1
ATOM 3526 C CA . GLN A 1 471 ? -49.585 -7.756 13.198 1.00 30.95 471 GLN A CA 1
ATOM 3527 C C . GLN A 1 471 ? -48.925 -8.948 12.489 1.00 30.95 471 GLN A C 1
ATOM 3529 O O . GLN A 1 471 ? -48.654 -9.983 13.103 1.00 30.95 471 GLN A O 1
ATOM 3534 N N . VAL A 1 472 ? -48.605 -8.780 11.206 1.00 33.03 472 VAL A N 1
ATOM 3535 C CA . VAL A 1 472 ? -47.655 -9.647 10.504 1.00 33.03 472 VAL A CA 1
ATOM 3536 C C . VAL A 1 472 ? -46.257 -9.107 10.795 1.00 33.03 472 VAL A C 1
ATOM 3538 O O . VAL A 1 472 ? -45.852 -8.068 10.282 1.00 33.03 472 VAL A O 1
ATOM 3541 N N . ALA A 1 473 ? -45.536 -9.803 11.673 1.00 32.47 473 ALA A N 1
ATOM 3542 C CA . ALA A 1 473 ? -44.135 -9.532 11.971 1.00 32.47 473 ALA A CA 1
ATOM 3543 C C . ALA A 1 473 ? -43.250 -9.697 10.711 1.00 32.47 473 ALA A C 1
ATOM 3545 O O . ALA A 1 473 ? -43.530 -10.583 9.898 1.00 32.47 473 ALA A O 1
ATOM 3546 N N . PRO A 1 474 ? -42.143 -8.939 10.564 1.00 30.64 474 PRO A N 1
ATOM 3547 C CA . PRO A 1 474 ? -41.201 -9.137 9.466 1.00 30.64 474 PRO A CA 1
ATOM 3548 C C . PRO A 1 474 ? -40.603 -10.548 9.531 1.00 30.64 474 PRO A C 1
ATOM 3550 O O . PRO A 1 474 ? -40.043 -10.966 10.550 1.00 30.64 474 PRO A O 1
ATOM 3553 N N . SER A 1 475 ? -40.730 -11.308 8.446 1.00 32.03 475 SER A N 1
ATOM 3554 C CA . SER A 1 475 ? -40.270 -12.691 8.351 1.00 32.03 475 SER A CA 1
ATOM 3555 C C . SER A 1 475 ? -38.749 -12.771 8.173 1.00 32.03 475 SER A C 1
ATOM 3557 O O . SER A 1 475 ? -38.257 -12.953 7.066 1.00 32.03 475 SER A O 1
ATOM 3559 N N . TRP A 1 476 ? -37.996 -12.709 9.272 1.00 28.36 476 TRP A N 1
ATOM 3560 C CA . TRP A 1 476 ? -36.587 -13.138 9.324 1.00 28.36 476 TRP A CA 1
ATOM 3561 C C . TRP A 1 476 ? -36.419 -14.508 10.006 1.00 28.36 476 TRP A C 1
ATOM 3563 O O . TRP A 1 476 ? -35.380 -14.835 10.570 1.00 28.36 476 TRP A O 1
ATOM 3573 N N . LYS A 1 477 ? -37.442 -15.368 9.945 1.00 28.72 477 LYS A N 1
ATOM 3574 C CA . LYS A 1 477 ? -37.373 -16.748 10.453 1.00 28.72 477 LYS A CA 1
ATOM 3575 C C . LYS A 1 477 ? -37.044 -17.737 9.336 1.00 28.72 477 LYS A C 1
ATOM 3577 O O . LYS A 1 477 ? -37.861 -18.582 8.991 1.00 28.72 477 LYS A O 1
ATOM 3582 N N . PHE A 1 478 ? -35.822 -17.671 8.826 1.00 30.27 478 PHE A N 1
ATOM 3583 C CA . PHE A 1 478 ? -35.216 -18.772 8.075 1.00 30.27 478 PHE A CA 1
ATOM 3584 C C . PHE A 1 478 ? -33.858 -19.089 8.698 1.00 30.27 478 PHE A C 1
ATOM 3586 O O . PHE A 1 478 ? -32.835 -18.744 8.143 1.00 30.27 478 PHE A O 1
ATOM 3593 N N . TRP A 1 479 ? -33.880 -19.627 9.923 1.00 29.20 479 TRP A N 1
ATOM 3594 C CA . TRP A 1 479 ? -32.850 -20.468 10.568 1.00 29.20 479 TRP A CA 1
ATOM 3595 C C . TRP A 1 479 ? -33.191 -20.590 12.063 1.00 29.20 479 TRP A C 1
ATOM 3597 O O . TRP A 1 479 ? -32.578 -19.964 12.919 1.00 29.20 479 TRP A O 1
ATOM 3607 N N . LYS A 1 480 ? -34.247 -21.348 12.392 1.00 30.47 480 LYS A N 1
ATOM 3608 C CA . LYS A 1 480 ? -34.450 -21.953 13.727 1.00 30.47 480 LYS A CA 1
ATOM 3609 C C . LYS A 1 480 ? -35.560 -23.015 13.671 1.00 30.47 480 LYS A C 1
ATOM 3611 O O . LYS A 1 480 ? -36.730 -22.765 13.943 1.00 30.47 480 LYS A O 1
ATOM 3616 N N . ARG A 1 481 ? -35.161 -24.232 13.311 1.00 26.97 481 ARG A N 1
ATOM 3617 C CA . ARG A 1 481 ? -35.740 -25.523 13.733 1.00 26.97 481 ARG A CA 1
ATOM 3618 C C . ARG A 1 481 ? -34.516 -26.378 14.080 1.00 26.97 481 ARG A C 1
ATOM 3620 O O . ARG A 1 481 ? -33.561 -26.334 13.325 1.00 26.97 481 ARG A O 1
ATOM 3627 N N . LYS A 1 482 ? -34.428 -27.157 15.150 1.00 28.05 482 LYS A N 1
ATOM 3628 C CA . LYS A 1 482 ? -35.361 -27.610 16.186 1.00 28.05 482 LYS A CA 1
ATOM 3629 C C . LYS A 1 482 ? -34.444 -28.207 17.267 1.00 28.05 482 LYS A C 1
ATOM 3631 O O . LYS A 1 482 ? -33.721 -29.128 16.932 1.00 28.05 482 LYS A O 1
ATOM 3636 N N . HIS A 1 483 ? -34.488 -27.732 18.506 1.00 31.27 483 HIS A N 1
ATOM 3637 C CA . HIS A 1 483 ? -34.313 -28.560 19.706 1.00 31.27 483 HIS A CA 1
ATOM 3638 C C . HIS A 1 483 ? -34.781 -27.734 20.898 1.00 31.27 483 HIS A C 1
ATOM 3640 O O . HIS A 1 483 ? -34.132 -26.768 21.280 1.00 31.27 483 HIS A O 1
ATOM 3646 N N . ASN A 1 484 ? -35.991 -28.046 21.355 1.00 28.62 484 ASN A N 1
ATOM 3647 C CA . ASN A 1 484 ? -36.402 -28.110 22.756 1.00 28.62 484 ASN A CA 1
ATOM 3648 C C . ASN A 1 484 ? -37.899 -28.434 22.755 1.00 28.62 484 ASN A C 1
ATOM 3650 O O . ASN A 1 484 ? -38.734 -27.603 22.400 1.00 28.62 484 ASN A O 1
ATOM 3654 N N . ALA A 1 485 ? -38.211 -29.695 23.050 1.00 29.52 485 ALA A N 1
ATOM 3655 C CA . ALA A 1 485 ? -39.554 -30.128 23.407 1.00 29.52 485 ALA A CA 1
ATOM 3656 C C . ALA A 1 485 ? -39.778 -29.830 24.903 1.00 29.52 485 ALA A C 1
ATOM 3658 O O . ALA A 1 485 ? -38.819 -29.941 25.669 1.00 29.52 485 ALA A O 1
ATOM 3659 N N . PRO A 1 486 ? -40.995 -29.458 25.331 1.00 30.25 486 PRO A N 1
ATOM 3660 C CA . PRO A 1 486 ? -41.307 -29.285 26.741 1.00 30.25 486 PRO A CA 1
ATOM 3661 C C . PRO A 1 486 ? -41.672 -30.640 27.363 1.00 30.25 486 PRO A C 1
ATOM 3663 O O . PRO A 1 486 ? -42.437 -31.406 26.777 1.00 30.25 486 PRO A O 1
ATOM 3666 N N . VAL A 1 487 ? -41.150 -30.919 28.555 1.00 30.11 487 VAL A N 1
ATOM 3667 C CA . VAL A 1 487 ? -41.677 -31.964 29.441 1.00 30.11 487 VAL A CA 1
ATOM 3668 C C . VAL A 1 487 ? -42.397 -31.244 30.573 1.00 30.11 487 VAL A C 1
ATOM 3670 O O . VAL A 1 487 ? -41.800 -30.427 31.268 1.00 30.11 487 VAL A O 1
ATOM 3673 N N . THR A 1 488 ? -43.695 -31.499 30.686 1.00 29.81 488 THR A N 1
ATOM 3674 C CA . THR A 1 488 ? -44.560 -31.091 31.795 1.00 29.81 488 THR A CA 1
ATOM 3675 C C . THR A 1 488 ? -44.415 -32.061 32.972 1.00 29.81 488 THR A C 1
ATOM 3677 O O . THR A 1 488 ? -44.196 -33.254 32.761 1.00 29.81 488 THR A O 1
ATOM 3680 N N . GLU A 1 489 ? -44.559 -31.514 34.181 1.00 29.97 489 GLU A N 1
ATOM 3681 C CA . GLU A 1 489 ? -44.730 -32.159 35.500 1.00 29.97 489 GLU A CA 1
ATOM 3682 C C . GLU A 1 489 ? -45.803 -33.285 35.442 1.00 29.97 489 GLU A C 1
ATOM 3684 O O . GLU A 1 489 ? -46.663 -33.268 34.565 1.00 29.97 489 GLU A O 1
ATOM 3689 N N . ASP A 1 490 ? -45.845 -34.322 36.287 1.00 26.81 490 ASP A N 1
ATOM 3690 C CA . ASP A 1 490 ? -45.811 -34.291 37.751 1.00 26.81 490 ASP A CA 1
ATOM 3691 C C . ASP A 1 490 ? -45.828 -35.733 38.349 1.00 26.81 490 ASP A C 1
ATOM 3693 O O . ASP A 1 490 ? -46.114 -36.704 37.643 1.00 26.81 490 ASP A O 1
ATOM 3697 N N . SER A 1 491 ? -45.665 -35.836 39.676 1.00 26.61 491 SER A N 1
ATOM 3698 C CA . SER A 1 491 ? -46.077 -36.930 40.595 1.00 26.61 491 SER A CA 1
ATOM 3699 C C . SER A 1 491 ? -45.070 -37.994 41.116 1.00 26.61 491 SER A C 1
ATOM 3701 O O . SER A 1 491 ? -44.610 -38.901 40.431 1.00 26.61 491 SER A O 1
ATOM 3703 N N . THR A 1 492 ? -44.907 -37.937 42.450 1.00 27.70 492 THR A N 1
ATOM 3704 C CA . THR A 1 492 ? -44.801 -39.042 43.436 1.00 27.70 492 THR A CA 1
ATOM 3705 C C . THR A 1 492 ? -43.552 -39.933 43.483 1.00 27.70 492 THR A C 1
ATOM 3707 O O . THR A 1 492 ? -43.388 -40.833 42.673 1.00 27.70 492 THR A O 1
ATOM 3710 N N . ALA A 1 493 ? -42.761 -39.806 44.559 1.00 29.56 493 ALA A N 1
ATOM 3711 C CA . ALA A 1 493 ? -42.699 -40.769 45.678 1.00 29.56 493 ALA A CA 1
ATOM 3712 C C . ALA A 1 493 ? -41.390 -40.630 46.488 1.00 29.56 493 ALA A C 1
ATOM 3714 O O . ALA A 1 493 ? -40.336 -40.270 45.975 1.00 29.56 493 ALA A O 1
ATOM 3715 N N . ALA A 1 494 ? -41.507 -40.884 47.788 1.00 28.72 494 ALA A N 1
ATOM 3716 C CA . ALA A 1 494 ? -40.538 -40.651 48.852 1.00 28.72 494 ALA A CA 1
ATOM 3717 C C . ALA A 1 494 ? -39.374 -41.678 48.916 1.00 28.72 494 ALA A C 1
ATOM 3719 O O . ALA A 1 494 ? -39.613 -42.837 48.608 1.00 28.72 494 ALA A O 1
ATOM 3720 N N . VAL A 1 495 ? -38.184 -41.211 49.372 1.00 32.44 495 VAL A N 1
ATOM 3721 C CA . VAL A 1 495 ? -37.298 -41.698 50.488 1.00 32.44 495 VAL A CA 1
ATOM 3722 C C . VAL A 1 495 ? -36.940 -43.216 50.537 1.00 32.44 495 VAL A C 1
ATOM 3724 O O . VAL A 1 495 ? -37.836 -44.003 50.269 1.00 32.44 495 VAL A O 1
ATOM 3727 N N . PRO A 1 496 ? -35.741 -43.711 50.983 1.00 40.59 496 PRO A N 1
ATOM 3728 C CA . PRO A 1 496 ? -34.659 -43.082 51.778 1.00 40.59 496 PRO A CA 1
ATOM 3729 C C . PRO A 1 496 ? -33.195 -43.374 51.345 1.00 40.59 496 PRO A C 1
ATOM 3731 O O . PRO A 1 496 ? -32.894 -44.274 50.568 1.00 40.59 496 PRO A O 1
ATOM 3734 N N . SER A 1 497 ? -32.265 -42.663 51.990 1.00 40.03 497 SER A N 1
ATOM 3735 C CA . SER A 1 497 ? -30.873 -43.078 52.245 1.00 40.03 497 SER A CA 1
ATOM 3736 C C . SER A 1 497 ? -30.762 -44.221 53.273 1.00 40.03 497 SER A C 1
ATOM 3738 O O . SER A 1 497 ? -31.517 -44.225 54.249 1.00 40.03 497 SER A O 1
ATOM 3740 N N . PRO A 1 498 ? -29.748 -45.092 53.158 1.00 44.81 498 PRO A N 1
ATOM 3741 C CA . PRO A 1 498 ? -28.897 -45.445 54.314 1.00 44.81 498 PRO A CA 1
ATOM 3742 C C . PRO A 1 498 ? -27.388 -45.473 53.940 1.00 44.81 498 PRO A C 1
ATOM 3744 O O . PRO A 1 498 ? -27.066 -45.783 52.798 1.00 44.81 498 PRO A O 1
ATOM 3747 N N . LEU A 1 499 ? -26.498 -44.907 54.779 1.00 39.56 499 LEU A N 1
ATOM 3748 C CA . LEU A 1 499 ? -25.508 -45.592 55.663 1.00 39.56 499 LEU A CA 1
ATOM 3749 C C . LEU A 1 499 ? -24.505 -46.470 54.874 1.00 39.56 499 LEU A C 1
ATOM 3751 O O . LEU A 1 499 ? -24.933 -47.307 54.090 1.00 39.56 499 LEU A O 1
ATOM 3755 N N . ASP A 1 500 ? -23.180 -46.320 54.962 1.00 37.34 500 ASP A N 1
ATOM 3756 C CA . ASP A 1 500 ? -22.283 -45.980 56.086 1.00 37.34 500 ASP A CA 1
ATOM 3757 C C . ASP A 1 500 ? -21.184 -44.957 55.735 1.00 37.34 500 ASP A C 1
ATOM 3759 O O . ASP A 1 500 ? -20.823 -44.845 54.537 1.00 37.34 500 ASP A O 1
#

InterPro domains:
  IPR024041 Ammonium transporter AmtB-like domain [PF00909] (36-444)
  IPR029020 Ammonium/urea transporter [G3DSA:1.10.3430.10] (24-477)

Secondary structure (DSSP, 8-state):
----PPPPPPS-SS---SS------HHHHHHHHHHHHHHHHHHHHHHHHHHHHHHHHHH--S-HHHHHHHHHHHHHHHHHHHHHIIIIIHHHHH---TT-SSS--S-GGG--SS---TT-TTSSTB-SSTTSSBHHHHHHHHHHHHHHHHHHHHHHTTTS-HHHHHHHHHHIIIIIHHHHHHHHHSTT-TT-TTS-GGGTTGGG------SS-IIIIIIHHHHHHHHHHHHH-PPPGGGSSSSS---S-HHHHHHHHHHHHHHHHHHHHGGG--STTTHHHHHHHHHHHHHHHHHHHHHHHHHHHHHHHTSTTPPP-HHHHHHHHHHHHHHTTTTTTTS-HHHHHHHHHHHHHHHHHHHHHHHHTT---TT-HIIIIIIHHHHHHHHHHHH--HHHHHHHS-TTPPPPTTSTT--THHHHHHHHHHHHHHHHHHHHHHHHHHHHHHHHHHHHHHHHHHHHHHHTT-SS---------SS---------------------

Sequence (500 aa):
MADVEGVPLPAELDDLGEGNGGNVSLVEFDVVVDLAWIMITAFLGLLGHVGLALREVGMMGYTMKDVSDALEKNVLVVATSVFAWWSVGYAFAFGRGSGDWFIGTQFFFLASTRSCPFEDEDLCVYSRSPSGPTYAFFFQQWVYASIVATITTSTIAKRCSNMMHAAYTLALIGVIYPVVVHWMWSDSGWLSAFFDPRNSWGRFYSGVVDFAGSGVVYMTAGAAAMVGCFILGPLKPEENAGRISPTNSLALASTGTFLLWVCFYGLASGRTLGLSNGFARVAEKVVVMVTLAAGGGGIGGIALQQLLSFSPKYEPSGTLVLNSVLGALVAVQAGSSVIEPYAAFAIGGFAAPTYLASSALLDFVHLIDPLGNVSVFFFCGAYGLVVAGLLGTTMNTTASYPEGQNCGWFYSGCNWKQFVTNIVGAVMVAGWTLLTSLGVFLAIRWLQSDSERSDTSVSSHSQDNVQAHPQVAPSWKFWKRKHNAPVTEDSTAAVPSPLD